Protein AF-A0A9P1CW38-F1 (afdb_monomer_lite)

Organism: NCBI:txid2562237

Sequence (432 aa):
MPWLRYLRNSTYYHFFRKAPPVEELHQASSYWAASQLGVVHQNPTLRSVWLIRNCLDLQGRGKLLSLVRRLSTGAGGAGGWFGYELGRWMMPLHALPALDEAPHPPGCGLVEGLDVFGPQQQRVAAAPEKWLRLGKLRKEQVMGAEEMYQLQEMLPQRIAAFQQQRCLFIQLQRLEPGAEVTAHRDALPYGGDRIATVVLEGSSQVRVGSQTFQVNAGDCYAIADEARYVVEHEVKAASCDRLSLTFRYGLSNLKVLPAMPGEELRAADRGGAPSTYSTKVACSGTGGFSSDKPVCYGGNILFQSYTLEITNFDGSDGECLQVRPCDLLLTPTSGATALFQSTGSMEQALLKGVVNMHADGAVSGKCDGAQFQSSDNMITIENDNGCGIGAMGLEYKVMYCPDQDHVIVNVMKPFDARVVLKSQTCPDAGEV

InterPro domains:
  IPR037151 Alpha-ketoglutarate-dependent dioxygenase AlkB-like superfamily [G3DSA:2.60.120.590] (120-254)

Secondary structure (DSSP, 8-state):
-HHHHHHHHHHHHHHHSPPPPHHHHTS-PEE-----BSSEEEPSSSTTEEEEBT-S-HHHHHHHHHHHHHHHH--SSSS--EEEETTEEEEEEE-SS-GGGS-PPTT--TTTT---S-SHHHHGGG-GGGSEEHHHHHHTT-TTHHHHHHHHHHHHHH-GGGTTPPEEEEEEEEE-TT--EEEE-PPTTTT-SEEEEEEEESEEEEEETTEEEEEETT-EEEEEHHHHHTS-EEE---SS-EEEEEEEE---S--SPPPPTTHHHHHHTTTS------S--------PPPSSS-EEEEEEETTEEEEEEEEE----SS-------------SSS----------------EEEEEEEEEESSS-EEEEEEEEEEETTEEEETTGGGSTTTTTT-EEEEEEETTTTEEEEEEEESS-EEEEEEEEPPPPTT--

pLDDT: mean 74.48, std 21.89, range [23.62, 98.5]

Radius of gyration: 29.0 Å; chains: 1; bounding box: 48×104×50 Å

Structure (mmCIF, N/CA/C/O backbone):
data_AF-A0A9P1CW38-F1
#
_entry.id   AF-A0A9P1CW38-F1
#
loop_
_atom_site.group_PDB
_atom_site.id
_atom_site.type_symbol
_atom_site.label_atom_id
_atom_site.label_alt_id
_atom_site.label_comp_id
_atom_site.label_asym_id
_atom_site.label_entity_id
_atom_site.label_seq_id
_atom_site.pdbx_PDB_ins_code
_atom_site.Cartn_x
_atom_site.Cartn_y
_atom_site.Cartn_z
_atom_site.occupancy
_atom_site.B_iso_or_equiv
_atom_site.auth_seq_id
_atom_site.auth_comp_id
_atom_site.auth_asym_id
_atom_site.auth_atom_id
_atom_site.pdbx_PDB_model_num
ATOM 1 N N . MET A 1 1 ? -18.773 6.253 -19.135 1.00 41.97 1 MET A N 1
ATOM 2 C CA . MET A 1 1 ? -19.449 6.881 -17.979 1.00 41.97 1 MET A CA 1
ATOM 3 C C . MET A 1 1 ? -18.951 6.231 -16.687 1.00 41.97 1 MET A C 1
ATOM 5 O O . MET A 1 1 ? -18.841 5.009 -16.683 1.00 41.97 1 MET A O 1
ATOM 9 N N . PRO A 1 2 ? -18.633 6.993 -15.625 1.00 32.66 2 PRO A N 1
ATOM 10 C CA . PRO A 1 2 ? -18.125 6.454 -14.354 1.00 32.66 2 PRO A CA 1
ATOM 11 C C . PRO A 1 2 ? -19.028 5.388 -13.706 1.00 32.66 2 PRO A C 1
ATOM 13 O O . PRO A 1 2 ? -18.521 4.399 -13.189 1.00 32.66 2 PRO A O 1
ATOM 16 N N . TRP A 1 3 ? -20.357 5.514 -13.827 1.00 39.97 3 TRP A N 1
ATOM 17 C CA . TRP A 1 3 ? -21.308 4.545 -13.260 1.00 39.97 3 TRP A CA 1
ATOM 18 C C . TRP A 1 3 ? -21.252 3.158 -13.926 1.00 39.97 3 TRP A C 1
ATOM 20 O O . TRP A 1 3 ? -21.383 2.151 -13.239 1.00 39.97 3 TRP A O 1
ATOM 30 N N . LEU A 1 4 ? -20.964 3.074 -15.232 1.00 45.44 4 LEU A N 1
ATOM 31 C CA . LEU A 1 4 ? -20.760 1.789 -15.922 1.00 45.44 4 LEU A CA 1
ATOM 32 C C . LEU A 1 4 ? -19.500 1.065 -15.422 1.00 45.44 4 LEU A C 1
ATOM 34 O O . LEU A 1 4 ? -19.476 -0.161 -15.373 1.00 45.44 4 LEU A O 1
ATOM 38 N N . ARG A 1 5 ? -18.455 1.810 -15.030 1.00 45.91 5 ARG A N 1
ATOM 39 C CA . ARG A 1 5 ? -17.238 1.228 -14.436 1.00 45.91 5 ARG A CA 1
ATOM 40 C C . ARG A 1 5 ? -17.492 0.731 -13.015 1.00 45.91 5 ARG A C 1
ATOM 42 O O . ARG A 1 5 ? -17.065 -0.372 -12.692 1.00 45.91 5 ARG A O 1
ATOM 49 N N . TYR A 1 6 ? -18.238 1.502 -12.219 1.00 42.94 6 TYR A N 1
ATOM 50 C CA . TYR A 1 6 ? -18.680 1.092 -10.885 1.00 42.94 6 TYR A CA 1
ATOM 51 C C . TYR A 1 6 ? -19.514 -0.193 -10.941 1.00 42.94 6 TYR A C 1
ATOM 53 O O . TYR A 1 6 ? -19.216 -1.138 -10.217 1.00 42.94 6 TYR A O 1
ATOM 61 N N . LEU A 1 7 ? -20.490 -0.270 -11.856 1.00 52.59 7 LEU A N 1
ATOM 62 C CA . LEU A 1 7 ? -21.285 -1.481 -12.059 1.00 52.59 7 LEU A CA 1
ATOM 63 C C . LEU A 1 7 ? -20.421 -2.659 -12.495 1.00 52.59 7 LEU A C 1
ATOM 65 O O . LEU A 1 7 ? -20.533 -3.707 -11.884 1.00 52.59 7 LEU A O 1
ATOM 69 N N . ARG A 1 8 ? -19.522 -2.488 -13.475 1.00 53.97 8 ARG A N 1
ATOM 70 C CA . ARG A 1 8 ? -18.639 -3.571 -13.941 1.00 53.97 8 ARG A CA 1
ATOM 71 C C . ARG A 1 8 ? -17.787 -4.150 -12.812 1.00 53.97 8 ARG A C 1
ATOM 73 O O . ARG A 1 8 ? -17.695 -5.369 -12.689 1.00 53.97 8 ARG A O 1
ATOM 80 N N . ASN A 1 9 ? -17.178 -3.288 -11.998 1.00 48.59 9 ASN A N 1
ATOM 81 C CA . ASN A 1 9 ? -16.360 -3.721 -10.869 1.00 48.59 9 ASN A CA 1
ATOM 82 C C . ASN A 1 9 ? -17.246 -4.370 -9.796 1.00 48.59 9 ASN A C 1
ATOM 84 O O . ASN A 1 9 ? -16.968 -5.483 -9.372 1.00 48.59 9 ASN A O 1
ATOM 88 N N . SER A 1 10 ? -18.369 -3.744 -9.436 1.00 48.22 10 SER A N 1
ATOM 89 C CA . SER A 1 10 ? -19.313 -4.289 -8.458 1.00 48.22 10 SER A CA 1
ATOM 90 C C . SER A 1 10 ? -19.864 -5.655 -8.877 1.00 48.22 10 SER A C 1
ATOM 92 O O . SER A 1 10 ? -19.800 -6.582 -8.083 1.00 48.22 10 SER A O 1
ATOM 94 N N . THR A 1 11 ? -20.303 -5.843 -10.127 1.00 52.31 11 THR A N 1
ATOM 95 C CA . THR A 1 11 ? -20.783 -7.142 -10.629 1.00 52.31 11 THR A CA 1
ATOM 96 C C . THR A 1 11 ? -19.674 -8.185 -10.681 1.00 52.31 11 THR A C 1
ATOM 98 O O . THR A 1 11 ? -19.913 -9.338 -10.339 1.00 52.31 11 THR A O 1
ATOM 101 N N . TYR A 1 12 ? -18.452 -7.793 -11.054 1.00 53.59 12 TYR A N 1
ATOM 102 C CA . TYR A 1 12 ? -17.307 -8.701 -11.018 1.00 53.59 12 TYR A CA 1
ATOM 103 C C . TYR A 1 12 ? -17.051 -9.210 -9.587 1.00 53.59 12 TYR A C 1
ATOM 105 O O . TYR A 1 12 ? -16.921 -10.408 -9.355 1.00 53.59 12 TYR A O 1
ATOM 113 N N . TYR A 1 13 ? -17.072 -8.326 -8.592 1.00 48.56 13 TYR A N 1
ATOM 114 C CA . TYR A 1 13 ? -16.857 -8.731 -7.203 1.00 48.56 13 TYR A CA 1
ATOM 115 C C . TYR A 1 13 ? -18.060 -9.455 -6.584 1.00 48.56 13 TYR A C 1
ATOM 117 O O . TYR A 1 13 ? -17.867 -10.327 -5.739 1.00 48.56 13 TYR A O 1
ATOM 125 N N . HIS A 1 14 ? -19.283 -9.147 -7.021 1.00 47.44 14 HIS A N 1
ATOM 126 C CA . HIS A 1 14 ? -20.499 -9.730 -6.457 1.00 47.44 14 HIS A CA 1
ATOM 127 C C . HIS A 1 14 ? -20.772 -11.162 -6.941 1.00 47.44 14 HIS A C 1
ATOM 129 O O . HIS A 1 14 ? -21.326 -11.950 -6.178 1.00 47.44 14 HIS A O 1
ATOM 135 N N . PHE A 1 15 ? -20.384 -11.502 -8.177 1.00 47.84 15 PHE A N 1
ATOM 136 C CA . PHE A 1 15 ? -20.623 -12.829 -8.763 1.00 47.84 15 PHE A CA 1
ATOM 137 C C . PHE A 1 15 ? -19.440 -13.795 -8.636 1.00 47.84 15 PHE A C 1
ATOM 139 O O . PHE A 1 15 ? -19.657 -15.002 -8.587 1.00 47.84 15 PHE A O 1
ATOM 146 N N . PHE A 1 16 ? -18.199 -13.299 -8.580 1.00 51.09 16 PHE A N 1
ATOM 147 C CA . PHE A 1 16 ? -17.011 -14.151 -8.743 1.00 51.09 16 PHE A CA 1
ATOM 148 C C . PHE A 1 16 ? -16.161 -14.320 -7.478 1.00 51.09 16 PHE A C 1
ATOM 150 O O . PHE A 1 16 ? -15.170 -15.048 -7.496 1.00 51.09 16 PHE A O 1
ATOM 157 N N . ARG A 1 17 ? -16.550 -13.704 -6.356 1.00 45.72 17 ARG A N 1
ATOM 158 C CA . ARG A 1 17 ? -15.918 -13.922 -5.050 1.00 45.72 17 ARG A CA 1
ATOM 159 C C . ARG A 1 17 ? -16.905 -14.652 -4.143 1.00 45.72 17 ARG A C 1
ATOM 161 O O . ARG A 1 17 ? -18.044 -14.212 -4.008 1.00 45.72 17 ARG A O 1
ATOM 168 N N . LYS A 1 18 ? -16.487 -15.759 -3.512 1.00 42.31 18 LYS A N 1
ATOM 169 C CA . LYS A 1 18 ? -17.288 -16.369 -2.437 1.00 42.31 18 LYS A CA 1
ATOM 170 C C . LYS A 1 18 ? -17.564 -15.282 -1.401 1.00 42.31 18 LYS A C 1
ATOM 172 O O . LYS A 1 18 ? -16.619 -14.658 -0.917 1.00 42.31 18 LYS A O 1
ATOM 177 N N . ALA A 1 19 ? -18.841 -15.042 -1.112 1.00 40.41 19 ALA A N 1
ATOM 178 C CA . ALA A 1 19 ? -19.224 -14.143 -0.038 1.00 40.41 19 ALA A CA 1
ATOM 179 C C . ALA A 1 19 ? -18.502 -14.593 1.246 1.00 40.41 19 ALA A C 1
ATOM 181 O O . ALA A 1 19 ? -18.445 -15.804 1.497 1.00 40.41 19 ALA A O 1
ATOM 182 N N . PRO A 1 20 ? -17.908 -13.667 2.020 1.00 47.94 20 PRO A N 1
ATOM 183 C CA . PRO A 1 20 ? -17.316 -14.023 3.299 1.00 47.94 20 PRO A CA 1
ATOM 184 C C . PRO A 1 20 ? -18.367 -14.745 4.158 1.00 47.94 20 PRO A C 1
ATOM 186 O O . PRO A 1 20 ? -19.553 -14.400 4.079 1.00 47.94 20 PRO A O 1
ATOM 189 N N . PRO A 1 21 ? -17.971 -15.774 4.929 1.00 52.06 21 PRO A N 1
ATOM 190 C CA . PRO A 1 21 ? -18.888 -16.487 5.804 1.00 52.06 21 PRO A CA 1
ATOM 191 C C . PRO A 1 21 ? -19.609 -15.514 6.744 1.00 52.06 21 PRO A C 1
ATOM 193 O O . PRO A 1 21 ? -19.089 -14.456 7.107 1.00 52.06 21 PRO A O 1
ATOM 196 N N . VAL A 1 22 ? -20.833 -15.874 7.125 1.00 43.97 22 VAL A N 1
ATOM 197 C CA . VAL A 1 22 ? -21.741 -15.049 7.937 1.00 43.97 22 VAL A CA 1
ATOM 198 C C . VAL A 1 22 ? -21.062 -14.598 9.238 1.00 43.97 22 VAL A C 1
ATOM 200 O O . VAL A 1 22 ? -21.196 -13.449 9.646 1.00 43.97 22 VAL A O 1
ATOM 203 N N . GLU A 1 23 ? -20.229 -15.447 9.834 1.00 53.84 23 GLU A N 1
ATOM 204 C CA . GLU A 1 23 ? -19.446 -15.151 11.034 1.00 53.84 23 GLU A CA 1
ATOM 205 C C . GLU A 1 23 ? -18.428 -14.020 10.822 1.00 53.84 23 GLU A C 1
ATOM 207 O O . GLU A 1 23 ? -18.170 -13.244 11.736 1.00 53.84 23 GLU A O 1
ATOM 212 N N . GLU A 1 24 ? -17.862 -13.901 9.621 1.00 53.19 24 GLU A N 1
ATOM 213 C CA . GLU A 1 24 ? -16.885 -12.871 9.255 1.00 53.19 24 GLU A CA 1
ATOM 214 C C . GLU A 1 24 ? -17.572 -11.539 8.921 1.00 53.19 24 GLU A C 1
ATOM 216 O O . GLU A 1 24 ? -17.067 -10.474 9.274 1.00 53.19 24 GLU A O 1
ATOM 221 N N . LEU A 1 25 ? -18.781 -11.592 8.349 1.00 47.78 25 LEU A N 1
ATOM 222 C CA . LEU A 1 25 ? -19.665 -10.427 8.211 1.00 47.78 25 LEU A CA 1
ATOM 223 C C . LEU A 1 25 ? -20.176 -9.913 9.567 1.00 47.78 25 LEU A C 1
ATOM 225 O O . LEU A 1 25 ? -20.455 -8.722 9.705 1.00 47.78 25 LEU A O 1
ATOM 229 N N . HIS A 1 26 ? -20.289 -10.797 10.562 1.00 47.31 26 HIS A N 1
ATOM 230 C CA . HIS A 1 26 ? -20.747 -10.473 11.914 1.00 47.31 26 HIS A CA 1
ATOM 231 C C . HIS A 1 26 ? -19.627 -10.292 12.940 1.00 47.31 26 HIS A C 1
ATOM 233 O O . HIS A 1 26 ? -19.929 -10.019 14.105 1.00 47.31 26 HIS A O 1
ATOM 239 N N . GLN A 1 27 ? -18.349 -10.376 12.551 1.00 61.88 27 GLN A N 1
ATOM 240 C CA . GLN A 1 27 ? -17.282 -9.910 13.430 1.00 61.88 27 GLN A CA 1
ATOM 241 C C . GLN A 1 27 ? -17.505 -8.423 13.686 1.00 61.88 27 GLN A C 1
ATOM 243 O O . GLN A 1 27 ? -17.372 -7.592 12.789 1.00 61.88 27 GLN A O 1
ATOM 248 N N . ALA A 1 28 ? -17.892 -8.099 14.920 1.00 65.81 28 ALA A N 1
ATOM 249 C CA . ALA A 1 28 ? -18.190 -6.738 15.319 1.00 65.81 28 ALA A CA 1
ATOM 250 C C . ALA A 1 28 ? -16.959 -5.862 15.067 1.00 65.81 28 ALA A C 1
ATOM 252 O O . ALA A 1 28 ? -15.966 -5.927 15.793 1.00 65.81 28 ALA A O 1
ATOM 253 N N . SER A 1 29 ? -17.016 -5.045 14.017 1.00 76.19 29 SER A N 1
ATOM 254 C CA . SER A 1 29 ? -15.995 -4.039 13.787 1.00 76.19 29 SER A CA 1
ATOM 255 C C . SER A 1 29 ? -16.275 -2.855 14.702 1.00 76.19 29 SER A C 1
ATOM 257 O O . SER A 1 29 ? -17.357 -2.265 14.625 1.00 76.19 29 SER A O 1
ATOM 259 N N . SER A 1 30 ? -15.320 -2.468 15.543 1.00 83.69 30 SER A N 1
ATOM 260 C CA . SER A 1 30 ? -15.432 -1.214 16.285 1.00 83.69 30 SER A CA 1
ATOM 261 C C . SER A 1 30 ? -14.897 -0.064 15.439 1.00 83.69 30 SER A C 1
ATOM 263 O O . SER A 1 30 ? -13.809 -0.144 14.859 1.00 83.69 30 SER A O 1
ATOM 265 N N . TYR A 1 31 ? -15.665 1.021 15.374 1.00 89.06 31 TYR A N 1
ATOM 266 C CA . TYR A 1 31 ? -15.244 2.230 14.681 1.00 89.06 31 TYR A CA 1
ATOM 267 C C . TYR A 1 31 ? -14.292 3.048 15.558 1.00 89.06 31 TYR A C 1
ATOM 269 O O . TYR A 1 31 ? -14.633 3.419 16.682 1.00 89.06 31 TYR A O 1
ATOM 277 N N . TRP A 1 32 ? -13.110 3.364 15.034 1.00 90.56 32 TRP A N 1
ATOM 278 C CA . TRP A 1 32 ? -12.119 4.187 15.718 1.00 90.56 32 TRP A CA 1
ATOM 279 C C . TRP A 1 32 ? -12.121 5.621 15.174 1.00 90.56 32 TRP A C 1
ATOM 281 O O . TRP A 1 32 ? -11.684 5.899 14.055 1.00 90.56 32 TRP A O 1
ATOM 291 N N . ALA A 1 33 ? -12.608 6.554 15.995 1.00 87.75 33 ALA A N 1
ATOM 292 C CA . ALA A 1 33 ? -12.682 7.974 15.670 1.00 87.75 33 ALA A CA 1
ATOM 293 C C . ALA A 1 33 ? -11.532 8.763 16.321 1.00 87.75 33 ALA A C 1
ATOM 295 O O . ALA A 1 33 ? -11.624 9.180 17.472 1.00 87.75 33 ALA A O 1
ATOM 296 N N . ALA A 1 34 ? -10.455 9.010 15.574 1.00 85.00 34 ALA A N 1
ATOM 297 C CA . ALA A 1 34 ? -9.438 9.994 15.951 1.00 85.00 34 ALA A CA 1
ATOM 298 C C . ALA A 1 34 ? -9.785 11.374 15.367 1.00 85.00 34 ALA A C 1
ATOM 300 O O . ALA A 1 34 ? -9.907 11.498 14.144 1.00 85.00 34 ALA A O 1
ATOM 301 N N . SER A 1 35 ? -9.941 12.395 16.215 1.00 85.06 35 SER A N 1
ATOM 302 C CA . SER A 1 35 ? -10.405 13.735 15.811 1.00 85.06 35 SER A CA 1
ATOM 303 C C . SER A 1 35 ? -9.329 14.827 15.833 1.00 85.06 35 SER A C 1
ATOM 305 O O . SER A 1 35 ? -9.459 15.807 15.104 1.00 85.06 35 SER A O 1
ATOM 307 N N . GLN A 1 36 ? -8.263 14.689 16.631 1.00 86.44 36 GLN A N 1
ATOM 308 C CA . GLN A 1 36 ? -7.244 15.742 16.744 1.00 86.44 36 GLN A CA 1
ATOM 309 C C . GLN A 1 36 ? -6.297 15.739 15.539 1.00 86.44 36 GLN A C 1
ATOM 311 O O . GLN A 1 36 ? -5.732 14.702 15.186 1.00 86.44 36 GLN A O 1
ATOM 316 N N . LEU A 1 37 ? -6.103 16.913 14.939 1.00 88.12 37 LEU A N 1
ATOM 317 C CA . LEU A 1 37 ? -5.246 17.115 13.771 1.00 88.12 37 LEU A CA 1
ATOM 318 C C . LEU A 1 37 ? -3.763 17.159 14.159 1.00 88.12 37 LEU A C 1
ATOM 320 O O . LEU A 1 37 ? -3.402 17.697 15.201 1.00 88.12 37 LEU A O 1
ATOM 324 N N . GLY A 1 38 ? -2.899 16.608 13.309 1.00 86.31 38 GLY A N 1
ATOM 325 C CA . GLY A 1 38 ? -1.439 16.647 13.436 1.00 86.31 38 GLY A CA 1
ATOM 326 C C . GLY A 1 38 ? -0.845 15.760 14.536 1.00 86.31 38 GLY A C 1
ATOM 327 O O . GLY A 1 38 ? 0.376 15.604 14.581 1.00 86.31 38 GLY A O 1
ATOM 328 N N . VAL A 1 39 ? -1.682 15.166 15.390 1.00 93.75 39 VAL A N 1
ATOM 329 C CA . VAL A 1 39 ? -1.283 14.285 16.494 1.00 93.75 39 VAL A CA 1
ATOM 330 C C . VAL A 1 39 ? -1.261 12.832 16.027 1.00 93.75 39 VAL A C 1
ATOM 332 O O . VAL A 1 39 ? -2.094 12.412 15.223 1.00 93.75 39 VAL A O 1
ATOM 335 N N . VAL A 1 40 ? -0.295 12.065 16.533 1.00 93.31 40 VAL A N 1
ATOM 336 C CA . VAL A 1 40 ? -0.246 10.614 16.343 1.00 93.31 40 VAL A CA 1
ATOM 337 C C . VAL A 1 40 ? -1.219 9.961 17.314 1.00 93.31 40 VAL A C 1
ATOM 339 O O . VAL A 1 40 ? -1.022 10.008 18.526 1.00 93.31 40 VAL A O 1
ATOM 342 N N . HIS A 1 41 ? -2.254 9.325 16.781 1.00 95.12 41 HIS A N 1
ATOM 343 C CA . HIS A 1 41 ? -3.191 8.516 17.551 1.00 95.12 41 HIS A CA 1
ATOM 344 C C . HIS A 1 41 ? -2.787 7.057 17.422 1.00 95.12 41 HIS A C 1
ATOM 346 O O . HIS A 1 41 ? -2.710 6.543 16.310 1.00 95.12 41 HIS A O 1
ATOM 352 N N . GLN A 1 42 ? -2.535 6.383 18.538 1.00 96.69 42 GLN A N 1
ATOM 353 C CA . GLN A 1 42 ? -2.369 4.931 18.578 1.00 96.69 42 GLN A CA 1
ATOM 354 C C . GLN A 1 42 ? -3.723 4.298 18.898 1.00 96.69 42 GLN A C 1
ATOM 356 O O . GLN A 1 42 ? -4.439 4.791 19.774 1.00 96.69 42 GLN A O 1
ATOM 361 N N . ASN A 1 43 ? -4.102 3.231 18.194 1.00 95.81 43 ASN A N 1
ATOM 362 C CA . ASN A 1 43 ? -5.347 2.541 18.510 1.00 95.81 43 ASN A CA 1
ATOM 363 C C . ASN A 1 43 ? -5.230 1.898 19.911 1.00 95.81 43 ASN A C 1
ATOM 365 O O . ASN A 1 43 ? -4.221 1.251 20.203 1.00 95.81 43 ASN A O 1
ATOM 369 N N . PRO A 1 44 ? -6.234 2.062 20.793 1.00 91.81 44 PRO A N 1
ATOM 370 C CA . PRO A 1 44 ? -6.147 1.591 22.176 1.00 91.81 44 PRO A CA 1
ATOM 371 C C . PRO A 1 44 ? -6.184 0.062 22.307 1.00 91.81 44 PRO A C 1
ATOM 373 O O . PRO A 1 44 ? -5.697 -0.476 23.300 1.00 91.81 44 PRO A O 1
ATOM 376 N N . THR A 1 45 ? -6.759 -0.633 21.320 1.00 91.00 45 THR A N 1
ATOM 377 C CA . THR A 1 45 ? -6.924 -2.095 21.326 1.00 91.00 45 THR A CA 1
ATOM 378 C C . THR A 1 45 ? -5.867 -2.782 20.466 1.00 91.00 45 THR A C 1
ATOM 380 O O . THR A 1 45 ? -5.159 -3.658 20.951 1.00 91.00 45 THR A O 1
ATOM 383 N N . LEU A 1 46 ? -5.679 -2.324 19.226 1.00 91.50 46 LEU A N 1
ATOM 384 C CA . LEU A 1 46 ? -4.623 -2.785 18.327 1.00 91.50 46 LEU A CA 1
ATOM 385 C C . LEU A 1 46 ? -3.427 -1.834 18.406 1.00 91.50 46 LEU A C 1
ATOM 387 O O . LEU A 1 46 ? -3.267 -0.942 17.575 1.00 91.50 46 LEU A O 1
ATOM 391 N N . ARG A 1 47 ? -2.569 -2.027 19.414 1.00 91.94 47 ARG A N 1
ATOM 392 C CA . ARG A 1 47 ? -1.442 -1.119 19.722 1.00 91.94 47 ARG A CA 1
ATOM 393 C C . ARG A 1 47 ? -0.496 -0.876 18.544 1.00 91.94 47 ARG A C 1
ATOM 395 O O . ARG A 1 47 ? 0.216 0.119 18.527 1.00 91.94 47 ARG A O 1
ATOM 402 N N . SER A 1 48 ? -0.467 -1.766 17.567 1.00 95.69 48 SER A N 1
ATOM 403 C CA . SER A 1 48 ? 0.382 -1.664 16.384 1.00 95.69 48 SER A CA 1
ATOM 404 C C . SER A 1 48 ? -0.309 -1.001 15.180 1.00 95.69 48 SER A C 1
ATOM 406 O O . SER A 1 48 ? 0.132 -1.168 14.044 1.00 95.69 48 SER A O 1
ATOM 408 N N . VAL A 1 49 ? -1.372 -0.222 15.427 1.00 97.25 49 VAL A N 1
ATOM 409 C CA . VAL A 1 49 ? -2.066 0.622 14.442 1.00 97.25 49 VAL A CA 1
ATOM 410 C C . VAL A 1 49 ? -2.018 2.085 14.882 1.00 97.25 49 VAL A C 1
ATOM 412 O O . VAL A 1 49 ? -2.383 2.420 16.012 1.00 97.25 49 VAL A O 1
ATOM 415 N N . TRP A 1 50 ? -1.624 2.973 13.968 1.00 98.00 50 TRP A N 1
ATOM 416 C CA . TRP A 1 50 ? -1.580 4.419 14.192 1.00 98.00 50 TRP A CA 1
ATOM 417 C C . TRP A 1 50 ? -2.329 5.192 13.112 1.00 98.00 50 TRP A C 1
ATOM 419 O O . TRP A 1 50 ? -2.440 4.753 11.968 1.00 98.00 50 TRP A O 1
ATOM 429 N N . LEU A 1 51 ? -2.799 6.382 13.477 1.00 97.62 51 LEU A N 1
ATOM 430 C CA . LEU A 1 51 ? -3.487 7.321 12.604 1.00 97.62 51 LEU A CA 1
ATOM 431 C C . LEU A 1 51 ? -3.023 8.744 12.925 1.00 97.62 51 LEU A C 1
ATOM 433 O O . LEU A 1 51 ? -3.076 9.182 14.070 1.00 97.62 51 LEU A O 1
ATOM 437 N N . ILE A 1 52 ? -2.577 9.475 11.911 1.00 97.38 52 ILE A N 1
ATOM 438 C CA . ILE A 1 52 ? -2.188 10.882 11.991 1.00 97.38 52 ILE A CA 1
ATOM 439 C C . ILE A 1 52 ? -3.135 11.655 11.083 1.00 97.38 52 ILE A C 1
ATOM 441 O O . ILE A 1 52 ? -3.080 11.530 9.857 1.00 97.38 52 ILE A O 1
ATOM 445 N N . ARG A 1 53 ? -4.027 12.446 11.679 1.00 97.06 53 ARG A N 1
ATOM 446 C CA . ARG A 1 53 ? -4.970 13.268 10.915 1.00 97.06 53 ARG A CA 1
ATOM 447 C C . ARG A 1 53 ? -4.261 14.472 10.325 1.00 97.06 53 ARG A C 1
ATOM 449 O O . ARG A 1 53 ? -3.538 15.148 11.052 1.00 97.06 53 ARG A O 1
ATOM 456 N N . ASN A 1 54 ? -4.506 14.772 9.053 1.00 96.06 54 ASN A N 1
ATOM 457 C CA . ASN A 1 54 ? -3.955 15.943 8.373 1.00 96.06 54 ASN A CA 1
ATOM 458 C C . ASN A 1 54 ? -2.435 16.097 8.606 1.00 96.06 54 ASN A C 1
ATOM 460 O O . ASN A 1 54 ? -1.953 17.168 8.971 1.00 96.06 54 ASN A O 1
ATOM 464 N N . CYS A 1 55 ? -1.682 14.999 8.465 1.00 96.62 55 CYS A N 1
ATOM 465 C CA . CYS A 1 55 ? -0.222 15.012 8.584 1.00 96.62 55 CYS A CA 1
ATOM 466 C C . CYS A 1 55 ? 0.446 15.805 7.453 1.00 96.62 55 CYS A C 1
ATOM 468 O O . CYS A 1 55 ? 1.633 16.112 7.530 1.00 96.62 55 CYS A O 1
ATOM 470 N N . LEU A 1 56 ? -0.315 16.092 6.398 1.00 95.81 56 LEU A N 1
ATOM 471 C CA . LEU A 1 56 ? 0.107 16.803 5.212 1.00 95.81 56 LEU A CA 1
ATOM 472 C C . LEU A 1 56 ? -0.890 17.927 4.931 1.00 95.81 56 LEU A C 1
ATOM 474 O O . LEU A 1 56 ? -2.055 17.666 4.628 1.00 95.81 56 LEU A O 1
ATOM 478 N N . ASP A 1 57 ? -0.421 19.169 5.013 1.00 95.75 57 ASP A N 1
ATOM 479 C CA . ASP A 1 57 ? -1.249 20.335 4.722 1.00 95.75 57 ASP A CA 1
ATOM 480 C C . ASP A 1 57 ? -1.615 20.444 3.227 1.00 95.75 57 ASP A C 1
ATOM 482 O O . ASP A 1 57 ? -1.131 19.701 2.364 1.00 95.75 57 ASP A O 1
ATOM 486 N N . LEU A 1 58 ? -2.496 21.394 2.900 1.00 97.06 58 LEU A N 1
ATOM 487 C CA . LEU A 1 58 ? -2.966 21.605 1.528 1.00 97.06 58 LEU A CA 1
ATOM 488 C C . LEU A 1 58 ? -1.827 21.927 0.548 1.00 97.06 58 LEU A C 1
ATOM 490 O O . LEU A 1 58 ? -1.887 21.503 -0.609 1.00 97.06 58 LEU A O 1
ATOM 494 N N . GLN A 1 59 ? -0.800 22.659 0.990 1.00 97.81 59 GLN A N 1
ATOM 495 C CA . GLN A 1 59 ? 0.305 23.080 0.134 1.00 97.81 59 GLN A CA 1
ATOM 496 C C . GLN A 1 59 ? 1.231 21.901 -0.182 1.00 97.81 59 GLN A C 1
ATOM 498 O O . GLN A 1 59 ? 1.510 21.639 -1.355 1.00 97.81 59 GLN A O 1
ATOM 503 N N . GLY A 1 60 ? 1.673 21.166 0.839 1.00 97.56 60 GLY A N 1
ATOM 504 C CA . GLY A 1 60 ? 2.493 19.967 0.701 1.00 97.56 60 GLY A CA 1
ATOM 505 C C . GLY A 1 60 ? 1.783 18.900 -0.127 1.00 97.56 60 GLY A C 1
ATOM 506 O O . GLY A 1 60 ? 2.373 18.323 -1.042 1.00 97.56 60 GLY A O 1
ATOM 507 N N . ARG A 1 61 ? 0.476 18.720 0.094 1.00 97.88 61 ARG A N 1
ATOM 508 C CA . ARG A 1 61 ? -0.366 17.843 -0.728 1.00 97.88 61 ARG A CA 1
ATOM 509 C C . ARG A 1 61 ? -0.431 18.289 -2.179 1.00 97.88 61 ARG A C 1
ATOM 511 O O . ARG A 1 61 ? -0.253 17.458 -3.064 1.00 97.88 61 ARG A O 1
ATOM 518 N N . GLY A 1 62 ? -0.619 19.581 -2.441 1.00 98.19 62 GLY A N 1
ATOM 519 C CA . GLY A 1 62 ? -0.606 20.128 -3.799 1.00 98.19 62 GLY A CA 1
ATOM 520 C C . GLY A 1 62 ? 0.706 19.847 -4.536 1.00 98.19 62 GLY A C 1
ATOM 521 O O . GLY A 1 62 ? 0.686 19.413 -5.687 1.00 98.19 62 GLY A O 1
ATOM 522 N N . LYS A 1 63 ? 1.849 20.014 -3.861 1.00 98.19 63 LYS A N 1
ATOM 523 C CA . LYS A 1 63 ? 3.170 19.717 -4.435 1.00 98.19 63 LYS A CA 1
ATOM 524 C C . LYS A 1 63 ? 3.363 18.226 -4.717 1.00 98.19 63 LYS A C 1
ATOM 526 O O . LYS A 1 63 ? 3.834 17.878 -5.798 1.00 98.19 63 LYS A O 1
ATOM 531 N N . LEU A 1 64 ? 2.950 17.347 -3.802 1.00 98.12 64 LEU A N 1
ATOM 532 C CA . LEU A 1 64 ? 2.989 15.899 -4.029 1.00 98.12 64 LEU A CA 1
ATOM 533 C C . LEU A 1 64 ? 2.098 15.476 -5.192 1.00 98.12 64 LEU A C 1
ATOM 535 O O . LEU A 1 64 ? 2.520 14.675 -6.017 1.00 98.12 64 LEU A O 1
ATOM 539 N N . LEU A 1 65 ? 0.900 16.043 -5.319 1.00 97.75 65 LEU A N 1
ATOM 540 C CA . LEU A 1 65 ? 0.026 15.771 -6.459 1.00 97.75 65 LEU A CA 1
ATOM 541 C C . LEU A 1 65 ? 0.646 16.223 -7.782 1.00 97.75 65 LEU A C 1
ATOM 543 O O . LEU A 1 65 ? 0.555 15.498 -8.772 1.00 97.75 65 LEU A O 1
ATOM 547 N N . SER A 1 66 ? 1.323 17.372 -7.804 1.00 96.69 66 SER A N 1
ATOM 548 C CA . SER A 1 66 ? 2.098 17.810 -8.970 1.00 96.69 66 SER A CA 1
ATOM 549 C C . SER A 1 66 ? 3.208 16.820 -9.325 1.00 96.69 66 SER A C 1
ATOM 551 O O . SER A 1 66 ? 3.365 16.496 -10.504 1.00 96.69 66 SER A O 1
ATOM 553 N N . LEU A 1 67 ? 3.920 16.279 -8.326 1.00 96.25 67 LEU A N 1
ATOM 554 C CA . LEU A 1 67 ? 4.888 15.203 -8.539 1.00 96.25 67 LEU A CA 1
ATOM 555 C C . LEU A 1 67 ? 4.209 13.981 -9.159 1.00 96.25 67 LEU A C 1
ATOM 557 O O . LEU A 1 67 ? 4.601 13.564 -10.244 1.00 96.25 67 LEU A O 1
ATOM 561 N N . VAL A 1 68 ? 3.159 13.440 -8.529 1.00 95.19 68 VAL A N 1
ATOM 562 C CA . VAL A 1 68 ? 2.460 12.241 -9.023 1.00 95.19 68 VAL A CA 1
ATOM 563 C C . VAL A 1 68 ? 1.967 12.427 -10.457 1.00 95.19 68 VAL A C 1
ATOM 565 O O . VAL A 1 68 ? 2.162 11.546 -11.295 1.00 95.19 68 VAL A O 1
ATOM 568 N N . ARG A 1 69 ? 1.365 13.578 -10.776 1.00 93.88 69 ARG A N 1
ATOM 569 C CA . ARG A 1 69 ? 0.897 13.888 -12.135 1.00 93.88 69 ARG A CA 1
ATOM 570 C C . ARG A 1 69 ? 2.052 13.906 -13.127 1.00 93.88 69 ARG A C 1
ATOM 572 O O . ARG A 1 69 ? 1.943 13.273 -14.171 1.00 93.88 69 ARG A O 1
ATOM 579 N N . ARG A 1 70 ? 3.177 14.540 -12.779 1.00 92.56 70 ARG A N 1
ATOM 580 C CA . ARG A 1 70 ? 4.377 14.557 -13.626 1.00 92.56 70 ARG A CA 1
ATOM 581 C C . ARG A 1 70 ? 4.919 13.150 -13.878 1.00 92.56 70 ARG A C 1
ATOM 583 O O . ARG A 1 70 ? 5.217 12.831 -15.027 1.00 92.56 70 ARG A O 1
ATOM 590 N N . LEU A 1 71 ? 5.001 12.316 -12.836 1.00 91.56 71 LEU A N 1
ATOM 591 C CA . LEU A 1 71 ? 5.411 10.910 -12.956 1.00 91.56 71 LEU A CA 1
ATOM 592 C C . LEU A 1 71 ? 4.442 10.126 -13.858 1.00 91.56 71 LEU A C 1
ATOM 594 O O . LEU A 1 71 ? 4.874 9.308 -14.659 1.00 91.56 71 LEU A O 1
ATOM 598 N N . SER A 1 72 ? 3.145 10.443 -13.797 1.00 88.06 72 SER A N 1
ATOM 599 C CA . SER A 1 72 ? 2.107 9.809 -14.623 1.00 88.06 72 SER A CA 1
ATOM 600 C C . SER A 1 72 ? 2.183 10.199 -16.104 1.00 88.06 72 SER A C 1
ATOM 602 O O . SER A 1 72 ? 1.827 9.402 -16.965 1.00 88.06 72 SER A O 1
ATOM 604 N N . THR A 1 73 ? 2.612 11.427 -16.409 1.00 85.75 73 THR A N 1
ATOM 605 C CA . THR A 1 73 ? 2.697 11.959 -17.784 1.00 85.75 73 THR A CA 1
ATOM 606 C C . THR A 1 73 ? 4.053 11.741 -18.455 1.00 85.75 73 THR A C 1
ATOM 608 O O . THR A 1 73 ? 4.192 12.016 -19.644 1.00 85.75 73 THR A O 1
ATOM 611 N N . GLY A 1 74 ? 5.073 11.304 -17.711 1.00 79.50 74 GLY A N 1
ATOM 612 C CA . GLY A 1 74 ? 6.421 11.090 -18.235 1.00 79.50 74 GLY A CA 1
ATOM 613 C C . GLY A 1 74 ? 6.450 9.960 -19.265 1.00 79.50 74 GLY A C 1
ATOM 614 O O . GLY A 1 74 ? 6.540 8.793 -18.903 1.00 79.50 74 GLY A O 1
ATOM 615 N N . ALA A 1 75 ? 6.393 10.311 -20.552 1.00 44.59 75 ALA A N 1
ATOM 616 C CA . ALA A 1 75 ? 6.274 9.417 -21.710 1.00 44.59 75 ALA A CA 1
ATOM 617 C C . ALA A 1 75 ? 7.530 8.563 -22.032 1.00 44.59 75 ALA A C 1
ATOM 619 O O . ALA A 1 75 ? 7.798 8.261 -23.190 1.00 44.59 75 ALA A O 1
ATOM 620 N N . GLY A 1 76 ? 8.324 8.173 -21.032 1.00 46.84 76 GLY A N 1
ATOM 621 C CA . GLY A 1 76 ? 9.673 7.627 -21.217 1.00 46.84 76 GLY A CA 1
ATOM 622 C C . GLY A 1 76 ? 9.925 6.262 -20.576 1.00 46.84 76 GLY A C 1
ATOM 623 O O . GLY A 1 76 ? 10.933 6.103 -19.902 1.00 46.84 76 GLY A O 1
ATOM 624 N N . GLY A 1 77 ? 9.023 5.294 -20.753 1.00 53.00 77 GLY A N 1
ATOM 625 C CA . GLY A 1 77 ? 9.336 3.852 -20.784 1.00 53.00 77 GLY A CA 1
ATOM 626 C C . GLY A 1 77 ? 9.824 3.118 -19.519 1.00 53.00 77 GLY A C 1
ATOM 627 O O . GLY A 1 77 ? 9.786 1.891 -19.521 1.00 53.00 77 GLY A O 1
ATOM 628 N N . ALA A 1 78 ? 10.242 3.786 -18.441 1.00 56.41 78 ALA A N 1
ATOM 629 C CA . ALA A 1 78 ? 10.754 3.125 -17.233 1.00 56.41 78 ALA A CA 1
ATOM 630 C C . ALA A 1 78 ? 10.057 3.643 -15.962 1.00 56.41 78 ALA A C 1
ATOM 632 O O . ALA A 1 78 ? 10.132 4.831 -15.653 1.00 56.41 78 ALA A O 1
ATOM 633 N N . GLY A 1 79 ? 9.368 2.749 -15.238 1.00 63.81 79 GLY A N 1
ATOM 634 C CA . GLY A 1 79 ? 8.779 3.037 -13.921 1.00 63.81 79 GLY A CA 1
ATOM 635 C C . GLY A 1 79 ? 7.378 3.663 -13.924 1.00 63.81 79 GLY A C 1
ATOM 636 O O . GLY A 1 79 ? 7.052 4.409 -13.006 1.00 63.81 79 GLY A O 1
ATOM 637 N N . GLY A 1 80 ? 6.563 3.401 -14.951 1.00 81.94 80 GLY A N 1
ATOM 638 C CA . GLY A 1 80 ? 5.191 3.913 -15.050 1.00 81.94 80 GLY A CA 1
ATOM 639 C C . GLY A 1 80 ? 4.163 3.148 -14.207 1.00 81.94 80 GLY A C 1
ATOM 640 O O . GLY A 1 80 ? 4.453 2.109 -13.615 1.00 81.94 80 GLY A O 1
ATOM 641 N N . TRP A 1 81 ? 2.930 3.659 -14.188 1.00 89.56 81 TRP A N 1
ATOM 642 C CA . TRP A 1 81 ? 1.787 2.944 -13.621 1.00 89.56 81 TRP A CA 1
ATOM 643 C C . TRP A 1 81 ? 1.565 1.607 -14.329 1.00 89.56 81 TRP A C 1
ATOM 645 O O . TRP A 1 81 ? 1.555 1.546 -15.558 1.00 89.56 81 TRP A O 1
ATOM 655 N N . PHE A 1 82 ? 1.275 0.563 -13.562 1.00 87.75 82 PHE A N 1
ATOM 656 C CA . PHE A 1 82 ? 0.737 -0.690 -14.084 1.00 87.75 82 PHE A CA 1
ATOM 657 C C . PHE A 1 82 ? -0.559 -1.040 -13.352 1.00 87.75 82 PHE A C 1
ATOM 659 O O . PHE A 1 82 ? -0.777 -0.657 -12.198 1.00 87.75 82 PHE A O 1
ATOM 666 N N . GLY A 1 83 ? -1.455 -1.729 -14.056 1.00 87.88 83 GLY A N 1
ATOM 667 C CA . GLY A 1 83 ? -2.681 -2.251 -13.466 1.00 87.88 83 GLY A CA 1
ATOM 668 C C . GLY A 1 83 ? -2.347 -3.500 -12.667 1.00 87.88 83 GLY A C 1
ATOM 669 O O . GLY A 1 83 ? -1.876 -4.467 -13.250 1.00 87.88 83 GLY A O 1
ATOM 670 N N . TYR A 1 84 ? -2.571 -3.470 -11.357 1.00 84.25 84 TYR A N 1
ATOM 671 C CA . TYR A 1 84 ? -2.385 -4.629 -10.483 1.00 84.25 84 TYR A CA 1
ATOM 672 C C . TYR A 1 84 ? -3.642 -5.499 -10.483 1.00 84.25 84 TYR A C 1
ATOM 674 O O . TYR A 1 84 ? -3.590 -6.688 -10.773 1.00 84.25 84 TYR A O 1
ATOM 682 N N . GLU A 1 85 ? -4.788 -4.858 -10.252 1.00 86.88 85 GLU A N 1
ATOM 683 C CA . GLU A 1 85 ? -6.131 -5.433 -10.341 1.00 86.88 85 GLU A CA 1
ATOM 684 C C . GLU A 1 85 ? -7.044 -4.435 -11.066 1.00 86.88 85 GLU A C 1
ATOM 686 O O . GLU A 1 85 ? -6.666 -3.287 -11.330 1.00 86.88 85 GLU A O 1
ATOM 691 N N . LEU A 1 86 ? -8.266 -4.850 -11.402 1.00 87.00 86 LEU A N 1
ATOM 692 C CA . LEU A 1 86 ? -9.212 -3.993 -12.108 1.00 87.00 86 LEU A CA 1
ATOM 693 C C . LEU A 1 86 ? -9.523 -2.722 -11.300 1.00 87.00 86 LEU A C 1
ATOM 695 O O . LEU A 1 86 ? -10.129 -2.773 -10.236 1.00 87.00 86 LEU A O 1
ATOM 699 N N . GLY A 1 87 ? -9.114 -1.564 -11.826 1.00 91.12 87 GLY A N 1
ATOM 700 C CA . GLY A 1 87 ? -9.277 -0.276 -11.146 1.00 91.12 87 GLY A CA 1
ATOM 701 C C . GLY A 1 87 ? -8.258 -0.006 -10.031 1.00 91.12 87 GLY A C 1
ATOM 702 O O . GLY A 1 87 ? -8.338 1.043 -9.398 1.00 91.12 87 GLY A O 1
ATOM 703 N N . ARG A 1 88 ? -7.283 -0.897 -9.809 1.00 92.75 88 ARG A N 1
ATOM 704 C CA . ARG A 1 88 ? -6.165 -0.707 -8.877 1.00 92.75 88 ARG A CA 1
ATOM 705 C C . ARG A 1 88 ? -4.863 -0.579 -9.656 1.00 92.75 88 ARG A C 1
ATOM 707 O O . ARG A 1 88 ? -4.307 -1.559 -10.148 1.00 92.75 88 ARG A O 1
ATOM 714 N N . TRP A 1 89 ? -4.352 0.640 -9.709 1.00 92.75 89 TRP A N 1
ATOM 715 C CA . TRP A 1 89 ? -3.099 0.976 -10.373 1.00 92.75 89 TRP A CA 1
ATOM 716 C C . TRP A 1 89 ? -2.007 1.195 -9.338 1.00 92.75 89 TRP A C 1
ATOM 718 O O . TRP A 1 89 ? -2.267 1.780 -8.282 1.00 92.75 89 TRP A O 1
ATOM 728 N N . MET A 1 90 ? -0.789 0.751 -9.634 1.00 92.62 90 MET A N 1
ATOM 729 C CA . MET A 1 90 ? 0.355 0.911 -8.739 1.00 92.62 90 MET A CA 1
ATOM 730 C C . MET A 1 90 ? 1.585 1.424 -9.491 1.00 92.62 90 MET A C 1
ATOM 732 O O . MET A 1 90 ? 1.709 1.228 -10.699 1.00 92.62 90 MET A O 1
ATOM 736 N N . MET A 1 91 ? 2.475 2.112 -8.777 1.00 92.56 91 MET A N 1
ATOM 737 C CA . MET A 1 91 ? 3.757 2.587 -9.304 1.00 92.56 91 MET A CA 1
ATOM 738 C C . MET A 1 91 ? 4.807 2.624 -8.179 1.00 92.56 91 MET A C 1
ATOM 740 O O . MET A 1 91 ? 4.620 3.368 -7.212 1.00 92.56 91 MET A O 1
ATOM 744 N N . PRO A 1 92 ? 5.891 1.836 -8.265 1.00 92.31 92 PRO A N 1
ATOM 745 C CA . PRO A 1 92 ? 6.956 1.829 -7.274 1.00 92.31 92 PRO A CA 1
ATOM 746 C C . PRO A 1 92 ? 8.015 2.899 -7.525 1.00 92.31 92 PRO A C 1
ATOM 748 O O . PRO A 1 92 ? 8.322 3.261 -8.662 1.00 92.31 92 PRO A O 1
ATOM 751 N N . LEU A 1 93 ? 8.606 3.375 -6.435 1.00 93.06 93 LEU A N 1
ATOM 752 C CA . LEU A 1 93 ? 9.768 4.249 -6.421 1.00 93.06 93 LEU A CA 1
ATOM 753 C C . LEU A 1 93 ? 10.778 3.748 -5.396 1.00 93.06 93 LEU A C 1
ATOM 755 O O . LEU A 1 93 ? 10.414 3.273 -4.317 1.00 93.06 93 LEU A O 1
ATOM 759 N N . HIS A 1 94 ? 12.056 3.961 -5.692 1.00 93.19 94 HIS A N 1
ATOM 760 C CA . HIS A 1 94 ? 13.090 3.866 -4.671 1.00 93.19 94 HIS A CA 1
ATOM 761 C C . HIS A 1 94 ? 12.917 4.977 -3.640 1.00 93.19 94 HIS A C 1
ATOM 763 O O . HIS A 1 94 ? 12.750 6.151 -3.992 1.00 93.19 94 HIS A O 1
ATOM 769 N N . ALA A 1 95 ? 13.027 4.586 -2.372 1.00 94.75 95 ALA A N 1
ATOM 770 C CA . ALA A 1 95 ? 13.203 5.492 -1.246 1.00 94.75 95 ALA A CA 1
ATOM 771 C C . ALA A 1 95 ? 14.562 6.222 -1.328 1.00 94.75 95 ALA A C 1
ATOM 773 O O . ALA A 1 95 ? 15.336 6.040 -2.271 1.00 94.75 95 ALA A O 1
ATOM 774 N N . LEU A 1 96 ? 14.863 7.069 -0.343 1.00 94.19 96 LEU A N 1
ATOM 775 C CA . LEU A 1 96 ? 16.189 7.672 -0.183 1.00 94.19 96 LEU A CA 1
ATOM 776 C C . LEU A 1 96 ? 16.779 7.309 1.193 1.00 94.19 96 LEU A C 1
ATOM 778 O O . LEU A 1 96 ? 16.205 7.727 2.193 1.00 94.19 96 LEU A O 1
ATOM 782 N N . PRO A 1 97 ? 17.923 6.605 1.283 1.00 92.19 97 PRO A N 1
ATOM 783 C CA . PRO A 1 97 ? 18.714 6.048 0.178 1.00 92.19 97 PRO A CA 1
ATOM 784 C C . PRO A 1 97 ? 17.959 4.959 -0.593 1.00 92.19 97 PRO A C 1
ATOM 786 O O . PRO A 1 97 ? 17.135 4.255 -0.001 1.00 92.19 97 PRO A O 1
ATOM 789 N N . ALA A 1 98 ? 18.258 4.797 -1.886 1.00 87.31 98 ALA A N 1
ATOM 790 C CA . ALA A 1 98 ? 17.669 3.733 -2.704 1.00 87.31 98 ALA A CA 1
ATOM 791 C C . ALA A 1 98 ? 18.153 2.358 -2.235 1.00 87.31 98 ALA A C 1
ATOM 793 O O . ALA A 1 98 ? 19.238 2.259 -1.657 1.00 87.31 98 ALA A O 1
ATOM 794 N N . LEU A 1 99 ? 17.355 1.304 -2.441 1.00 79.06 99 LEU A N 1
ATOM 795 C CA . LEU A 1 99 ? 17.633 -0.028 -1.885 1.00 79.06 99 LEU A CA 1
ATOM 796 C C . LEU A 1 99 ? 19.072 -0.471 -2.143 1.00 79.06 99 LEU A C 1
ATOM 798 O O . LEU A 1 99 ? 19.796 -0.719 -1.184 1.00 79.06 99 LEU A O 1
ATOM 802 N N . ASP A 1 100 ? 19.473 -0.421 -3.407 1.00 78.94 100 ASP A N 1
ATOM 803 C CA . ASP A 1 100 ? 20.770 -0.830 -3.946 1.00 78.94 100 ASP A CA 1
ATOM 804 C C . ASP A 1 100 ? 21.937 0.128 -3.651 1.00 78.94 100 ASP A C 1
ATOM 806 O O . ASP A 1 100 ? 23.091 -0.225 -3.873 1.00 78.94 100 ASP A O 1
ATOM 810 N N . GLU A 1 101 ? 21.670 1.331 -3.143 1.00 81.25 101 GLU A N 1
ATOM 811 C CA . GLU A 1 101 ? 22.710 2.297 -2.763 1.00 81.25 101 GLU A CA 1
ATOM 812 C C . GLU A 1 101 ? 23.234 2.070 -1.341 1.00 81.25 101 GLU A C 1
ATOM 814 O O . GLU A 1 101 ? 24.260 2.635 -0.960 1.00 81.25 101 GLU A O 1
ATOM 819 N N . ALA A 1 102 ? 22.540 1.274 -0.528 1.00 71.25 102 ALA A N 1
ATOM 820 C CA . ALA A 1 102 ? 22.984 1.023 0.831 1.00 71.25 102 ALA A CA 1
ATOM 821 C C . ALA A 1 102 ? 23.838 -0.241 0.923 1.00 71.25 102 ALA A C 1
ATOM 823 O O . ALA A 1 102 ? 23.527 -1.242 0.275 1.00 71.25 102 ALA A O 1
ATOM 824 N N . PRO A 1 103 ? 24.851 -0.248 1.804 1.00 66.94 103 PRO A N 1
ATOM 825 C CA . PRO A 1 103 ? 25.563 -1.468 2.137 1.00 66.94 103 PRO A CA 1
ATOM 826 C C . PRO A 1 103 ? 24.572 -2.470 2.735 1.00 66.94 103 PRO A C 1
ATOM 828 O O . PRO A 1 103 ? 24.090 -2.311 3.858 1.00 66.94 103 PRO A O 1
ATOM 831 N N . HIS A 1 104 ? 24.232 -3.495 1.960 1.00 65.62 104 HIS A N 1
ATOM 832 C CA . HIS A 1 104 ? 23.473 -4.624 2.464 1.00 65.62 104 HIS A CA 1
ATOM 833 C C . HIS A 1 104 ? 24.406 -5.541 3.258 1.00 65.62 104 HIS A C 1
ATOM 835 O O . HIS A 1 104 ? 25.555 -5.745 2.852 1.00 65.62 104 HIS A O 1
ATOM 841 N N . PRO A 1 105 ? 23.930 -6.141 4.362 1.00 60.62 105 PRO A N 1
ATOM 842 C CA . PRO A 1 105 ? 24.622 -7.279 4.940 1.00 60.62 105 PRO A CA 1
ATOM 843 C C . PRO A 1 105 ? 24.809 -8.342 3.843 1.00 60.62 105 PRO A C 1
ATOM 845 O O . PRO A 1 105 ? 23.869 -8.580 3.072 1.00 60.62 105 PRO A O 1
ATOM 848 N N . PRO A 1 106 ? 25.989 -8.975 3.731 1.00 55.00 106 PRO A N 1
ATOM 849 C CA . PRO A 1 106 ? 26.197 -10.049 2.767 1.00 55.00 106 PRO A CA 1
ATOM 850 C C . PRO A 1 106 ? 25.112 -11.126 2.940 1.00 55.00 106 PRO A C 1
ATOM 852 O O . PRO A 1 106 ? 24.898 -11.622 4.044 1.00 55.00 106 PRO A O 1
ATOM 855 N N . GLY A 1 107 ? 24.395 -11.446 1.856 1.00 57.84 107 GLY A N 1
ATOM 856 C CA . GLY A 1 107 ? 23.272 -12.397 1.852 1.00 57.84 107 GLY A CA 1
ATOM 857 C C . GLY A 1 107 ? 21.864 -11.780 1.842 1.00 57.84 107 GLY A C 1
ATOM 858 O O . GLY A 1 107 ? 20.893 -12.504 1.628 1.00 57.84 107 GLY A O 1
ATOM 859 N N . CYS A 1 108 ? 21.720 -10.460 1.995 1.00 56.19 108 CYS A N 1
ATOM 860 C CA . CYS A 1 108 ? 20.444 -9.767 1.782 1.00 56.19 108 CYS A CA 1
ATOM 861 C C . CYS A 1 108 ? 20.230 -9.476 0.286 1.00 56.19 108 CYS A C 1
ATOM 863 O O . CYS A 1 108 ? 20.383 -8.339 -0.156 1.00 56.19 108 CYS A O 1
ATOM 865 N N . GLY A 1 109 ? 19.870 -10.502 -0.495 1.00 55.94 109 GLY A N 1
ATOM 866 C CA . GLY A 1 109 ? 19.450 -10.398 -1.906 1.00 55.94 109 GLY A CA 1
ATOM 867 C C . GLY A 1 109 ? 18.083 -9.724 -2.063 1.00 55.94 109 GLY A C 1
ATOM 868 O O . GLY A 1 109 ? 17.157 -10.278 -2.646 1.00 55.94 109 GLY A O 1
ATOM 869 N N . LEU A 1 110 ? 17.924 -8.545 -1.463 1.00 58.00 110 LEU A N 1
ATOM 870 C CA . LEU A 1 110 ? 16.627 -7.931 -1.209 1.00 58.00 110 LEU A CA 1
ATOM 871 C C . LEU A 1 110 ? 15.862 -7.545 -2.475 1.00 58.00 110 LEU A C 1
ATOM 873 O O . LEU A 1 110 ? 14.639 -7.453 -2.467 1.00 58.00 110 LEU A O 1
ATOM 877 N N . VAL A 1 111 ? 16.608 -7.286 -3.542 1.00 56.12 111 VAL A N 1
ATOM 878 C CA . VAL A 1 111 ? 16.090 -6.745 -4.795 1.00 56.12 111 VAL A CA 1
ATOM 879 C C . VAL A 1 111 ? 15.563 -7.858 -5.702 1.00 56.12 111 VAL A C 1
ATOM 881 O O . VAL A 1 111 ? 14.549 -7.667 -6.363 1.00 56.12 111 VAL A O 1
ATOM 884 N N . GLU A 1 112 ? 16.177 -9.043 -5.674 1.00 54.09 112 GLU A N 1
ATOM 885 C CA . GLU A 1 112 ? 15.811 -10.164 -6.558 1.00 54.09 112 GLU A CA 1
ATOM 886 C C . GLU A 1 112 ? 14.505 -10.858 -6.150 1.00 54.09 112 GLU A C 1
ATOM 888 O O . GLU A 1 112 ? 13.919 -11.594 -6.940 1.00 54.09 112 GLU A O 1
ATOM 893 N N . GLY A 1 113 ? 14.028 -10.609 -4.928 1.00 54.22 113 GLY A N 1
ATOM 894 C CA . GLY A 1 113 ? 12.855 -11.277 -4.380 1.00 54.22 113 GLY A CA 1
ATOM 895 C C . GLY A 1 113 ? 11.608 -10.417 -4.244 1.00 54.22 113 GLY A C 1
ATOM 896 O O . GLY A 1 113 ? 10.572 -10.999 -3.973 1.00 54.22 113 GLY A O 1
ATOM 897 N N . LEU A 1 114 ? 11.675 -9.085 -4.388 1.00 57.62 114 LEU A N 1
ATOM 898 C CA . LEU A 1 114 ? 10.543 -8.170 -4.156 1.00 57.62 114 LEU A CA 1
ATOM 899 C C . LEU A 1 114 ? 9.368 -8.472 -5.109 1.00 57.62 114 LEU A C 1
ATOM 901 O O . LEU A 1 114 ? 9.146 -7.785 -6.103 1.00 57.62 114 LEU A O 1
ATOM 905 N N . ASP A 1 115 ? 8.575 -9.486 -4.766 1.00 54.50 115 ASP A N 1
ATOM 906 C CA . ASP A 1 115 ? 7.401 -9.959 -5.495 1.00 54.50 115 ASP A CA 1
ATOM 907 C C . ASP A 1 115 ? 6.192 -9.088 -5.146 1.00 54.50 115 ASP A C 1
ATOM 909 O O . ASP A 1 115 ? 5.124 -9.529 -4.731 1.00 54.50 115 ASP A O 1
ATOM 913 N N . VAL A 1 116 ? 6.406 -7.779 -5.222 1.00 56.06 116 VAL A N 1
ATOM 914 C CA . VAL A 1 116 ? 5.424 -6.768 -4.834 1.00 56.06 116 VAL A CA 1
ATOM 915 C C . VAL A 1 116 ? 4.346 -6.640 -5.929 1.00 56.06 116 VAL A C 1
ATOM 917 O O . VAL A 1 116 ? 3.313 -6.004 -5.721 1.00 56.06 116 VAL A O 1
ATOM 920 N N . PHE A 1 117 ? 4.543 -7.263 -7.101 1.00 60.84 117 PHE A N 1
ATOM 921 C CA . PHE A 1 117 ? 3.850 -6.893 -8.337 1.00 60.84 117 PHE A CA 1
ATOM 922 C C . PHE A 1 117 ? 3.346 -8.085 -9.154 1.00 60.84 117 PHE A C 1
ATOM 924 O O . PHE A 1 117 ? 3.754 -8.279 -10.295 1.00 60.84 117 PHE A O 1
ATOM 931 N N . GLY A 1 118 ? 2.401 -8.828 -8.575 1.00 59.75 118 GLY A N 1
ATOM 932 C CA . GLY A 1 118 ? 1.408 -9.604 -9.323 1.00 59.75 118 GLY A CA 1
ATOM 933 C C . GLY A 1 118 ? 1.978 -10.682 -10.262 1.00 59.75 118 GLY A C 1
ATOM 934 O O . GLY A 1 118 ? 3.122 -11.114 -10.113 1.00 59.75 118 GLY A O 1
ATOM 935 N N . PRO A 1 119 ? 1.174 -11.162 -11.229 1.00 59.94 119 PRO A N 1
ATOM 936 C CA . PRO A 1 119 ? 1.590 -12.200 -12.168 1.00 59.94 119 PRO A CA 1
ATOM 937 C C . PRO A 1 119 ? 2.825 -11.795 -12.984 1.00 59.94 119 PRO A C 1
ATOM 939 O O . PRO A 1 119 ? 3.031 -10.623 -13.295 1.00 59.94 119 PRO A O 1
ATOM 942 N N . GLN A 1 120 ? 3.602 -12.790 -13.415 1.00 56.91 120 GLN A N 1
ATOM 943 C CA . GLN A 1 120 ? 4.918 -12.672 -14.065 1.00 56.91 120 GLN A CA 1
ATOM 944 C C . GLN A 1 120 ? 5.015 -11.626 -15.200 1.00 56.91 120 GLN A C 1
ATOM 946 O O . GLN A 1 120 ? 6.058 -10.998 -15.374 1.00 56.91 120 GLN A O 1
ATOM 951 N N . GLN A 1 121 ? 3.929 -11.380 -15.942 1.00 52.84 121 GLN A N 1
ATOM 952 C CA . GLN A 1 121 ? 3.876 -10.370 -17.010 1.00 52.84 121 GLN A CA 1
ATOM 953 C C . GLN A 1 121 ? 3.972 -8.919 -16.495 1.00 52.84 121 GLN A C 1
ATOM 955 O O . GLN A 1 121 ? 4.465 -8.050 -17.211 1.00 52.84 121 GLN A O 1
ATOM 960 N N . GLN A 1 122 ? 3.571 -8.648 -15.248 1.00 60.75 122 GLN A N 1
ATOM 961 C CA . GLN A 1 122 ? 3.718 -7.337 -14.599 1.00 60.75 122 GLN A CA 1
ATOM 962 C C . GLN A 1 122 ? 5.125 -7.132 -14.008 1.00 60.75 122 GLN A C 1
ATOM 964 O O . GLN A 1 122 ? 5.584 -5.993 -13.895 1.00 60.75 122 GLN A O 1
ATOM 969 N N . ARG A 1 123 ? 5.865 -8.217 -13.724 1.00 59.41 123 ARG A N 1
ATOM 970 C CA . ARG A 1 123 ? 7.216 -8.161 -13.130 1.00 59.41 123 ARG A CA 1
ATOM 971 C C . ARG A 1 123 ? 8.254 -7.492 -14.037 1.00 59.41 123 ARG A C 1
ATOM 973 O O . ARG A 1 123 ? 9.118 -6.777 -13.543 1.00 59.41 123 ARG A O 1
ATOM 980 N N . VAL A 1 124 ? 8.146 -7.635 -15.363 1.00 52.91 124 VAL A N 1
ATOM 981 C CA . VAL A 1 124 ? 9.102 -7.034 -16.326 1.00 52.91 124 VAL A CA 1
ATOM 982 C C . VAL A 1 124 ? 9.030 -5.497 -16.340 1.00 52.91 124 VAL A C 1
ATOM 984 O O . VAL A 1 124 ? 10.043 -4.816 -16.555 1.00 52.91 124 VAL A O 1
ATOM 987 N N . ALA A 1 125 ? 7.839 -4.942 -16.084 1.00 53.81 125 ALA A N 1
ATOM 988 C CA . ALA A 1 125 ? 7.618 -3.502 -15.944 1.00 53.81 125 ALA A CA 1
ATOM 989 C C . ALA A 1 125 ? 8.077 -2.965 -14.577 1.00 53.81 125 ALA A C 1
ATOM 991 O O . ALA A 1 125 ? 8.347 -1.772 -14.446 1.00 53.81 125 ALA A O 1
ATOM 992 N N . ALA A 1 126 ? 8.209 -3.847 -13.584 1.00 62.09 126 ALA A N 1
ATOM 993 C CA . ALA A 1 126 ? 8.507 -3.511 -12.200 1.00 62.09 126 ALA A CA 1
ATOM 994 C C . ALA A 1 126 ? 9.907 -3.953 -11.748 1.00 62.09 126 ALA A C 1
ATOM 996 O O . ALA A 1 126 ? 10.145 -4.076 -10.549 1.00 62.09 126 ALA A O 1
ATOM 997 N N . ALA A 1 127 ? 10.841 -4.152 -12.677 1.00 77.06 127 ALA A N 1
ATOM 998 C CA . ALA A 1 127 ? 12.221 -4.456 -12.326 1.00 77.06 127 ALA A CA 1
ATOM 999 C C . ALA A 1 127 ? 12.834 -3.282 -11.519 1.00 77.06 127 ALA A C 1
ATOM 1001 O O . ALA A 1 127 ? 12.745 -2.134 -11.980 1.00 77.06 127 ALA A O 1
ATOM 1002 N N . PRO A 1 128 ? 13.381 -3.513 -10.308 1.00 81.00 128 PRO A N 1
ATOM 1003 C CA . PRO A 1 128 ? 13.787 -2.440 -9.396 1.00 81.00 128 PRO A CA 1
ATOM 1004 C C . PRO A 1 128 ? 14.770 -1.431 -9.988 1.00 81.00 128 PRO A C 1
ATOM 1006 O O . PRO A 1 128 ? 14.694 -0.242 -9.689 1.00 81.00 128 PRO A O 1
ATOM 1009 N N . GLU A 1 129 ? 15.656 -1.850 -10.885 1.00 83.44 129 GLU A N 1
ATOM 1010 C CA . GLU A 1 129 ? 16.600 -0.976 -11.580 1.00 83.44 129 GLU A CA 1
ATOM 1011 C C . GLU A 1 129 ? 15.918 0.093 -12.452 1.00 83.44 129 GLU A C 1
ATOM 1013 O O . GLU A 1 129 ? 16.513 1.134 -12.736 1.00 83.44 129 GLU A O 1
ATOM 1018 N N . LYS A 1 130 ? 14.656 -0.133 -12.839 1.00 85.62 130 LYS A N 1
ATOM 1019 C CA . LYS A 1 130 ? 13.840 0.799 -13.629 1.00 85.62 130 LYS A CA 1
ATOM 1020 C C . LYS A 1 130 ? 12.992 1.736 -12.772 1.00 85.62 130 LYS A C 1
ATOM 1022 O O . LYS A 1 130 ? 12.360 2.636 -13.326 1.00 85.62 130 LYS A O 1
ATOM 1027 N N . TRP A 1 131 ? 12.926 1.534 -11.455 1.00 89.19 131 TRP A N 1
ATOM 1028 C CA . TRP A 1 131 ? 12.114 2.389 -10.592 1.00 89.19 131 TRP A CA 1
ATOM 1029 C C . TRP A 1 131 ? 12.718 3.783 -10.497 1.00 89.19 131 TRP A C 1
ATOM 1031 O O . TRP A 1 131 ? 13.936 3.975 -10.423 1.00 89.19 131 TRP A O 1
ATOM 1041 N N . LEU A 1 132 ? 11.843 4.782 -10.449 1.00 92.38 132 LEU A N 1
ATOM 1042 C CA . LEU A 1 132 ? 12.266 6.161 -10.262 1.00 92.38 132 LEU A CA 1
ATOM 1043 C C . LEU A 1 132 ? 12.855 6.329 -8.860 1.00 92.38 132 LEU A C 1
ATOM 1045 O O . LEU A 1 132 ? 12.325 5.816 -7.875 1.00 92.38 132 LEU A O 1
ATOM 1049 N N . ARG A 1 133 ? 13.971 7.056 -8.773 1.00 93.88 133 ARG A N 1
ATOM 1050 C CA . ARG A 1 133 ? 14.692 7.279 -7.516 1.00 93.88 133 ARG A CA 1
ATOM 1051 C C . ARG A 1 133 ? 14.300 8.597 -6.890 1.00 93.88 133 ARG A C 1
ATOM 1053 O O . ARG A 1 133 ? 14.548 9.646 -7.486 1.00 93.88 133 ARG A O 1
ATOM 1060 N N . LEU A 1 134 ? 13.785 8.560 -5.662 1.00 95.88 134 LEU A N 1
ATOM 1061 C CA . LEU A 1 134 ? 13.468 9.776 -4.913 1.00 95.88 134 LEU A CA 1
ATOM 1062 C C . LEU A 1 134 ? 14.692 10.698 -4.781 1.00 95.88 134 LEU A C 1
ATOM 1064 O O . LEU A 1 134 ? 14.576 11.905 -4.980 1.00 95.88 134 LEU A O 1
ATOM 1068 N N . GLY A 1 135 ? 15.882 10.135 -4.546 1.00 96.06 135 GLY A N 1
ATOM 1069 C CA . GLY A 1 135 ? 17.135 10.896 -4.503 1.00 96.06 135 GLY A CA 1
ATOM 1070 C C . GLY A 1 135 ? 17.433 11.679 -5.781 1.00 96.06 135 GLY A C 1
ATOM 1071 O O . GLY A 1 135 ? 17.781 12.859 -5.721 1.00 96.06 135 GLY A O 1
ATOM 1072 N N . LYS A 1 136 ? 17.231 11.050 -6.945 1.00 95.25 136 LYS A N 1
ATOM 1073 C CA . LYS A 1 136 ? 17.397 11.703 -8.250 1.00 95.25 136 LYS A CA 1
ATOM 1074 C C . LYS A 1 136 ? 16.370 12.820 -8.440 1.00 95.25 136 LYS A C 1
ATOM 1076 O O . LYS A 1 136 ? 16.758 13.937 -8.765 1.00 95.25 136 LYS A O 1
ATOM 1081 N N . LEU A 1 137 ? 15.094 12.543 -8.155 1.00 95.94 137 LEU A N 1
ATOM 1082 C CA . LEU A 1 137 ? 14.010 13.529 -8.255 1.00 95.94 137 LEU A CA 1
ATOM 1083 C C . LEU A 1 137 ? 14.270 14.761 -7.372 1.00 95.94 137 LEU A C 1
ATOM 1085 O O . LEU A 1 137 ? 14.032 15.887 -7.805 1.00 95.94 137 LEU A O 1
ATOM 1089 N N . ARG A 1 138 ? 14.807 14.569 -6.158 1.00 97.19 138 ARG A N 1
ATOM 1090 C CA . ARG A 1 138 ? 15.211 15.670 -5.267 1.00 97.19 138 ARG A CA 1
ATOM 1091 C C . ARG A 1 138 ? 16.393 16.461 -5.806 1.00 97.19 138 ARG A C 1
ATOM 1093 O O . ARG A 1 138 ? 16.341 17.686 -5.810 1.00 97.19 138 ARG A O 1
ATOM 1100 N N . LYS A 1 139 ? 17.446 15.780 -6.271 1.00 96.94 139 LYS A N 1
ATOM 1101 C CA . LYS A 1 139 ? 18.632 16.432 -6.851 1.00 96.94 139 LYS A CA 1
ATOM 1102 C C . LYS A 1 139 ? 18.266 17.288 -8.068 1.00 96.94 139 LYS A C 1
ATOM 1104 O O . LYS A 1 139 ? 18.811 18.371 -8.237 1.00 96.94 139 LYS A O 1
ATOM 1109 N N . GLU A 1 140 ? 17.319 16.818 -8.873 1.00 96.62 140 GLU A N 1
ATOM 1110 C CA . GLU A 1 140 ? 16.756 17.536 -10.025 1.00 96.62 140 GLU A CA 1
ATOM 1111 C C . GLU A 1 140 ? 15.702 18.589 -9.637 1.00 96.62 140 GLU A C 1
ATOM 1113 O O . GLU A 1 140 ? 15.110 19.215 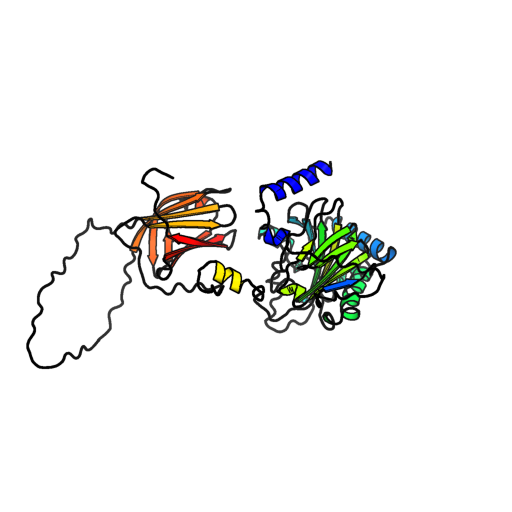-10.515 1.00 96.62 140 GLU A O 1
ATOM 1118 N N . GLN A 1 141 ? 15.453 18.786 -8.337 1.00 96.88 141 GLN A N 1
ATOM 1119 C CA . GLN A 1 141 ? 14.484 19.740 -7.794 1.00 96.88 141 GLN A CA 1
ATOM 1120 C C . GLN A 1 141 ? 13.084 19.590 -8.408 1.00 96.88 141 GLN A C 1
ATOM 1122 O O . GLN A 1 141 ? 12.368 20.564 -8.653 1.00 96.88 141 GLN A O 1
ATOM 1127 N N . VAL A 1 142 ? 12.665 18.349 -8.665 1.00 95.94 142 VAL A N 1
ATOM 1128 C CA . VAL A 1 142 ? 11.310 18.073 -9.135 1.00 95.94 142 VAL A CA 1
ATOM 1129 C C . VAL A 1 142 ? 10.325 18.469 -8.033 1.00 95.94 142 VAL A C 1
ATOM 1131 O O . VAL A 1 142 ? 10.393 17.960 -6.916 1.00 95.94 142 VAL A O 1
ATOM 1134 N N . MET A 1 143 ? 9.398 19.380 -8.347 1.00 96.94 143 MET A N 1
ATOM 1135 C CA . MET A 1 143 ? 8.360 19.837 -7.415 1.00 96.94 143 MET A CA 1
ATOM 1136 C C . MET A 1 143 ? 7.649 18.647 -6.756 1.00 96.94 143 MET A C 1
ATOM 1138 O O . MET A 1 143 ? 7.175 17.766 -7.468 1.00 96.94 143 MET A O 1
ATOM 1142 N N . GLY A 1 144 ? 7.573 18.640 -5.420 1.00 97.75 144 GLY A N 1
ATOM 1143 C CA . GLY A 1 144 ? 6.991 17.561 -4.614 1.00 97.75 144 GLY A CA 1
ATOM 1144 C C . GLY A 1 144 ? 7.989 16.499 -4.139 1.00 97.75 144 GLY A C 1
ATOM 1145 O O . GLY A 1 144 ? 7.673 15.743 -3.224 1.00 97.75 144 GLY A O 1
ATOM 1146 N N . ALA A 1 145 ? 9.195 16.417 -4.715 1.00 97.88 145 ALA A N 1
ATOM 1147 C CA . ALA A 1 145 ? 10.183 15.412 -4.308 1.00 97.88 145 ALA A CA 1
ATOM 1148 C C . ALA A 1 145 ? 10.724 15.667 -2.893 1.00 97.88 145 ALA A C 1
ATOM 1150 O O . ALA A 1 145 ? 10.967 14.722 -2.144 1.00 97.88 145 ALA A O 1
ATOM 1151 N N . GLU A 1 146 ? 10.880 16.935 -2.509 1.00 98.12 146 GLU A N 1
ATOM 1152 C CA . GLU A 1 146 ? 11.289 17.295 -1.151 1.00 98.12 146 GLU A CA 1
ATOM 1153 C C . GLU A 1 146 ? 10.212 16.924 -0.128 1.00 98.12 146 GLU A C 1
ATOM 1155 O O . GLU A 1 146 ? 10.511 16.293 0.880 1.00 98.12 146 GLU A O 1
ATOM 1160 N N . GLU A 1 147 ? 8.945 17.220 -0.421 1.00 98.25 147 GLU A N 1
ATOM 1161 C CA . GLU A 1 147 ? 7.817 16.869 0.444 1.00 98.25 147 GLU A CA 1
ATOM 1162 C C . GLU A 1 147 ? 7.676 15.349 0.618 1.00 98.25 147 GLU A C 1
ATOM 1164 O O . GLU A 1 147 ? 7.371 14.873 1.711 1.00 98.25 147 GLU A O 1
ATOM 1169 N N . MET A 1 148 ? 7.943 14.565 -0.433 1.00 98.19 148 MET A N 1
ATOM 1170 C CA . MET A 1 148 ? 7.912 13.100 -0.355 1.00 98.19 148 MET A CA 1
ATOM 1171 C C . MET A 1 148 ? 9.003 12.564 0.576 1.00 98.19 148 MET A C 1
ATOM 1173 O O . MET A 1 148 ? 8.753 11.645 1.353 1.00 98.19 148 MET A O 1
ATOM 1177 N N . TYR A 1 149 ? 10.196 13.158 0.533 1.00 97.94 149 TYR A N 1
ATOM 1178 C CA . TYR A 1 149 ? 11.281 12.814 1.449 1.00 97.94 149 TYR A CA 1
ATOM 1179 C C . TYR A 1 149 ? 11.000 13.251 2.883 1.00 97.94 149 TYR A C 1
ATOM 1181 O O . TYR A 1 149 ? 11.222 12.480 3.810 1.00 97.94 149 TYR A O 1
ATOM 1189 N N . GLN A 1 150 ? 10.438 14.441 3.081 1.00 97.75 150 GLN A N 1
ATOM 1190 C CA . GLN A 1 150 ? 10.027 14.883 4.411 1.00 97.75 150 GLN A CA 1
ATOM 1191 C C . GLN A 1 150 ? 8.989 13.937 5.023 1.00 97.75 150 GLN A C 1
ATOM 1193 O O . GLN A 1 150 ? 9.096 13.618 6.203 1.00 97.75 150 GLN A O 1
ATOM 1198 N N . LEU A 1 151 ? 8.033 13.425 4.235 1.00 97.56 151 LEU A N 1
ATOM 1199 C CA . LEU A 1 151 ? 7.110 12.382 4.697 1.00 97.56 151 LEU A CA 1
ATOM 1200 C C . LEU A 1 151 ? 7.836 11.085 5.069 1.00 97.56 151 LEU A C 1
ATOM 1202 O O . LEU A 1 151 ? 7.532 10.505 6.112 1.00 97.56 151 LEU A O 1
ATOM 1206 N N . GLN A 1 152 ? 8.801 10.655 4.251 1.00 97.50 152 GLN A N 1
ATOM 1207 C CA . GLN A 1 152 ? 9.608 9.468 4.527 1.00 97.50 152 GLN A CA 1
ATOM 1208 C C . GLN A 1 152 ? 10.320 9.561 5.888 1.00 97.50 152 GLN A C 1
ATOM 1210 O O . GLN A 1 152 ? 10.304 8.592 6.648 1.00 97.50 152 GLN A O 1
ATOM 1215 N N . GLU A 1 153 ? 10.907 10.719 6.204 1.00 96.69 153 GLU A N 1
ATOM 1216 C CA . GLU A 1 153 ? 11.661 10.952 7.444 1.00 96.69 153 GLU A CA 1
ATOM 1217 C C . GLU A 1 153 ? 10.759 11.240 8.651 1.00 96.69 153 GLU A C 1
ATOM 1219 O O . GLU A 1 153 ? 11.072 10.866 9.782 1.00 96.69 153 GLU A O 1
ATOM 1224 N N . MET A 1 154 ? 9.613 11.881 8.422 1.00 96.81 154 MET A N 1
ATOM 1225 C CA . MET A 1 154 ? 8.667 12.247 9.475 1.00 96.81 154 MET A CA 1
ATOM 1226 C C . MET A 1 154 ? 8.115 11.017 10.204 1.00 96.81 154 MET A C 1
ATOM 1228 O O . MET A 1 154 ? 7.912 11.061 11.418 1.00 96.81 154 MET A O 1
ATOM 1232 N N . LEU A 1 155 ? 7.892 9.910 9.496 1.00 94.81 155 LEU A N 1
ATOM 1233 C CA . LEU A 1 155 ? 7.249 8.724 10.063 1.00 94.81 155 LEU A CA 1
ATOM 1234 C C . LEU A 1 155 ? 8.097 8.051 11.168 1.00 94.81 155 LEU A C 1
ATOM 1236 O O . LEU A 1 155 ? 7.578 7.924 12.282 1.00 94.81 155 LEU A O 1
ATOM 1240 N N . PRO A 1 156 ? 9.389 7.714 10.958 1.00 96.12 156 PRO A N 1
ATOM 1241 C CA . PRO A 1 156 ? 10.289 7.274 12.032 1.00 96.12 156 PRO A CA 1
ATOM 1242 C C . PRO A 1 156 ? 10.437 8.260 13.196 1.00 96.12 156 PRO A C 1
ATOM 1244 O O . PRO A 1 156 ? 10.656 7.839 14.330 1.00 96.12 156 PRO A O 1
ATOM 1247 N N . GLN A 1 157 ? 10.320 9.567 12.944 1.00 96.69 157 GLN A N 1
ATOM 1248 C CA . GLN A 1 157 ? 10.424 10.590 13.993 1.00 96.69 157 GLN A CA 1
ATOM 1249 C C . GLN A 1 157 ? 9.175 10.644 14.880 1.00 96.69 157 GLN A C 1
ATOM 1251 O O . GLN A 1 157 ? 9.274 10.940 16.070 1.00 96.69 157 GLN A O 1
ATOM 1256 N N . ARG A 1 158 ? 7.995 10.376 14.309 1.00 96.75 158 ARG A N 1
ATOM 1257 C CA . ARG A 1 158 ? 6.708 10.514 15.003 1.00 96.75 158 ARG A CA 1
ATOM 1258 C C . ARG A 1 158 ? 6.162 9.212 15.576 1.00 96.75 158 ARG A C 1
ATOM 1260 O O . ARG A 1 158 ? 5.409 9.258 16.544 1.00 96.75 158 ARG A O 1
ATOM 1267 N N . ILE A 1 159 ? 6.513 8.065 15.000 1.00 96.75 159 ILE A N 1
ATOM 1268 C CA . ILE A 1 159 ? 6.012 6.758 15.431 1.00 96.75 159 ILE A CA 1
ATOM 1269 C C . ILE A 1 159 ? 7.184 5.938 15.963 1.00 96.75 159 ILE A C 1
ATOM 1271 O O . ILE A 1 159 ? 8.024 5.476 15.197 1.00 96.75 159 ILE A O 1
ATOM 1275 N N . ALA A 1 160 ? 7.216 5.709 17.279 1.00 96.25 160 ALA A N 1
ATOM 1276 C CA . ALA A 1 160 ? 8.317 5.005 17.943 1.00 96.25 160 ALA A CA 1
ATOM 1277 C C . ALA A 1 160 ? 8.632 3.633 17.313 1.00 96.25 160 ALA A C 1
ATOM 1279 O O . ALA A 1 160 ? 9.794 3.286 17.142 1.00 96.25 160 ALA A O 1
ATOM 1280 N N . ALA A 1 161 ? 7.611 2.885 16.877 1.00 94.94 161 ALA A N 1
ATOM 1281 C CA . ALA A 1 161 ? 7.779 1.579 16.229 1.00 94.94 161 ALA A CA 1
ATOM 1282 C C . ALA A 1 161 ? 8.508 1.623 14.867 1.00 94.94 161 ALA A C 1
ATOM 1284 O O . ALA A 1 161 ? 8.913 0.577 14.357 1.00 94.94 161 ALA A O 1
ATOM 1285 N N . PHE A 1 162 ? 8.651 2.811 14.271 1.00 95.62 162 PHE A N 1
ATOM 1286 C CA . PHE A 1 162 ? 9.356 3.056 13.012 1.00 95.62 162 PHE A CA 1
ATOM 1287 C C . PHE A 1 162 ? 10.761 3.633 13.246 1.00 95.62 162 PHE A C 1
ATOM 1289 O O . PHE A 1 162 ? 11.516 3.794 12.289 1.00 95.62 162 PHE A O 1
ATOM 1296 N N . GLN A 1 163 ? 11.140 3.946 14.491 1.00 94.38 163 GLN A N 1
ATOM 1297 C CA . GLN A 1 163 ? 12.471 4.468 14.794 1.00 94.38 163 GLN A CA 1
ATOM 1298 C C . GLN A 1 163 ? 13.550 3.487 14.342 1.00 94.38 163 GLN A C 1
ATOM 1300 O O . GLN A 1 163 ? 13.405 2.273 14.480 1.00 94.38 163 GLN A O 1
ATOM 1305 N N . GLN A 1 164 ? 14.635 4.034 13.789 1.00 89.38 164 GLN A N 1
ATOM 1306 C CA . GLN A 1 164 ? 15.775 3.283 13.244 1.00 89.38 164 GLN A CA 1
ATOM 1307 C C . GLN A 1 164 ? 15.437 2.382 12.045 1.00 89.38 164 GLN A C 1
ATOM 1309 O O . GLN A 1 164 ? 16.337 1.772 11.469 1.00 89.38 164 GLN A O 1
ATOM 1314 N N . GLN A 1 165 ? 14.169 2.314 11.629 1.00 89.62 165 GLN A N 1
ATOM 1315 C CA . GLN A 1 165 ? 13.775 1.560 10.453 1.00 89.62 165 GLN A CA 1
ATOM 1316 C C . GLN A 1 165 ? 14.015 2.400 9.210 1.00 89.62 165 GLN A C 1
ATOM 1318 O O . GLN A 1 165 ? 13.583 3.547 9.099 1.00 89.62 165 GLN A O 1
ATOM 1323 N N . ARG A 1 166 ? 14.698 1.799 8.244 1.00 90.00 166 ARG A N 1
ATOM 1324 C CA . ARG A 1 166 ? 14.937 2.415 6.948 1.00 90.00 166 ARG A CA 1
ATOM 1325 C C . ARG A 1 166 ? 13.740 2.187 6.032 1.00 90.00 166 ARG A C 1
ATOM 1327 O O . ARG A 1 166 ? 13.246 1.063 5.947 1.00 90.00 166 ARG A O 1
ATOM 1334 N N . CYS A 1 167 ? 13.330 3.227 5.306 1.00 93.88 167 CYS A N 1
ATOM 1335 C CA . CYS A 1 167 ? 12.377 3.086 4.209 1.00 93.88 167 CYS A CA 1
ATOM 1336 C C . CYS A 1 167 ? 13.025 2.299 3.063 1.00 93.88 167 CYS A C 1
ATOM 1338 O O . CYS A 1 167 ? 14.091 2.667 2.569 1.00 93.88 167 CYS A O 1
ATOM 1340 N N . LEU A 1 168 ? 12.388 1.208 2.662 1.00 90.88 168 LEU A N 1
ATOM 1341 C CA . LEU A 1 168 ? 12.832 0.338 1.583 1.00 90.88 168 LEU A CA 1
ATOM 1342 C C . LEU A 1 168 ? 12.420 0.932 0.240 1.00 90.88 168 LEU A C 1
ATOM 1344 O O . LEU A 1 168 ? 13.248 1.213 -0.618 1.00 90.88 168 LEU A O 1
ATOM 1348 N N . PHE A 1 169 ? 11.124 1.159 0.069 1.00 92.94 169 PHE A N 1
ATOM 1349 C CA . PHE A 1 169 ? 10.561 1.694 -1.156 1.00 92.94 169 PHE A CA 1
ATOM 1350 C C . PHE A 1 169 ? 9.234 2.390 -0.875 1.00 92.94 169 PHE A C 1
ATOM 1352 O O . PHE A 1 169 ? 8.634 2.253 0.198 1.00 92.94 169 PHE A O 1
ATOM 1359 N N . ILE A 1 170 ? 8.793 3.152 -1.868 1.00 95.38 170 ILE A N 1
ATOM 1360 C CA . ILE A 1 170 ? 7.552 3.913 -1.840 1.00 95.38 170 ILE A CA 1
ATOM 1361 C C . ILE A 1 170 ? 6.664 3.370 -2.952 1.00 95.38 170 ILE A C 1
ATOM 1363 O O . ILE A 1 170 ? 7.105 3.204 -4.085 1.00 95.38 170 ILE A O 1
ATOM 1367 N N . GLN A 1 171 ? 5.406 3.100 -2.642 1.00 94.81 171 GLN A N 1
ATOM 1368 C CA . GLN A 1 171 ? 4.418 2.623 -3.597 1.00 94.81 171 GLN A CA 1
ATOM 1369 C C . GLN A 1 171 ? 3.315 3.667 -3.741 1.00 94.81 171 GLN A C 1
ATOM 1371 O O . GLN A 1 171 ? 2.613 3.973 -2.777 1.00 94.81 171 GLN A O 1
ATOM 1376 N N . LEU A 1 172 ? 3.126 4.196 -4.947 1.00 96.44 172 LEU A N 1
ATOM 1377 C CA . LEU A 1 172 ? 1.911 4.929 -5.273 1.00 96.44 172 LEU A CA 1
ATOM 1378 C C . LEU A 1 172 ? 0.815 3.940 -5.614 1.00 96.44 172 LEU A C 1
ATOM 1380 O O . LEU A 1 172 ? 1.049 2.945 -6.299 1.00 96.44 172 LEU A O 1
ATOM 1384 N N . GLN A 1 173 ? -0.393 4.259 -5.175 1.00 96.62 173 GLN A N 1
ATOM 1385 C CA . GLN A 1 173 ? -1.578 3.491 -5.500 1.00 96.62 173 GLN A CA 1
ATOM 1386 C C . GLN A 1 173 ? -2.718 4.428 -5.871 1.00 96.62 173 GLN A C 1
ATOM 1388 O O . GLN A 1 173 ? -3.048 5.336 -5.107 1.00 96.62 173 GLN A O 1
ATOM 1393 N N . ARG A 1 174 ? -3.345 4.166 -7.019 1.00 96.94 174 ARG A N 1
ATOM 1394 C CA . ARG A 1 174 ? -4.609 4.780 -7.418 1.00 96.94 174 ARG A CA 1
ATOM 1395 C C . ARG A 1 174 ? -5.694 3.710 -7.431 1.00 96.94 174 ARG A C 1
ATOM 1397 O O . ARG A 1 174 ? -5.561 2.709 -8.131 1.00 96.94 174 ARG A O 1
ATOM 1404 N N . LEU A 1 175 ? -6.757 3.941 -6.671 1.00 96.50 175 LEU A N 1
ATOM 1405 C CA . LEU A 1 175 ? -7.990 3.162 -6.716 1.00 96.50 175 LEU A CA 1
ATOM 1406 C C . LEU A 1 175 ? -9.045 3.979 -7.457 1.00 96.50 175 LEU A C 1
ATOM 1408 O O . LEU A 1 175 ? -9.302 5.126 -7.098 1.00 96.50 175 LEU A O 1
ATOM 1412 N N . GLU A 1 176 ? -9.620 3.400 -8.503 1.00 95.50 176 GLU A N 1
ATOM 1413 C CA . GLU A 1 176 ? -10.786 3.939 -9.204 1.00 95.50 176 GLU A CA 1
ATOM 1414 C C . GLU A 1 176 ? -12.064 3.780 -8.357 1.00 95.50 176 GLU A C 1
ATOM 1416 O O . GLU A 1 176 ? -12.084 2.998 -7.401 1.00 95.50 176 GLU A O 1
ATOM 1421 N N . PRO A 1 177 ? -13.166 4.471 -8.699 1.00 94.25 177 PRO A N 1
ATOM 1422 C CA . PRO A 1 177 ? -14.404 4.380 -7.943 1.00 94.25 177 PRO A CA 1
ATOM 1423 C C . PRO A 1 177 ? -14.934 2.943 -7.964 1.00 94.25 177 PRO A C 1
ATOM 1425 O O . PRO A 1 177 ? -15.031 2.312 -9.020 1.00 94.25 177 PRO A O 1
ATOM 1428 N N . GLY A 1 178 ? -15.287 2.426 -6.790 1.00 89.19 178 GLY A N 1
ATOM 1429 C CA . GLY A 1 178 ? -15.720 1.044 -6.596 1.00 89.19 178 GLY A CA 1
ATOM 1430 C C . GLY A 1 178 ? -14.589 0.013 -6.521 1.00 89.19 178 GLY A C 1
ATOM 1431 O O . GLY A 1 178 ? -14.879 -1.141 -6.227 1.00 89.19 178 GLY A O 1
ATOM 1432 N N . ALA A 1 179 ? -13.329 0.389 -6.770 1.00 91.88 179 ALA A N 1
ATOM 1433 C CA . ALA A 1 179 ? -12.195 -0.499 -6.528 1.00 91.88 179 ALA A CA 1
ATOM 1434 C C . ALA A 1 179 ? -11.867 -0.545 -5.029 1.00 91.88 179 ALA A C 1
ATOM 1436 O O . ALA A 1 179 ? -11.938 0.470 -4.333 1.00 91.88 179 ALA A O 1
ATOM 1437 N N . GLU A 1 180 ? -11.476 -1.719 -4.545 1.00 93.06 180 GLU A N 1
ATOM 1438 C CA . GLU A 1 180 ? -11.054 -1.950 -3.166 1.00 93.06 180 GLU A CA 1
ATOM 1439 C C . GLU A 1 180 ? -9.669 -2.598 -3.125 1.00 93.06 180 GLU A C 1
ATOM 1441 O O . GLU A 1 180 ? -9.172 -3.124 -4.121 1.00 93.06 180 GLU A O 1
ATOM 1446 N N . VAL A 1 181 ? -9.039 -2.552 -1.956 1.00 93.56 181 VAL A N 1
ATOM 1447 C CA . VAL A 1 181 ? -7.944 -3.462 -1.626 1.00 93.56 181 VAL A CA 1
ATOM 1448 C C . VAL A 1 181 ? -8.542 -4.490 -0.700 1.00 93.56 181 VAL A C 1
ATOM 1450 O O . VAL A 1 181 ? -8.886 -4.151 0.427 1.00 93.56 181 VAL A O 1
ATOM 1453 N N . THR A 1 182 ? -8.687 -5.715 -1.183 1.00 89.31 182 THR A N 1
ATOM 1454 C CA . THR A 1 182 ? -9.320 -6.796 -0.433 1.00 89.31 182 THR A CA 1
ATOM 1455 C C . THR A 1 182 ? -8.564 -7.119 0.856 1.00 89.31 182 THR A C 1
ATOM 1457 O O . THR A 1 182 ? -7.362 -6.869 0.939 1.00 89.31 182 THR A O 1
ATOM 1460 N N . ALA A 1 183 ? -9.242 -7.726 1.836 1.00 90.00 183 ALA A N 1
ATOM 1461 C CA . ALA A 1 183 ? -8.594 -8.240 3.045 1.00 90.00 183 ALA A CA 1
ATOM 1462 C C . ALA A 1 183 ? -7.378 -9.109 2.697 1.00 90.00 183 ALA A C 1
ATOM 1464 O O . ALA A 1 183 ? -7.486 -10.049 1.908 1.00 90.00 183 ALA A O 1
ATOM 1465 N N . HIS A 1 184 ? -6.217 -8.723 3.222 1.00 88.69 184 HIS A N 1
ATOM 1466 C CA . HIS A 1 184 ? -4.957 -9.418 2.999 1.00 88.69 184 HIS A CA 1
ATOM 1467 C C . HIS A 1 184 ? -3.962 -9.135 4.129 1.00 88.69 184 HIS A C 1
ATOM 1469 O O . HIS A 1 184 ? -4.094 -8.174 4.893 1.00 88.69 184 HIS A O 1
ATOM 1475 N N . ARG A 1 185 ? -2.926 -9.972 4.197 1.00 88.19 185 ARG A N 1
ATOM 1476 C CA . ARG A 1 185 ? -1.669 -9.678 4.890 1.00 88.19 185 ARG A CA 1
ATOM 1477 C C . ARG A 1 185 ? -0.617 -9.397 3.832 1.00 88.19 185 ARG A C 1
ATOM 1479 O O . ARG A 1 185 ? -0.530 -10.123 2.844 1.00 88.19 185 ARG A O 1
ATOM 1486 N N . ASP A 1 186 ? 0.190 -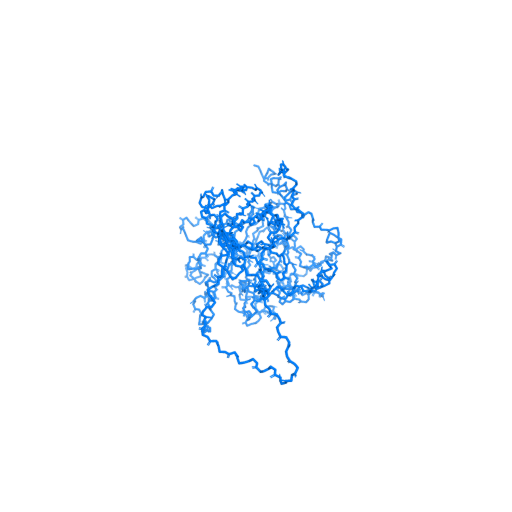8.367 4.039 1.00 84.56 186 ASP A N 1
ATOM 1487 C CA . ASP A 1 186 ? 1.284 -8.095 3.117 1.00 84.56 186 ASP A CA 1
ATOM 1488 C C . ASP A 1 186 ? 2.303 -9.238 3.140 1.00 84.56 186 ASP A C 1
ATOM 1490 O O . ASP A 1 186 ? 2.747 -9.679 4.210 1.00 84.56 186 ASP A O 1
ATOM 1494 N N . ALA A 1 187 ? 2.682 -9.699 1.948 1.00 72.12 187 ALA A N 1
ATOM 1495 C CA . ALA A 1 187 ? 3.574 -10.836 1.774 1.00 72.12 187 ALA A CA 1
ATOM 1496 C C . ALA A 1 187 ? 4.909 -10.635 2.511 1.00 72.12 187 ALA A C 1
ATOM 1498 O O . ALA A 1 187 ? 5.462 -9.528 2.573 1.00 72.12 187 ALA A O 1
ATOM 1499 N N . LEU A 1 188 ? 5.435 -11.722 3.077 1.00 67.75 188 LEU A N 1
ATOM 1500 C CA . LEU A 1 188 ? 6.820 -11.787 3.535 1.00 67.75 188 LEU A CA 1
ATOM 1501 C C . LEU A 1 188 ? 7.718 -12.413 2.473 1.00 67.75 188 LEU A C 1
ATOM 1503 O O . LEU A 1 188 ? 7.241 -13.260 1.722 1.00 67.75 188 LEU A O 1
ATOM 1507 N N . PRO A 1 189 ? 9.014 -12.050 2.447 1.00 59.56 189 PRO A N 1
ATOM 1508 C CA . PRO A 1 189 ? 9.684 -10.962 3.187 1.00 59.56 189 PRO A CA 1
ATOM 1509 C C . PRO A 1 189 ? 9.544 -9.562 2.538 1.00 59.56 189 PRO A C 1
ATOM 1511 O O . PRO A 1 189 ? 10.199 -8.606 2.942 1.00 59.56 189 PRO A O 1
ATOM 1514 N N . TYR A 1 190 ? 8.700 -9.419 1.516 1.00 68.56 190 TYR A N 1
ATOM 1515 C CA . TYR A 1 190 ? 8.793 -8.327 0.536 1.00 68.56 190 TYR A CA 1
ATOM 1516 C C . TYR A 1 190 ? 8.025 -7.044 0.900 1.00 68.56 190 TYR A C 1
ATOM 1518 O O . TYR A 1 190 ? 8.272 -5.985 0.330 1.00 68.56 190 TYR A O 1
ATOM 1526 N N . GLY A 1 191 ? 7.099 -7.109 1.860 1.00 67.56 191 GLY A N 1
ATOM 1527 C CA . GLY A 1 191 ? 6.250 -5.972 2.238 1.00 67.56 191 GLY A CA 1
ATOM 1528 C C . GLY A 1 191 ? 6.870 -4.969 3.217 1.00 67.56 191 GLY A C 1
ATOM 1529 O O . GLY A 1 191 ? 6.232 -3.960 3.523 1.00 67.56 191 GLY A O 1
ATOM 1530 N N . GLY A 1 192 ? 8.074 -5.237 3.725 1.00 81.88 192 GLY A N 1
ATOM 1531 C CA . GLY A 1 192 ? 8.627 -4.557 4.896 1.00 81.88 192 GLY A CA 1
ATOM 1532 C C . GLY A 1 192 ? 7.912 -4.937 6.201 1.00 81.88 192 GLY A C 1
ATOM 1533 O O . GLY A 1 192 ? 6.863 -5.590 6.201 1.00 81.88 192 GLY A O 1
ATOM 1534 N N . ASP A 1 193 ? 8.489 -4.531 7.325 1.00 87.94 193 ASP A N 1
ATOM 1535 C CA . ASP A 1 193 ? 8.001 -4.836 8.680 1.00 87.94 193 ASP A CA 1
ATOM 1536 C C . ASP A 1 193 ? 7.006 -3.808 9.214 1.00 87.94 193 ASP A C 1
ATOM 1538 O O . ASP A 1 193 ? 6.265 -4.058 10.173 1.00 87.94 193 ASP A O 1
ATOM 1542 N N . ARG A 1 194 ? 7.066 -2.609 8.639 1.00 93.94 194 ARG A N 1
ATOM 1543 C CA . ARG A 1 194 ? 6.320 -1.426 9.046 1.00 93.94 194 ARG A CA 1
ATOM 1544 C C . ARG A 1 194 ? 5.817 -0.726 7.805 1.00 93.94 194 ARG A C 1
ATOM 1546 O O . ARG A 1 194 ? 6.558 -0.553 6.838 1.00 93.94 194 ARG A O 1
ATOM 1553 N N . ILE A 1 195 ? 4.564 -0.309 7.832 1.00 96.12 195 ILE A N 1
ATOM 1554 C CA . ILE A 1 195 ? 3.892 0.207 6.646 1.00 96.12 195 ILE A CA 1
ATOM 1555 C C . ILE A 1 195 ? 3.129 1.449 7.043 1.00 96.12 195 ILE A C 1
ATOM 1557 O O . ILE A 1 195 ? 2.330 1.413 7.972 1.00 96.12 195 ILE A O 1
ATOM 1561 N N . ALA A 1 196 ? 3.361 2.542 6.334 1.00 97.94 196 ALA A N 1
ATOM 1562 C CA . ALA A 1 196 ? 2.653 3.792 6.538 1.00 97.94 196 ALA A CA 1
ATOM 1563 C C . ALA A 1 196 ? 2.076 4.269 5.211 1.00 97.94 196 ALA A C 1
ATOM 1565 O O . ALA A 1 196 ? 2.782 4.323 4.209 1.00 97.94 196 ALA A O 1
ATOM 1566 N N . THR A 1 197 ? 0.795 4.613 5.193 1.00 98.38 197 THR A N 1
ATOM 1567 C CA . THR A 1 197 ? 0.086 5.045 3.992 1.00 98.38 197 THR A CA 1
ATOM 1568 C C . THR A 1 197 ? -0.511 6.429 4.191 1.00 98.38 197 THR A C 1
ATOM 1570 O O . THR A 1 197 ? -1.369 6.623 5.051 1.00 98.38 197 THR A O 1
ATOM 1573 N N . VAL A 1 198 ? -0.088 7.373 3.352 1.00 98.50 198 VAL A N 1
ATOM 1574 C CA . VAL A 1 198 ? -0.581 8.752 3.281 1.00 98.50 198 VAL A CA 1
ATOM 1575 C C . VAL A 1 198 ? -1.587 8.868 2.139 1.00 98.50 198 VAL A C 1
ATOM 1577 O O . VAL A 1 198 ? -1.296 8.473 1.009 1.00 98.50 198 VAL A O 1
ATOM 1580 N N . VAL A 1 199 ? -2.768 9.424 2.401 1.00 98.44 199 VAL A N 1
ATOM 1581 C CA . VAL A 1 199 ? -3.801 9.650 1.377 1.00 98.44 199 VAL A CA 1
ATOM 1582 C C . VAL A 1 199 ? -3.608 11.036 0.759 1.00 98.44 199 VAL A C 1
ATOM 1584 O O . VAL A 1 199 ? -3.620 12.040 1.464 1.00 98.44 199 VAL A O 1
ATOM 1587 N N . LEU A 1 200 ? -3.437 11.110 -0.560 1.00 98.25 200 LEU A N 1
ATOM 1588 C CA . LEU A 1 200 ? -3.224 12.361 -1.297 1.00 98.25 200 LEU A CA 1
ATOM 1589 C C . LEU A 1 200 ? -4.519 12.941 -1.878 1.00 98.25 200 LEU A C 1
ATOM 1591 O O . LEU A 1 200 ? -4.722 14.151 -1.833 1.00 98.25 200 LEU A O 1
ATOM 1595 N N . GLU A 1 201 ? -5.396 12.091 -2.408 1.00 98.00 201 GLU A N 1
ATOM 1596 C CA . GLU A 1 201 ? -6.704 12.462 -2.967 1.00 98.00 201 GLU A CA 1
ATOM 1597 C C . GLU A 1 201 ? -7.753 11.422 -2.556 1.00 98.00 201 GLU A C 1
ATOM 1599 O O . GLU A 1 201 ? -7.434 10.245 -2.366 1.00 98.00 201 GLU A O 1
ATOM 1604 N N . GLY A 1 202 ? -9.004 11.870 -2.436 1.00 97.25 202 GLY A N 1
ATOM 1605 C CA . GLY A 1 202 ? -10.142 11.027 -2.077 1.00 97.25 202 GLY A CA 1
ATOM 1606 C C . GLY A 1 202 ? -10.262 10.734 -0.581 1.00 97.25 202 GLY A C 1
ATOM 1607 O O . GLY A 1 202 ? -9.609 11.344 0.272 1.00 97.25 202 GLY A O 1
ATOM 1608 N N . SER A 1 203 ? -11.156 9.804 -0.264 1.00 96.38 203 SER A N 1
ATOM 1609 C CA . SER A 1 203 ? -11.363 9.285 1.083 1.00 96.38 203 SER A CA 1
ATOM 1610 C C . SER A 1 203 ? -11.835 7.833 1.008 1.00 96.38 203 SER A C 1
ATOM 1612 O O . SER A 1 203 ? -12.397 7.401 0.004 1.00 96.38 203 SER A O 1
ATOM 1614 N N . SER A 1 204 ? -11.567 7.055 2.052 1.00 96.94 204 SER A N 1
ATOM 1615 C CA . SER A 1 204 ? -11.956 5.642 2.120 1.00 96.94 204 SER A CA 1
ATOM 1616 C C . SER A 1 204 ? -12.051 5.176 3.566 1.00 96.94 204 SER A C 1
ATOM 1618 O O . SER A 1 204 ? -11.418 5.755 4.450 1.00 96.94 204 SER A O 1
ATOM 1620 N N . GLN A 1 205 ? -12.773 4.085 3.802 1.00 97.06 205 GLN A N 1
ATOM 1621 C CA . GLN A 1 205 ? -12.650 3.348 5.056 1.00 97.06 205 GLN A CA 1
ATOM 1622 C C . GLN A 1 205 ? -11.509 2.341 4.949 1.00 97.06 205 GLN A C 1
ATOM 1624 O O . GLN A 1 205 ? -11.362 1.656 3.937 1.00 97.06 205 GLN A O 1
ATOM 1629 N N . VAL A 1 206 ? -10.699 2.264 5.996 1.00 97.44 206 VAL A N 1
ATOM 1630 C CA . VAL A 1 206 ? -9.658 1.251 6.158 1.00 97.44 206 VAL A CA 1
ATOM 1631 C C . VAL A 1 206 ? -10.068 0.369 7.323 1.00 97.44 206 VAL A C 1
ATOM 1633 O O . VAL A 1 206 ? -10.476 0.878 8.371 1.00 97.44 206 VAL A O 1
ATOM 1636 N N . ARG A 1 207 ? -9.960 -0.945 7.138 1.00 95.88 207 ARG A N 1
ATOM 1637 C CA . ARG A 1 207 ? -10.123 -1.916 8.218 1.00 95.88 207 ARG A CA 1
ATOM 1638 C C . ARG A 1 207 ? -8.793 -2.610 8.471 1.00 95.88 207 ARG A C 1
ATOM 1640 O O . ARG A 1 207 ? -8.124 -3.011 7.526 1.00 95.88 207 ARG A O 1
ATOM 1647 N N . VAL A 1 208 ? -8.435 -2.749 9.742 1.00 95.88 208 VAL A N 1
ATOM 1648 C CA . VAL A 1 208 ? -7.307 -3.548 10.232 1.00 95.88 208 VAL A CA 1
ATOM 1649 C C . VAL A 1 208 ? -7.860 -4.451 11.331 1.00 95.88 208 VAL A C 1
ATOM 1651 O O . VAL A 1 208 ? -8.189 -3.986 12.424 1.00 95.88 208 VAL A O 1
ATOM 1654 N N . GLY A 1 209 ? -8.052 -5.732 11.022 1.00 92.31 209 GLY A N 1
ATOM 1655 C CA . GLY A 1 209 ? -8.700 -6.691 11.917 1.00 92.31 209 GLY A CA 1
ATOM 1656 C C . GLY A 1 209 ? -10.130 -6.283 12.242 1.00 92.31 209 GLY A C 1
ATOM 1657 O O . GLY A 1 209 ? -10.945 -6.089 11.339 1.00 92.31 209 GLY A O 1
ATOM 1658 N N . SER A 1 210 ? -10.422 -6.123 13.533 1.00 90.62 210 SER A N 1
ATOM 1659 C CA . SER A 1 210 ? -11.716 -5.644 14.034 1.00 90.62 210 SER A CA 1
ATOM 1660 C C . SER A 1 210 ? -11.840 -4.116 14.062 1.00 90.62 210 SER A C 1
ATOM 1662 O O . SER A 1 210 ? -12.906 -3.592 14.374 1.00 90.62 210 SER A O 1
ATOM 1664 N N . GLN A 1 211 ? -10.778 -3.371 13.749 1.00 94.69 211 GLN A N 1
ATOM 1665 C CA . GLN A 1 211 ? -10.787 -1.911 13.818 1.00 94.69 211 GLN A CA 1
ATOM 1666 C C . GLN A 1 211 ? -11.072 -1.317 12.444 1.00 94.69 211 GLN A C 1
ATOM 1668 O O . GLN A 1 211 ? -10.351 -1.594 11.489 1.00 94.69 211 GLN A O 1
ATOM 1673 N N . THR A 1 212 ? -12.091 -0.463 12.348 1.00 95.56 212 THR A N 1
ATOM 1674 C CA . THR A 1 212 ? -12.395 0.294 11.123 1.00 95.56 212 THR A CA 1
ATOM 1675 C C . THR A 1 212 ? -12.289 1.787 11.388 1.00 95.56 212 THR A C 1
ATOM 1677 O O . THR A 1 212 ? -12.751 2.276 12.417 1.00 95.56 212 THR A O 1
ATOM 1680 N N . PHE A 1 213 ? -11.693 2.534 10.463 1.00 96.62 213 PHE A N 1
ATOM 1681 C CA . PHE A 1 213 ? -11.572 3.984 10.567 1.00 96.62 213 PHE A CA 1
ATOM 1682 C C . PHE A 1 213 ? -11.614 4.643 9.187 1.00 96.62 213 PHE A C 1
ATOM 1684 O O . PHE A 1 213 ? -11.134 4.105 8.189 1.00 96.62 213 PHE A O 1
ATOM 1691 N N . GLN A 1 214 ? -12.196 5.839 9.127 1.00 96.81 214 GLN A N 1
ATOM 1692 C CA . GLN A 1 214 ? -12.171 6.669 7.925 1.00 96.81 214 GLN A CA 1
ATOM 1693 C C . GLN A 1 214 ? -10.781 7.285 7.752 1.00 96.81 214 GLN A C 1
ATOM 1695 O O . GLN A 1 214 ? -10.218 7.767 8.733 1.00 96.81 214 GLN A O 1
ATOM 1700 N N . VAL A 1 215 ? -10.270 7.365 6.524 1.00 97.56 215 VAL A N 1
ATOM 1701 C CA . VAL A 1 215 ? -9.093 8.167 6.150 1.00 97.56 215 VAL A CA 1
ATOM 1702 C C . VAL A 1 215 ? -9.463 9.140 5.033 1.00 97.56 215 VAL A C 1
ATOM 1704 O O . VAL A 1 215 ? -10.175 8.784 4.091 1.00 97.56 215 VAL A O 1
ATOM 1707 N N . ASN A 1 216 ? -9.001 10.380 5.151 1.00 97.62 216 ASN A N 1
ATOM 1708 C CA . ASN A 1 216 ? -9.244 11.456 4.195 1.00 97.62 216 ASN A CA 1
ATOM 1709 C C . ASN A 1 216 ? -7.926 11.936 3.584 1.00 97.62 216 ASN A C 1
ATOM 1711 O O . ASN A 1 216 ? -6.850 11.692 4.125 1.00 97.62 216 ASN A O 1
ATOM 1715 N N . ALA A 1 217 ? -8.004 12.663 2.473 1.00 98.12 217 ALA A N 1
ATOM 1716 C CA . ALA A 1 217 ? -6.841 13.302 1.873 1.00 98.12 217 ALA A CA 1
ATOM 1717 C C . ALA A 1 217 ? -6.105 14.213 2.877 1.00 98.12 217 ALA A C 1
ATOM 1719 O O . ALA A 1 217 ? -6.679 15.172 3.392 1.00 98.12 217 ALA A O 1
ATOM 1720 N N . GLY A 1 218 ? -4.818 13.947 3.088 1.00 97.88 218 GLY A N 1
ATOM 1721 C CA . GLY A 1 218 ? -3.963 14.572 4.099 1.00 97.88 218 GLY A CA 1
ATOM 1722 C C . GLY A 1 218 ? -3.713 13.690 5.327 1.00 97.88 218 GLY A C 1
ATOM 1723 O O . GLY A 1 218 ? -2.792 13.975 6.087 1.00 97.88 218 GLY A O 1
ATOM 1724 N N . ASP A 1 219 ? -4.485 12.620 5.529 1.00 98.31 219 ASP A N 1
ATOM 1725 C CA . ASP A 1 219 ? -4.287 11.685 6.638 1.00 98.31 219 ASP A CA 1
ATOM 1726 C C . ASP A 1 219 ? -3.211 10.639 6.321 1.00 98.31 219 ASP A C 1
ATOM 1728 O O . ASP A 1 219 ? -3.006 10.251 5.167 1.00 98.31 219 ASP A O 1
ATOM 1732 N N . CYS A 1 220 ? -2.580 10.122 7.374 1.00 98.38 220 CYS A N 1
ATOM 1733 C CA . CYS A 1 220 ? -1.694 8.965 7.327 1.00 98.38 220 CYS A CA 1
ATOM 1734 C C . CYS A 1 220 ? -2.177 7.894 8.301 1.00 98.38 220 CYS A C 1
ATOM 1736 O O . CYS A 1 220 ? -2.431 8.204 9.461 1.00 98.38 220 CYS A O 1
ATOM 1738 N N . TYR A 1 221 ? -2.228 6.634 7.879 1.00 98.38 221 TYR A N 1
ATOM 1739 C CA . TYR A 1 221 ? -2.350 5.502 8.799 1.00 98.38 221 TYR A CA 1
ATOM 1740 C C . TYR A 1 221 ? -1.121 4.607 8.700 1.00 98.38 221 TYR A C 1
ATOM 1742 O O . TYR A 1 221 ? -0.487 4.539 7.649 1.00 98.38 221 TYR A O 1
ATOM 1750 N N . ALA A 1 222 ? -0.772 3.934 9.788 1.00 98.00 222 ALA A N 1
ATOM 1751 C CA . ALA A 1 222 ? 0.381 3.052 9.835 1.00 98.00 222 ALA A CA 1
ATOM 1752 C C . ALA A 1 222 ? 0.065 1.755 10.578 1.00 98.00 222 ALA A C 1
ATOM 1754 O O . ALA A 1 222 ? -0.719 1.758 11.527 1.00 98.00 222 ALA A O 1
ATOM 1755 N N . ILE A 1 223 ? 0.696 0.666 10.146 1.00 97.31 223 ILE A N 1
ATOM 1756 C CA . ILE A 1 223 ? 0.631 -0.657 10.766 1.00 97.31 223 ILE A CA 1
ATOM 1757 C C . ILE A 1 223 ? 2.044 -1.218 10.962 1.00 97.31 223 ILE A C 1
ATOM 1759 O O . ILE A 1 223 ? 2.950 -0.976 10.159 1.00 97.31 223 ILE A O 1
ATOM 1763 N N . ALA A 1 224 ? 2.233 -1.960 12.045 1.00 95.50 224 ALA A N 1
ATOM 1764 C CA . ALA A 1 224 ? 3.482 -2.620 12.415 1.00 95.50 224 ALA A CA 1
ATOM 1765 C C . ALA A 1 224 ? 3.191 -3.969 13.075 1.00 95.50 224 ALA A C 1
ATOM 1767 O O . ALA A 1 224 ? 2.036 -4.278 13.348 1.00 95.50 224 ALA A O 1
ATOM 1768 N N . ASP A 1 225 ? 4.242 -4.733 13.378 1.00 90.88 225 ASP A N 1
ATOM 1769 C CA . ASP A 1 225 ? 4.199 -5.885 14.288 1.00 90.88 225 ASP A CA 1
ATOM 1770 C C . ASP A 1 225 ? 2.956 -6.767 14.089 1.00 90.88 225 ASP A C 1
ATOM 1772 O O . ASP A 1 225 ? 2.663 -7.193 12.973 1.00 90.88 225 ASP A O 1
ATOM 1776 N N . GLU A 1 226 ? 2.204 -7.025 15.157 1.00 90.12 226 GLU A N 1
ATOM 1777 C CA . GLU A 1 226 ? 0.975 -7.814 15.138 1.00 90.12 226 GLU A CA 1
ATOM 1778 C C . GLU A 1 226 ? -0.014 -7.351 14.056 1.00 90.12 226 GLU A C 1
ATOM 1780 O O . GLU A 1 226 ? -0.467 -8.168 13.255 1.00 90.12 226 GLU A O 1
ATOM 1785 N N . ALA A 1 227 ? -0.289 -6.047 13.951 1.00 93.19 227 ALA A N 1
ATOM 1786 C CA . ALA A 1 227 ? -1.215 -5.506 12.960 1.00 93.19 227 ALA A CA 1
ATOM 1787 C C . ALA A 1 227 ? -0.757 -5.722 11.509 1.00 93.19 227 ALA A C 1
ATOM 1789 O O . ALA A 1 227 ? -1.583 -5.716 10.602 1.00 93.19 227 ALA A O 1
ATOM 1790 N N . ARG A 1 228 ? 0.549 -5.901 11.277 1.00 92.69 228 ARG A N 1
ATOM 1791 C CA . ARG A 1 228 ? 1.129 -6.166 9.952 1.00 92.69 228 ARG A CA 1
ATOM 1792 C C . ARG A 1 228 ? 1.280 -7.661 9.653 1.00 92.69 228 ARG A C 1
ATOM 1794 O O . ARG A 1 228 ? 1.204 -8.057 8.489 1.00 92.69 228 ARG A O 1
ATOM 1801 N N . TYR A 1 229 ? 1.592 -8.490 10.649 1.00 86.69 229 TYR A N 1
ATOM 1802 C CA . TYR A 1 229 ? 1.917 -9.913 10.443 1.00 86.69 229 TYR A CA 1
ATOM 1803 C C . TYR A 1 229 ? 0.747 -10.853 10.710 1.00 86.69 229 TYR A C 1
ATOM 1805 O O . TYR A 1 229 ? 0.634 -11.906 10.082 1.00 86.69 229 TYR A O 1
ATOM 1813 N N . VAL A 1 230 ? -0.091 -10.494 11.673 1.00 86.12 230 VAL A N 1
ATOM 1814 C CA . VAL A 1 230 ? -1.108 -11.381 12.237 1.00 86.12 230 VAL A CA 1
ATOM 1815 C C . VAL A 1 230 ? -2.499 -10.965 11.786 1.00 86.12 230 VAL A C 1
ATOM 1817 O O . VAL A 1 230 ? -3.372 -11.806 11.607 1.00 86.12 230 VAL A O 1
ATOM 1820 N N . VAL A 1 231 ? -2.690 -9.669 11.565 1.00 89.69 231 VAL A N 1
ATOM 1821 C CA . VAL A 1 231 ? -3.995 -9.088 11.288 1.00 89.69 231 VAL A CA 1
ATOM 1822 C C . VAL A 1 231 ? -4.117 -8.731 9.811 1.00 89.69 231 VAL A C 1
ATOM 1824 O O . VAL A 1 231 ? -3.231 -8.114 9.220 1.00 89.69 231 VAL A O 1
ATOM 1827 N N . GLU A 1 232 ? -5.237 -9.112 9.206 1.00 92.88 232 GLU A N 1
ATOM 1828 C CA . GLU A 1 232 ? -5.571 -8.676 7.855 1.00 92.88 232 GLU A CA 1
ATOM 1829 C C . GLU A 1 232 ? -5.985 -7.209 7.826 1.00 92.88 232 GLU A C 1
ATOM 1831 O O . GLU A 1 232 ? -6.622 -6.692 8.750 1.00 92.88 232 GLU A O 1
ATOM 1836 N N . HIS A 1 233 ? -5.687 -6.553 6.713 1.00 95.25 233 HIS A N 1
ATOM 1837 C CA . HIS A 1 233 ? -6.152 -5.206 6.455 1.00 95.25 233 HIS A CA 1
ATOM 1838 C C . HIS A 1 233 ? -6.719 -5.060 5.046 1.00 95.25 233 HIS A C 1
ATOM 1840 O O . HIS A 1 233 ? -6.399 -5.818 4.130 1.00 95.25 233 HIS A O 1
ATOM 1846 N N . GLU A 1 234 ? -7.591 -4.071 4.885 1.00 95.75 234 GLU A N 1
ATOM 1847 C CA . GLU A 1 234 ? -8.238 -3.749 3.619 1.00 95.75 234 GLU A CA 1
ATOM 1848 C C . GLU A 1 234 ? -8.557 -2.263 3.499 1.00 95.75 234 GLU A C 1
ATOM 1850 O O . GLU A 1 234 ? -8.712 -1.542 4.489 1.00 95.75 234 GLU A O 1
ATOM 1855 N N . VAL A 1 235 ? -8.701 -1.823 2.252 1.00 96.88 235 VAL A N 1
ATOM 1856 C CA . VAL A 1 235 ? -9.211 -0.500 1.898 1.00 96.88 235 VAL A CA 1
ATOM 1857 C C . VAL A 1 235 ? -10.550 -0.716 1.217 1.00 96.88 235 VAL A C 1
ATOM 1859 O O . VAL A 1 235 ? -10.594 -1.233 0.104 1.00 96.88 235 VAL A O 1
ATOM 1862 N N . LYS A 1 236 ? -11.635 -0.321 1.882 1.00 94.44 236 LYS A N 1
ATOM 1863 C CA . LYS A 1 236 ? -12.991 -0.471 1.352 1.00 94.44 236 LYS A CA 1
ATOM 1864 C C . LYS A 1 236 ? -13.190 0.390 0.108 1.00 94.44 236 LYS A C 1
ATOM 1866 O O . LYS A 1 236 ? -12.629 1.485 0.005 1.00 94.44 236 LYS A O 1
ATOM 1871 N N . ALA A 1 237 ? -14.040 -0.096 -0.793 1.00 90.62 237 ALA A N 1
ATOM 1872 C CA . ALA A 1 237 ? -14.440 0.636 -1.984 1.00 90.62 237 ALA A CA 1
ATOM 1873 C C . ALA A 1 237 ? -14.983 2.036 -1.646 1.00 90.62 237 ALA A C 1
ATOM 1875 O O . ALA A 1 237 ? -15.753 2.217 -0.701 1.00 90.62 237 ALA A O 1
ATOM 1876 N N . ALA A 1 238 ? -14.596 3.022 -2.453 1.00 90.62 238 ALA A N 1
ATOM 1877 C CA . ALA A 1 238 ? -15.044 4.407 -2.341 1.00 90.62 238 ALA A CA 1
ATOM 1878 C C . ALA A 1 238 ? -15.801 4.846 -3.603 1.00 90.62 238 ALA A C 1
ATOM 1880 O O . ALA A 1 238 ? -15.650 4.265 -4.678 1.00 90.62 238 ALA A O 1
ATOM 1881 N N . SER A 1 239 ? -16.612 5.898 -3.492 1.00 89.88 239 SER A N 1
ATOM 1882 C CA . SER A 1 239 ? -17.373 6.458 -4.619 1.00 89.88 239 SER A CA 1
ATOM 1883 C C . SER A 1 239 ? -16.551 7.377 -5.531 1.00 89.88 239 SER A C 1
ATOM 1885 O O . SER A 1 239 ? -17.072 7.879 -6.525 1.00 89.88 239 SER A O 1
ATOM 1887 N N . CYS A 1 240 ? -15.289 7.637 -5.196 1.00 93.62 240 CYS A N 1
ATOM 1888 C CA . CYS A 1 240 ? -14.383 8.501 -5.942 1.00 93.62 240 CYS A CA 1
ATOM 1889 C C . CYS A 1 240 ? -12.994 7.870 -6.056 1.00 93.62 240 CYS A C 1
ATOM 1891 O O . CYS A 1 240 ? -12.679 6.908 -5.354 1.00 93.62 240 CYS A O 1
ATOM 1893 N N . ASP A 1 241 ? -12.172 8.430 -6.942 1.00 95.00 241 ASP A N 1
ATOM 1894 C CA . ASP A 1 241 ? -10.769 8.056 -7.042 1.00 95.00 241 ASP A CA 1
ATOM 1895 C C . ASP A 1 241 ? -10.056 8.321 -5.711 1.00 95.00 241 ASP A C 1
ATOM 1897 O O . ASP A 1 241 ? -10.207 9.384 -5.100 1.00 95.00 241 ASP A O 1
ATOM 1901 N N . ARG A 1 242 ? -9.220 7.369 -5.301 1.00 97.44 242 ARG A N 1
ATOM 1902 C CA . ARG A 1 242 ? -8.311 7.511 -4.167 1.00 97.44 242 ARG A CA 1
ATOM 1903 C C . ARG A 1 242 ? -6.881 7.382 -4.651 1.00 97.44 242 ARG A C 1
ATOM 1905 O O . ARG A 1 242 ? -6.534 6.390 -5.286 1.00 97.44 242 ARG A O 1
ATOM 1912 N N . LEU A 1 243 ? -6.042 8.341 -4.284 1.00 98.12 243 LEU A N 1
ATOM 1913 C CA . LEU A 1 243 ? -4.604 8.297 -4.526 1.00 98.12 243 LEU A CA 1
ATOM 1914 C C . LEU A 1 243 ? -3.872 8.257 -3.187 1.00 98.12 243 LEU A C 1
ATOM 1916 O O . LEU A 1 243 ? -4.143 9.082 -2.314 1.00 98.12 243 LEU A O 1
ATOM 1920 N N . SER A 1 244 ? -2.935 7.329 -3.020 1.00 98.38 244 SER A N 1
ATOM 1921 C CA . SER A 1 244 ? -2.136 7.208 -1.799 1.00 98.38 244 SER A CA 1
ATOM 1922 C C . SER A 1 244 ? -0.665 6.906 -2.068 1.00 98.38 244 SER A C 1
ATOM 1924 O O . SER A 1 244 ? -0.312 6.349 -3.107 1.00 98.38 244 SER A O 1
ATOM 1926 N N . LEU A 1 245 ? 0.172 7.255 -1.091 1.00 98.00 245 LEU A N 1
ATOM 1927 C CA . LEU A 1 245 ? 1.580 6.888 -0.982 1.00 98.00 245 LEU A CA 1
ATOM 1928 C C . LEU A 1 245 ? 1.752 5.907 0.167 1.00 98.00 245 LEU A C 1
ATOM 1930 O O . LEU A 1 245 ? 1.418 6.248 1.297 1.00 98.00 245 LEU A O 1
ATOM 1934 N N . THR A 1 246 ? 2.313 4.736 -0.098 1.00 97.56 246 THR A N 1
ATOM 1935 C CA . THR A 1 246 ? 2.642 3.743 0.923 1.00 97.56 246 THR A CA 1
ATOM 1936 C C . THR A 1 246 ? 4.155 3.622 1.053 1.00 97.56 246 THR A C 1
ATOM 1938 O O . THR A 1 246 ? 4.840 3.260 0.102 1.00 97.56 246 THR A O 1
ATOM 1941 N N . PHE A 1 247 ? 4.673 3.923 2.237 1.00 97.19 247 PHE A N 1
ATOM 1942 C CA . PHE A 1 247 ? 6.068 3.779 2.629 1.00 97.19 247 PHE A CA 1
ATOM 1943 C C . PHE A 1 247 ? 6.229 2.461 3.384 1.00 97.19 247 PHE A C 1
ATOM 1945 O O . PHE A 1 247 ? 5.504 2.206 4.352 1.00 97.19 247 PHE A O 1
ATOM 1952 N N . ARG A 1 248 ? 7.170 1.623 2.949 1.00 94.56 248 ARG A N 1
ATOM 1953 C CA . ARG A 1 248 ? 7.462 0.331 3.583 1.00 94.56 248 ARG A CA 1
ATOM 1954 C C . ARG A 1 248 ? 8.845 0.386 4.213 1.00 94.56 248 ARG A C 1
ATOM 1956 O O . ARG A 1 248 ? 9.808 0.715 3.525 1.00 94.56 248 ARG A O 1
ATOM 1963 N N . TYR A 1 249 ? 8.946 0.087 5.504 1.00 93.56 249 TYR A N 1
ATOM 1964 C CA . TYR A 1 249 ? 10.185 0.181 6.275 1.00 93.56 249 TYR A CA 1
ATOM 1965 C C . TYR A 1 249 ? 10.561 -1.146 6.911 1.00 93.56 249 TYR A C 1
ATOM 1967 O O . TYR A 1 249 ? 9.685 -1.918 7.303 1.00 93.56 249 TYR A O 1
ATOM 1975 N N . GLY A 1 250 ? 11.867 -1.319 7.112 1.00 86.50 250 GLY A N 1
ATOM 1976 C CA . GLY A 1 250 ? 12.432 -2.424 7.879 1.00 86.50 250 GLY A CA 1
ATOM 1977 C C . GLY A 1 250 ? 12.297 -3.770 7.178 1.00 86.50 250 GLY A C 1
ATOM 1978 O O . GLY A 1 250 ? 11.384 -3.987 6.386 1.00 86.50 250 GLY A O 1
ATOM 1979 N N . LEU A 1 251 ? 13.226 -4.673 7.464 1.00 73.06 251 LEU A N 1
ATOM 1980 C CA . LEU A 1 251 ? 13.181 -6.054 6.998 1.00 73.06 251 LEU A CA 1
ATOM 1981 C C . LEU A 1 251 ? 13.524 -6.946 8.167 1.00 73.06 251 LEU A C 1
ATOM 1983 O O . LEU A 1 251 ? 14.657 -6.947 8.656 1.00 73.06 251 LEU A O 1
ATOM 1987 N N . SER A 1 252 ? 12.546 -7.715 8.590 1.00 64.44 252 SER A N 1
ATOM 1988 C CA . SER A 1 252 ? 12.739 -8.723 9.599 1.00 64.44 252 SER A CA 1
ATOM 1989 C C . SER A 1 252 ? 13.418 -9.909 8.943 1.00 64.44 252 SER A C 1
ATOM 1991 O O . SER A 1 252 ? 13.223 -10.221 7.768 1.00 64.44 252 SER A O 1
ATOM 1993 N N . ASN A 1 253 ? 14.172 -10.650 9.748 1.00 58.91 253 ASN A N 1
ATOM 1994 C CA . ASN A 1 253 ? 14.683 -11.957 9.344 1.00 58.91 253 ASN A CA 1
ATOM 1995 C C . ASN A 1 253 ? 13.555 -13.010 9.216 1.00 58.91 253 ASN A C 1
ATOM 1997 O O . ASN A 1 253 ? 13.842 -14.196 9.039 1.00 58.91 253 ASN A O 1
ATOM 2001 N N . LEU A 1 254 ? 12.278 -12.611 9.336 1.00 54.06 254 LEU A N 1
ATOM 2002 C CA . LEU A 1 254 ? 11.128 -13.495 9.209 1.00 54.06 254 LEU A CA 1
ATOM 2003 C C . LEU A 1 254 ? 10.944 -13.892 7.744 1.00 54.06 254 LEU A C 1
ATOM 2005 O O . LEU A 1 254 ? 10.618 -13.078 6.884 1.00 54.06 254 LEU A O 1
ATOM 2009 N N . LYS A 1 255 ? 11.124 -15.185 7.473 1.00 62.56 255 LYS A N 1
ATOM 2010 C CA . LYS A 1 255 ? 10.893 -15.775 6.147 1.00 62.56 255 LYS A CA 1
ATOM 2011 C C . LYS A 1 255 ? 9.460 -16.276 5.952 1.00 62.56 255 LYS A C 1
ATOM 2013 O O . LYS A 1 255 ? 9.065 -16.529 4.822 1.00 62.56 255 LYS A O 1
ATOM 2018 N N . VAL A 1 256 ? 8.702 -16.446 7.037 1.00 57.62 256 VAL A N 1
ATOM 2019 C CA . VAL A 1 256 ? 7.352 -17.029 7.043 1.00 57.62 256 VAL A CA 1
ATOM 2020 C C . VAL A 1 256 ? 6.461 -16.208 7.972 1.00 57.62 256 VAL A C 1
ATOM 2022 O O . VAL A 1 256 ? 6.911 -15.782 9.037 1.00 57.62 256 VAL A O 1
ATOM 2025 N N . LEU A 1 257 ? 5.212 -15.965 7.560 1.00 53.59 257 LEU A N 1
ATOM 2026 C CA . LEU A 1 257 ? 4.225 -15.284 8.399 1.00 53.59 257 LEU A CA 1
ATOM 2027 C C . LEU A 1 257 ? 3.838 -16.190 9.576 1.00 53.59 257 LEU A C 1
ATOM 2029 O O . LEU A 1 257 ? 3.650 -17.389 9.367 1.00 53.59 257 LEU A O 1
ATOM 2033 N N . PRO A 1 258 ? 3.673 -15.649 10.793 1.00 61.47 258 PRO A N 1
ATOM 2034 C CA . PRO A 1 258 ? 3.058 -16.411 11.870 1.00 61.47 258 PRO A CA 1
ATOM 2035 C C . PRO A 1 258 ? 1.642 -16.855 11.463 1.00 61.47 258 PRO A C 1
ATOM 2037 O O . PRO A 1 258 ? 0.921 -16.126 10.766 1.00 61.47 258 PRO A O 1
ATOM 2040 N N . ALA A 1 259 ? 1.252 -18.058 11.892 1.00 54.62 259 ALA A N 1
ATOM 2041 C CA . ALA A 1 259 ? -0.118 -18.542 11.743 1.00 54.62 259 ALA A CA 1
ATOM 2042 C C . ALA A 1 259 ? -1.088 -17.572 12.436 1.00 54.62 259 ALA A C 1
ATOM 2044 O O . ALA A 1 259 ? -0.745 -16.957 13.452 1.00 54.62 259 ALA A O 1
ATOM 2045 N N . MET A 1 260 ? -2.289 -17.397 11.885 1.00 55.41 260 MET A N 1
ATOM 2046 C CA . MET A 1 260 ? -3.285 -16.549 12.535 1.00 55.41 260 MET A CA 1
ATOM 2047 C C . MET A 1 260 ? -3.769 -17.210 13.837 1.00 55.41 260 MET A C 1
ATOM 2049 O O . MET A 1 260 ? -3.988 -18.423 13.866 1.00 55.41 260 MET A O 1
ATOM 2053 N N . PRO A 1 261 ? -3.998 -16.441 14.916 1.00 48.75 261 PRO A N 1
ATOM 2054 C CA . PRO A 1 261 ? -4.691 -16.930 16.097 1.00 48.75 261 PRO A CA 1
ATOM 2055 C C . PRO A 1 261 ? -6.022 -17.576 15.691 1.00 48.75 261 PRO A C 1
ATOM 2057 O O . PRO A 1 261 ? -6.865 -16.939 15.062 1.00 48.75 261 PRO A O 1
ATOM 2060 N N . GLY A 1 262 ? -6.189 -18.861 16.010 1.00 50.50 262 GLY A N 1
ATOM 2061 C CA . GLY A 1 262 ? -7.367 -19.645 15.628 1.00 50.50 262 GLY A CA 1
ATOM 2062 C C . GLY A 1 262 ? -7.272 -20.374 14.282 1.00 50.50 262 GLY A C 1
ATOM 2063 O O . GLY A 1 262 ? -8.171 -21.140 13.954 1.00 50.50 262 GLY A O 1
ATOM 2064 N N . GLU A 1 263 ? -6.191 -20.218 13.516 1.00 54.25 263 GLU A N 1
ATOM 2065 C CA . GLU A 1 263 ? -5.918 -21.056 12.339 1.00 54.25 263 GLU A CA 1
ATOM 2066 C C . GLU A 1 263 ? -5.675 -22.520 12.754 1.00 54.25 263 GLU A C 1
ATOM 2068 O O . GLU A 1 263 ? -6.156 -23.437 12.094 1.00 54.25 263 GLU A O 1
ATOM 2073 N N . GLU A 1 264 ? -5.066 -22.735 13.926 1.00 49.38 264 GLU A N 1
ATOM 2074 C CA . GLU A 1 264 ? -4.933 -24.051 14.572 1.00 49.38 264 GLU A CA 1
ATOM 2075 C C . GLU A 1 264 ? -6.288 -24.635 15.016 1.00 49.38 264 GLU A C 1
ATOM 2077 O O . GLU A 1 264 ? -6.545 -25.820 14.817 1.00 49.38 264 GLU A O 1
ATOM 2082 N N . LEU A 1 265 ? -7.196 -23.802 15.545 1.00 39.03 265 LEU A N 1
ATOM 2083 C CA . LEU A 1 265 ? -8.566 -24.208 15.903 1.00 39.03 265 LEU A CA 1
ATOM 2084 C C . LEU A 1 265 ? -9.403 -24.537 14.658 1.00 39.03 265 LEU A C 1
ATOM 2086 O O . LEU A 1 265 ? -10.127 -25.525 14.645 1.00 39.03 265 LEU A O 1
ATOM 2090 N N . ARG A 1 266 ? -9.246 -23.772 13.571 1.00 43.47 266 ARG A N 1
ATOM 2091 C CA . ARG A 1 266 ? -9.880 -24.059 12.273 1.00 43.47 266 ARG A CA 1
ATOM 2092 C C . ARG A 1 266 ? -9.312 -25.311 11.604 1.00 43.47 266 ARG A C 1
ATOM 2094 O O . ARG A 1 266 ? -10.024 -25.946 10.830 1.00 43.47 266 ARG A O 1
ATOM 2101 N N . ALA A 1 267 ? -8.052 -25.658 11.866 1.00 43.72 267 ALA A N 1
ATOM 2102 C CA . ALA A 1 267 ? -7.475 -26.931 11.445 1.00 43.72 267 ALA A CA 1
ATOM 2103 C C . ALA A 1 267 ? -8.071 -28.100 12.249 1.00 43.72 267 ALA A C 1
ATOM 2105 O O . ALA A 1 267 ? -8.430 -29.117 11.659 1.00 43.72 267 ALA A O 1
ATOM 2106 N N . ALA A 1 268 ? -8.270 -27.917 13.560 1.00 39.91 268 ALA A N 1
ATOM 2107 C CA . ALA A 1 268 ? -8.875 -28.913 14.445 1.00 39.91 268 ALA A CA 1
ATOM 2108 C C . ALA A 1 268 ? -10.372 -29.164 14.159 1.00 39.91 268 ALA A C 1
ATOM 2110 O O . ALA A 1 268 ? -10.783 -30.319 14.065 1.00 39.91 268 ALA A O 1
ATOM 2111 N N . ASP A 1 269 ? -11.172 -28.118 13.919 1.00 36.03 269 ASP A N 1
ATOM 2112 C CA . ASP A 1 269 ? -12.603 -28.242 13.571 1.00 36.03 269 ASP A CA 1
ATOM 2113 C C . ASP A 1 269 ? -12.840 -28.861 12.182 1.00 36.03 269 ASP A C 1
ATOM 2115 O O . ASP A 1 269 ? -13.940 -29.310 11.865 1.00 36.03 269 ASP A O 1
ATOM 2119 N N . ARG A 1 270 ? -11.800 -28.933 11.341 1.00 40.91 270 ARG A N 1
ATOM 2120 C CA . ARG A 1 270 ? -11.837 -29.642 10.052 1.00 40.91 270 ARG A CA 1
ATOM 2121 C C . ARG A 1 270 ? -11.485 -31.128 10.163 1.00 40.91 270 ARG A C 1
ATOM 2123 O O . ARG A 1 270 ? -11.356 -31.783 9.131 1.00 40.91 270 ARG A O 1
ATOM 2130 N N . GLY A 1 271 ? -11.337 -31.668 11.377 1.00 32.56 271 GLY A N 1
ATOM 2131 C CA . GLY A 1 271 ? -11.160 -33.105 11.614 1.00 32.56 271 GLY A CA 1
ATOM 2132 C C . GLY A 1 271 ? -9.883 -33.705 11.014 1.00 32.56 271 GLY A C 1
ATOM 2133 O O . GLY A 1 271 ? -9.792 -34.920 10.865 1.00 32.56 271 GLY A O 1
ATOM 2134 N N . GLY A 1 272 ? -8.900 -32.875 10.661 1.00 35.81 272 GLY A N 1
ATOM 2135 C CA . GLY A 1 272 ? -7.597 -33.302 10.163 1.00 35.81 272 GLY A CA 1
ATOM 2136 C C . GLY A 1 272 ? -6.509 -32.906 11.151 1.00 35.81 272 GLY A C 1
ATOM 2137 O O . GLY A 1 272 ? -6.491 -31.775 11.630 1.00 35.81 272 GLY A O 1
ATOM 2138 N N . ALA A 1 273 ? -5.602 -33.835 11.453 1.00 33.38 273 ALA A N 1
ATOM 2139 C CA . ALA A 1 273 ? -4.394 -33.566 12.227 1.00 33.38 273 ALA A CA 1
ATOM 2140 C C . ALA A 1 273 ? -3.684 -32.283 11.732 1.00 33.38 273 ALA A C 1
ATOM 2142 O O . ALA A 1 273 ? -3.738 -31.983 10.535 1.00 33.38 273 ALA A O 1
ATOM 2143 N N . PRO A 1 274 ? -3.027 -31.520 12.627 1.00 32.41 274 PRO A N 1
ATOM 2144 C CA . PRO A 1 274 ? -2.486 -30.202 12.317 1.00 32.41 274 PRO A CA 1
ATOM 2145 C C . PRO A 1 274 ? -1.538 -30.276 11.119 1.00 32.41 274 PRO A C 1
ATOM 2147 O O . PRO A 1 274 ? -0.445 -30.836 11.205 1.00 32.41 274 PRO A O 1
ATOM 2150 N N . SER A 1 275 ? -1.957 -29.697 9.991 1.00 36.81 275 SER A N 1
ATOM 2151 C CA . SER A 1 275 ? -1.083 -29.524 8.841 1.00 36.81 275 SER A CA 1
ATOM 2152 C C . SER A 1 275 ? -0.096 -28.411 9.168 1.00 36.81 275 SER A C 1
ATOM 2154 O O . SER A 1 275 ? -0.395 -27.222 9.037 1.00 36.81 275 SER A O 1
ATOM 2156 N N . THR A 1 276 ? 1.108 -28.788 9.578 1.00 33.28 276 THR A N 1
ATOM 2157 C CA . THR A 1 276 ? 2.269 -27.943 9.343 1.00 33.28 276 THR A CA 1
ATOM 2158 C C . THR A 1 276 ? 2.323 -27.694 7.837 1.00 33.28 276 THR A C 1
ATOM 2160 O O . THR A 1 276 ? 2.578 -28.609 7.056 1.00 33.28 276 THR A O 1
ATOM 2163 N N . TYR A 1 277 ? 2.072 -26.458 7.393 1.00 34.22 277 TYR A N 1
ATOM 2164 C CA . TYR A 1 277 ? 2.488 -26.018 6.060 1.00 34.22 277 TYR A CA 1
ATOM 2165 C C . TYR A 1 277 ? 4.019 -25.934 6.049 1.00 34.22 277 TYR A C 1
ATOM 2167 O O . TYR A 1 277 ? 4.633 -24.872 6.023 1.00 34.22 277 TYR A O 1
ATOM 2175 N N . SER A 1 278 ? 4.646 -27.104 6.101 1.00 35.66 278 SER A N 1
ATOM 2176 C CA . SER A 1 278 ? 5.950 -27.323 5.523 1.00 35.66 278 SER A CA 1
ATOM 2177 C C . SER A 1 278 ? 5.760 -27.190 4.016 1.00 35.66 278 SER A C 1
ATOM 2179 O O . SER A 1 278 ? 5.035 -27.963 3.392 1.00 35.66 278 SER A O 1
ATOM 2181 N N . THR A 1 279 ? 6.432 -26.221 3.401 1.00 40.16 279 THR A N 1
ATOM 2182 C CA . THR A 1 279 ? 6.551 -26.123 1.935 1.00 40.16 279 THR A CA 1
ATOM 2183 C C . THR A 1 279 ? 7.153 -27.396 1.313 1.00 40.16 279 THR A C 1
ATOM 2185 O O . THR A 1 279 ? 7.022 -27.634 0.108 1.00 40.16 279 THR A O 1
ATOM 2188 N N . LYS A 1 280 ? 7.723 -28.281 2.141 1.00 41.97 280 LYS A N 1
ATOM 2189 C CA . LYS A 1 280 ? 7.990 -29.681 1.823 1.00 41.97 280 LYS A CA 1
ATOM 2190 C C . LYS A 1 280 ? 6.858 -30.565 2.354 1.00 41.97 280 LYS A C 1
ATOM 2192 O O . LYS A 1 280 ? 6.904 -30.984 3.510 1.00 41.97 280 LYS A O 1
ATOM 2197 N N . VAL A 1 281 ? 5.894 -30.908 1.502 1.00 50.75 281 VAL A N 1
ATOM 2198 C CA . VAL A 1 281 ? 5.223 -32.205 1.655 1.00 50.75 281 VAL A CA 1
ATOM 2199 C C . VAL A 1 281 ? 6.305 -33.226 1.322 1.00 50.75 281 VAL A C 1
ATOM 2201 O O . VAL A 1 281 ? 6.681 -33.379 0.162 1.00 50.75 281 VAL A O 1
ATOM 2204 N N . ALA A 1 282 ? 6.928 -33.795 2.349 1.00 53.38 282 ALA A N 1
ATOM 2205 C CA . ALA A 1 282 ? 7.839 -34.910 2.170 1.00 53.38 282 ALA A CA 1
ATOM 2206 C C . ALA A 1 282 ? 6.958 -36.143 1.979 1.00 53.38 282 ALA A C 1
ATOM 2208 O O . ALA A 1 282 ? 6.486 -36.707 2.960 1.00 53.38 282 ALA A O 1
ATOM 2209 N N . CYS A 1 283 ? 6.671 -36.499 0.728 1.00 64.19 283 CYS A N 1
ATOM 2210 C CA . CYS A 1 283 ? 6.041 -37.780 0.431 1.00 64.19 283 CYS A CA 1
ATOM 2211 C C . CYS A 1 283 ? 7.047 -38.854 0.844 1.00 64.19 283 CYS A C 1
ATOM 2213 O O . CYS A 1 283 ? 8.148 -38.925 0.298 1.00 64.19 283 CYS A O 1
ATOM 2215 N N . SER A 1 284 ? 6.723 -39.570 1.918 1.00 61.50 284 SER A N 1
ATOM 2216 C CA . SER A 1 284 ? 7.668 -40.433 2.637 1.00 61.50 284 SER A CA 1
ATOM 2217 C C . SER A 1 284 ? 7.313 -41.916 2.540 1.00 61.50 284 SER A C 1
ATOM 2219 O O . SER A 1 284 ? 8.042 -42.763 3.051 1.00 61.50 284 SER A O 1
ATOM 2221 N N . GLY A 1 285 ? 6.226 -42.240 1.837 1.00 65.50 285 GLY A N 1
ATOM 2222 C CA . GLY A 1 285 ? 5.814 -43.609 1.558 1.00 65.50 285 GLY A CA 1
ATOM 2223 C C . GLY A 1 285 ? 6.631 -44.262 0.443 1.00 65.50 285 GLY A C 1
ATOM 2224 O O . GLY A 1 285 ? 7.013 -43.617 -0.529 1.00 65.50 285 GLY A O 1
ATOM 2225 N N . THR A 1 286 ? 6.859 -45.567 0.569 1.00 61.69 286 THR A N 1
ATOM 2226 C CA . THR A 1 286 ? 7.245 -46.443 -0.545 1.00 61.69 286 THR A CA 1
ATOM 2227 C C . THR A 1 286 ? 6.020 -47.293 -0.868 1.00 61.69 286 THR A C 1
ATOM 2229 O O . THR A 1 286 ? 5.591 -48.105 -0.054 1.00 61.69 286 THR A O 1
ATOM 2232 N N . GLY A 1 287 ? 5.380 -47.047 -2.009 1.00 65.00 287 GLY A N 1
ATOM 2233 C CA . GLY A 1 287 ? 4.159 -47.752 -2.393 1.00 65.00 287 GLY A CA 1
ATOM 2234 C C . GLY A 1 287 ? 3.749 -47.426 -3.824 1.00 65.00 287 GLY A C 1
ATOM 2235 O O . GLY A 1 287 ? 3.876 -46.287 -4.262 1.00 65.00 287 GLY A O 1
ATOM 2236 N N . GLY A 1 288 ? 3.296 -48.435 -4.563 1.00 66.62 288 GLY A N 1
ATOM 2237 C CA . GLY A 1 288 ? 2.725 -48.263 -5.899 1.00 66.62 288 GLY A CA 1
ATOM 2238 C C . GLY A 1 288 ? 1.207 -48.089 -5.850 1.00 66.62 288 GLY A C 1
ATOM 2239 O O . GLY A 1 288 ? 0.585 -48.246 -4.798 1.00 66.62 288 GLY A O 1
ATOM 2240 N N . PHE A 1 289 ? 0.605 -47.791 -6.999 1.00 70.25 289 PHE A N 1
ATOM 2241 C CA . PHE A 1 289 ? -0.845 -47.889 -7.164 1.00 70.25 289 PHE A CA 1
ATOM 2242 C C . PHE A 1 289 ? -1.303 -49.341 -6.988 1.00 70.25 289 PHE A C 1
ATOM 2244 O O . PHE A 1 289 ? -0.607 -50.266 -7.410 1.00 70.25 289 PHE A O 1
ATOM 2251 N N . SER A 1 290 ? -2.473 -49.549 -6.377 1.00 66.25 290 SER A N 1
ATOM 2252 C CA . SER A 1 290 ? -3.107 -50.873 -6.353 1.00 66.25 290 SER A CA 1
ATOM 2253 C C . SER A 1 290 ? -3.456 -51.292 -7.789 1.00 66.25 290 SER A C 1
ATOM 2255 O O . SER A 1 290 ? -4.003 -50.494 -8.544 1.00 66.25 290 SER A O 1
ATOM 2257 N N . SER A 1 291 ? -3.098 -52.518 -8.179 1.00 61.28 291 SER A N 1
ATOM 2258 C CA . SER A 1 291 ? -3.204 -53.030 -9.556 1.00 61.28 291 SER A CA 1
ATOM 2259 C C . SER A 1 291 ? -4.619 -53.383 -10.005 1.00 61.28 291 SER A C 1
ATOM 2261 O O . SER A 1 291 ? -4.855 -53.521 -11.199 1.00 61.28 291 SER A O 1
ATOM 2263 N N . ASP A 1 292 ? -5.562 -53.542 -9.079 1.00 74.62 292 ASP A N 1
ATOM 2264 C CA . ASP A 1 292 ? -6.752 -54.345 -9.379 1.00 74.62 292 ASP A CA 1
ATOM 2265 C C . ASP A 1 292 ? -7.946 -53.510 -9.867 1.00 74.62 292 ASP A C 1
ATOM 2267 O O . ASP A 1 292 ? -8.925 -54.071 -10.366 1.00 74.62 292 ASP A O 1
ATOM 2271 N N . LYS A 1 293 ? -7.911 -52.178 -9.697 1.00 80.00 293 LYS A N 1
ATOM 2272 C CA . LYS A 1 293 ? -9.006 -51.265 -10.066 1.00 80.00 293 LYS A CA 1
ATOM 2273 C C . LYS A 1 293 ? -8.491 -49.876 -10.465 1.00 80.00 293 LYS A C 1
ATOM 2275 O O . LYS A 1 293 ? -7.471 -49.447 -9.928 1.00 80.00 293 LYS A O 1
ATOM 2280 N N . PRO A 1 294 ? -9.218 -49.147 -11.337 1.00 83.69 294 PRO A N 1
ATOM 2281 C CA . PRO A 1 294 ? -8.968 -47.729 -11.574 1.00 83.69 294 PRO A CA 1
ATOM 2282 C C . PRO A 1 294 ? -9.012 -46.944 -10.262 1.00 83.69 294 PRO A C 1
ATOM 2284 O O . PRO A 1 294 ? -9.888 -47.178 -9.422 1.00 83.69 294 PRO A O 1
ATOM 2287 N N . VAL A 1 295 ? -8.076 -46.011 -10.094 1.00 88.00 295 VAL A N 1
ATOM 2288 C CA . VAL A 1 295 ? -8.057 -45.092 -8.952 1.00 88.00 295 VAL A CA 1
ATOM 2289 C C . VAL A 1 295 ? -8.236 -43.675 -9.466 1.00 88.00 295 VAL A C 1
ATOM 2291 O O . VAL A 1 295 ? -7.504 -43.238 -10.356 1.00 88.00 295 VAL A O 1
ATOM 2294 N N . CYS A 1 296 ? -9.203 -42.957 -8.900 1.00 88.00 296 CYS A N 1
ATOM 2295 C CA . CYS A 1 296 ? -9.529 -41.602 -9.309 1.00 88.00 296 CYS A CA 1
ATOM 2296 C C . CYS A 1 296 ? -9.172 -40.609 -8.215 1.00 88.00 296 CYS A C 1
ATOM 2298 O O . CYS A 1 296 ? -9.482 -40.809 -7.045 1.00 88.00 296 CYS A O 1
ATOM 2300 N N . TYR A 1 297 ? -8.558 -39.506 -8.615 1.00 89.75 297 TYR A N 1
ATOM 2301 C CA . TYR A 1 297 ? -8.205 -38.399 -7.748 1.00 89.75 297 TYR A CA 1
ATOM 2302 C C . TYR A 1 297 ? -8.904 -37.134 -8.232 1.00 89.75 297 TYR A C 1
ATOM 2304 O O . TYR A 1 297 ? -8.921 -36.848 -9.427 1.00 89.75 297 TYR A O 1
ATOM 2312 N N . GLY A 1 298 ? -9.470 -36.371 -7.301 1.00 87.06 298 GLY A N 1
ATOM 2313 C CA . GLY A 1 298 ? -10.173 -35.124 -7.580 1.00 87.06 298 GLY A CA 1
ATOM 2314 C C . GLY A 1 298 ? -9.670 -33.981 -6.710 1.00 87.06 298 GLY A C 1
ATOM 2315 O O . GLY A 1 298 ? -9.318 -34.158 -5.540 1.00 87.06 298 GLY A O 1
ATOM 2316 N N . GLY A 1 299 ? -9.640 -32.778 -7.271 1.00 86.00 299 GLY A N 1
ATOM 2317 C CA . GLY A 1 299 ? -9.291 -31.571 -6.534 1.00 86.00 299 GLY A CA 1
ATOM 2318 C C . GLY A 1 299 ? -9.626 -30.307 -7.309 1.00 86.00 299 GLY A C 1
ATOM 2319 O O . GLY A 1 299 ? -9.960 -30.348 -8.487 1.00 86.00 299 GLY A O 1
ATOM 2320 N N . ASN A 1 300 ? -9.543 -29.166 -6.629 1.00 75.19 300 ASN A N 1
ATOM 2321 C CA . ASN A 1 300 ? -9.800 -27.865 -7.234 1.00 75.19 300 ASN A CA 1
ATOM 2322 C C . ASN A 1 300 ? -8.627 -26.924 -6.969 1.00 75.19 300 ASN A C 1
ATOM 2324 O O . ASN A 1 300 ? -8.118 -26.864 -5.847 1.00 75.19 300 ASN A O 1
ATOM 2328 N N . ILE A 1 301 ? -8.258 -26.131 -7.972 1.00 65.94 301 ILE A N 1
ATOM 2329 C CA . ILE A 1 301 ? -7.400 -24.956 -7.812 1.00 65.94 301 ILE A CA 1
ATOM 2330 C C . ILE A 1 301 ? -8.143 -23.734 -8.330 1.00 65.94 301 ILE A C 1
ATOM 2332 O O . ILE A 1 301 ? -8.488 -23.647 -9.504 1.00 65.94 301 ILE A O 1
ATOM 2336 N N . LEU A 1 302 ? -8.383 -22.771 -7.439 1.00 67.88 302 LEU A N 1
ATOM 2337 C CA . LEU A 1 302 ? -9.131 -21.549 -7.742 1.00 67.88 302 LEU A CA 1
ATOM 2338 C C . LEU A 1 302 ? -10.503 -21.847 -8.385 1.00 67.88 302 LEU A C 1
ATOM 2340 O O . LEU A 1 302 ? -11.468 -22.098 -7.669 1.00 67.88 302 LEU A O 1
ATOM 2344 N N . PHE A 1 303 ? -10.570 -21.807 -9.719 1.00 61.03 303 PHE A N 1
ATOM 2345 C CA . PHE A 1 303 ? -11.752 -21.971 -10.570 1.00 61.03 303 PHE A CA 1
ATOM 2346 C C . PHE A 1 303 ? -11.666 -23.185 -11.516 1.00 61.03 303 PHE A C 1
ATOM 2348 O O . PHE A 1 303 ? -12.502 -23.304 -12.409 1.00 61.03 303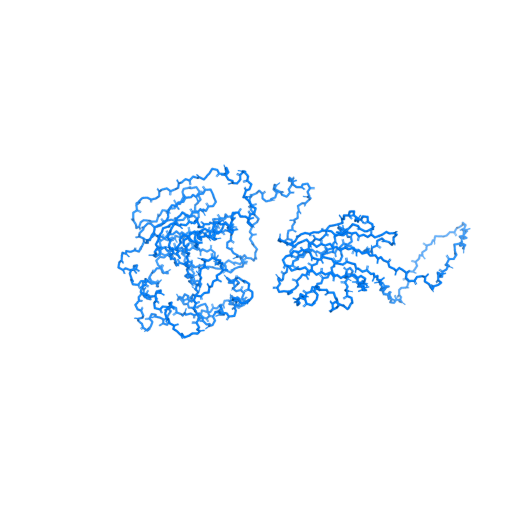 PHE A O 1
ATOM 2355 N N . GLN A 1 304 ? -10.651 -24.041 -11.371 1.00 66.62 304 GLN A N 1
ATOM 2356 C CA . GLN A 1 304 ? -10.468 -25.239 -12.189 1.00 66.62 304 GLN A CA 1
ATOM 2357 C C . GLN A 1 304 ? -10.580 -26.505 -11.343 1.00 66.62 304 GLN A C 1
ATOM 2359 O O . GLN A 1 304 ? -9.904 -26.621 -10.314 1.00 66.62 304 GLN A O 1
ATOM 2364 N N . SER A 1 305 ? -11.397 -27.452 -11.796 1.00 77.94 305 SER A N 1
ATOM 2365 C CA . SER A 1 305 ? -11.426 -28.815 -11.273 1.00 77.94 305 SER A CA 1
ATOM 2366 C C . SER A 1 305 ? -10.431 -29.674 -12.037 1.00 77.94 305 SER A C 1
ATOM 2368 O O . SER A 1 305 ? -10.332 -29.597 -13.258 1.00 77.94 305 SER A O 1
ATOM 2370 N N . TYR A 1 306 ? -9.680 -30.479 -11.300 1.00 78.44 306 TYR A N 1
ATOM 2371 C CA . TYR A 1 306 ? -8.725 -31.433 -11.836 1.00 78.44 306 TYR A CA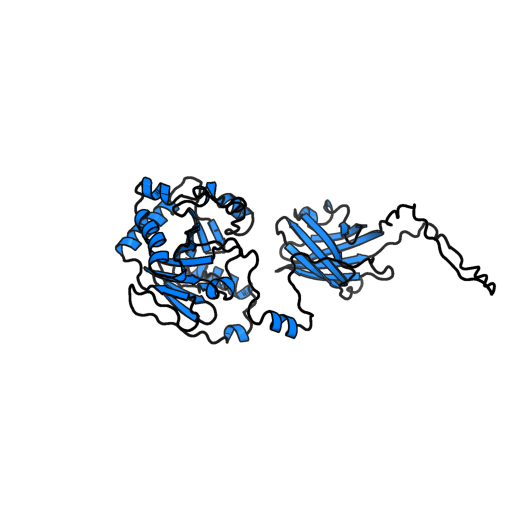 1
ATOM 2372 C C . TYR A 1 306 ? -9.177 -32.822 -11.423 1.00 78.44 306 TYR A C 1
ATOM 2374 O O . TYR A 1 306 ? -9.352 -33.089 -10.229 1.00 78.44 306 TYR A O 1
ATOM 2382 N N . THR A 1 307 ? -9.339 -33.696 -12.405 1.00 83.50 307 THR A N 1
ATOM 2383 C CA . THR A 1 307 ? -9.554 -35.121 -12.190 1.00 83.50 307 THR A CA 1
ATOM 2384 C C . THR A 1 307 ? -8.417 -35.900 -12.832 1.00 83.50 307 THR A C 1
ATOM 2386 O O . THR A 1 307 ? -7.911 -35.566 -13.908 1.00 83.50 307 THR A O 1
ATOM 2389 N N . LEU A 1 308 ? -7.960 -36.917 -12.114 1.00 83.62 308 LEU A N 1
ATOM 2390 C CA . LEU A 1 308 ? -6.909 -37.812 -12.556 1.00 83.62 308 LEU A CA 1
ATOM 2391 C C . LEU A 1 308 ? -7.371 -39.237 -12.306 1.00 83.62 308 LEU A C 1
ATOM 2393 O O . LEU A 1 308 ? -7.492 -39.653 -11.158 1.00 83.62 308 LEU A O 1
ATOM 2397 N N . GLU A 1 309 ? -7.625 -39.974 -13.370 1.00 87.12 309 GLU A N 1
ATOM 2398 C CA . GLU A 1 309 ? -7.895 -41.402 -13.320 1.00 87.12 309 GLU A CA 1
ATOM 2399 C C . GLU A 1 309 ? -6.630 -42.144 -13.743 1.00 87.12 309 GLU A C 1
ATOM 2401 O O . GLU A 1 309 ? -6.067 -41.907 -14.814 1.00 87.12 309 GLU A O 1
ATOM 2406 N N . ILE A 1 310 ? -6.167 -43.038 -12.879 1.00 80.25 310 ILE A N 1
ATOM 2407 C CA . ILE A 1 310 ? -4.987 -43.858 -13.116 1.00 80.25 310 ILE A CA 1
ATOM 2408 C C . ILE A 1 310 ? -5.461 -45.289 -13.332 1.00 80.25 310 ILE A C 1
ATOM 2410 O O . ILE A 1 310 ? -6.047 -45.911 -12.443 1.00 80.25 310 ILE A O 1
ATOM 2414 N N . THR A 1 311 ? -5.177 -45.807 -14.522 1.00 79.62 311 THR A N 1
ATOM 2415 C CA . THR A 1 311 ? -5.434 -47.194 -14.907 1.00 79.62 311 THR A CA 1
ATOM 2416 C C . THR A 1 311 ? -4.096 -47.885 -15.115 1.00 79.62 311 THR A C 1
ATOM 2418 O O . THR A 1 311 ? -3.314 -47.519 -15.996 1.00 79.62 311 THR A O 1
ATOM 2421 N N . ASN A 1 312 ? -3.779 -48.849 -14.255 1.00 68.75 312 ASN A N 1
ATOM 2422 C CA . ASN A 1 312 ? -2.546 -49.607 -14.407 1.00 68.75 312 ASN A CA 1
ATOM 2423 C C . ASN A 1 312 ? -2.716 -50.651 -15.521 1.00 68.75 312 ASN A C 1
ATOM 2425 O O . ASN A 1 312 ? -3.775 -51.263 -15.637 1.00 68.75 312 ASN A O 1
ATOM 2429 N N . PHE A 1 313 ? -1.670 -50.842 -16.321 1.00 57.56 313 PHE A N 1
ATOM 2430 C CA . PHE A 1 313 ? -1.574 -51.943 -17.272 1.00 57.56 313 PHE A CA 1
ATOM 2431 C C . PHE A 1 313 ? -0.292 -52.692 -16.921 1.00 57.56 313 PHE A C 1
ATOM 2433 O O . PHE A 1 313 ? 0.802 -52.333 -17.361 1.00 57.56 313 PHE A O 1
ATOM 2440 N N . ASP A 1 314 ? -0.405 -53.719 -16.085 1.00 54.53 314 ASP A N 1
ATOM 2441 C CA . ASP A 1 314 ? 0.64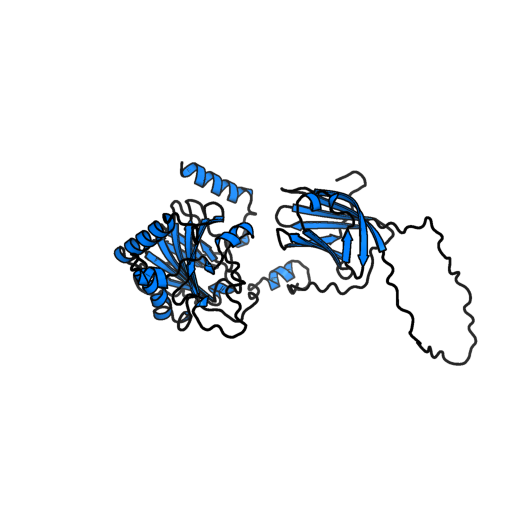8 -54.712 -15.979 1.00 54.53 314 ASP A CA 1
ATOM 2442 C C . ASP A 1 314 ? 0.652 -55.484 -17.300 1.00 54.53 314 ASP A C 1
ATOM 2444 O O . ASP A 1 314 ? -0.230 -56.285 -17.581 1.00 54.53 314 ASP A O 1
ATOM 2448 N N . GLY A 1 315 ? 1.609 -55.168 -18.174 1.00 46.81 315 GLY A N 1
ATOM 2449 C CA . GLY A 1 315 ? 1.764 -55.789 -19.489 1.00 46.81 315 GLY A CA 1
ATOM 2450 C C . GLY A 1 315 ? 2.049 -57.293 -19.422 1.00 46.81 315 GLY A C 1
ATOM 2451 O O . GLY A 1 315 ? 3.140 -57.732 -19.773 1.00 46.81 315 GLY A O 1
ATOM 2452 N N . SER A 1 316 ? 1.064 -58.088 -19.015 1.00 41.03 316 SER A N 1
ATOM 2453 C CA . SER A 1 316 ? 1.069 -59.543 -19.007 1.00 41.03 316 SER A CA 1
ATOM 2454 C C . SER A 1 316 ? 0.328 -60.102 -20.226 1.00 41.03 316 SER A C 1
ATOM 2456 O O . SER A 1 316 ? -0.542 -60.951 -20.110 1.00 41.03 316 SER A O 1
ATOM 2458 N N . ASP A 1 317 ? 0.780 -59.702 -21.418 1.00 42.09 317 ASP A N 1
ATOM 2459 C CA . ASP A 1 317 ? 0.842 -60.619 -22.573 1.00 42.09 317 ASP A CA 1
ATOM 2460 C C . ASP A 1 317 ? 2.265 -61.209 -22.722 1.00 42.09 317 ASP A C 1
ATOM 2462 O O . ASP A 1 317 ? 2.709 -61.597 -23.802 1.00 42.09 317 ASP A O 1
ATOM 2466 N N . GLY A 1 318 ? 3.009 -61.300 -21.616 1.00 30.94 318 GLY A N 1
ATOM 2467 C CA . GLY A 1 318 ? 4.310 -61.959 -21.540 1.00 30.94 318 GLY A CA 1
ATOM 2468 C C . GLY A 1 318 ? 4.476 -62.667 -20.202 1.00 30.94 318 GLY A C 1
ATOM 2469 O O . GLY A 1 318 ? 4.841 -62.035 -19.221 1.00 30.94 318 GLY A O 1
ATOM 2470 N N . GLU A 1 319 ? 4.150 -63.961 -20.191 1.00 27.58 319 GLU A N 1
ATOM 2471 C CA . GLU A 1 319 ? 4.486 -64.987 -19.192 1.00 27.58 319 GLU A CA 1
ATOM 2472 C C . GLU A 1 319 ? 4.802 -64.506 -17.763 1.00 27.58 319 GLU A C 1
ATOM 2474 O O . GLU A 1 319 ? 5.923 -64.116 -17.431 1.00 27.58 319 GLU A O 1
ATOM 2479 N N . CYS A 1 320 ? 3.846 -64.707 -16.850 1.00 25.33 320 CYS A N 1
ATOM 2480 C CA . CYS A 1 320 ? 4.182 -64.894 -15.445 1.00 25.33 320 CYS A CA 1
ATOM 2481 C C . CYS A 1 320 ? 5.222 -66.019 -15.320 1.00 25.33 320 CYS A C 1
ATOM 2483 O O . CYS A 1 320 ? 4.893 -67.199 -15.465 1.00 25.33 320 CYS A O 1
ATOM 2485 N N . LEU A 1 321 ? 6.458 -65.669 -14.959 1.00 25.12 321 LEU A N 1
ATOM 2486 C CA . LEU A 1 321 ? 7.367 -66.584 -14.277 1.00 25.12 321 LEU A CA 1
ATOM 2487 C C . LEU A 1 321 ? 6.693 -67.010 -12.965 1.00 25.12 321 LEU A C 1
ATOM 2489 O O . LEU A 1 321 ? 6.812 -66.360 -11.928 1.00 25.12 321 LEU A O 1
ATOM 2493 N N . GLN A 1 322 ? 5.943 -68.111 -13.027 1.00 26.12 322 GLN A N 1
ATOM 2494 C CA . GLN A 1 322 ? 5.521 -68.862 -11.856 1.00 26.12 322 GLN A CA 1
ATOM 2495 C C . GLN A 1 322 ? 6.770 -69.327 -11.106 1.00 26.12 322 GLN A C 1
ATOM 2497 O O . GLN A 1 322 ? 7.371 -70.348 -11.444 1.00 26.12 322 GLN A O 1
ATOM 2502 N N . VAL A 1 323 ? 7.127 -68.633 -10.030 1.00 24.95 323 VAL A N 1
ATOM 2503 C CA . VAL A 1 323 ? 7.908 -69.258 -8.964 1.00 24.95 323 VAL A CA 1
ATOM 2504 C C . VAL A 1 323 ? 6.921 -70.083 -8.144 1.00 24.95 323 VAL A C 1
ATOM 2506 O O . VAL A 1 323 ? 6.100 -69.553 -7.397 1.00 24.95 323 VAL A O 1
ATOM 2509 N N . ARG A 1 324 ? 6.939 -71.401 -8.360 1.00 23.98 324 ARG A N 1
ATOM 2510 C CA . ARG A 1 324 ? 6.119 -72.352 -7.604 1.00 23.98 324 ARG A CA 1
ATOM 2511 C C . ARG A 1 324 ? 6.509 -72.333 -6.118 1.00 23.98 324 ARG A C 1
ATOM 2513 O O . ARG A 1 324 ? 7.700 -72.319 -5.812 1.00 23.98 324 ARG A O 1
ATOM 2520 N N . PRO A 1 325 ? 5.539 -72.426 -5.196 1.00 31.70 325 PRO A N 1
ATOM 2521 C CA . PRO A 1 325 ? 5.806 -72.680 -3.789 1.00 31.70 325 PRO A CA 1
ATOM 2522 C C . PRO A 1 325 ? 5.958 -74.192 -3.563 1.00 31.70 325 PRO A C 1
ATOM 2524 O O . PRO A 1 325 ? 4.971 -74.901 -3.693 1.00 31.70 325 PRO A O 1
ATOM 2527 N N . CYS A 1 326 ? 7.177 -74.665 -3.284 1.00 23.62 326 CYS A N 1
ATOM 2528 C CA . CYS A 1 326 ? 7.602 -75.942 -2.656 1.00 23.62 326 CYS A CA 1
ATOM 2529 C C . CYS A 1 326 ? 9.152 -75.892 -2.695 1.00 23.62 326 CYS A C 1
ATOM 2531 O O . CYS A 1 326 ? 9.700 -75.605 -3.750 1.00 23.62 326 CYS A O 1
ATOM 2533 N N . ASP A 1 327 ? 9.951 -76.004 -1.634 1.00 24.16 327 ASP A N 1
ATOM 2534 C CA . ASP A 1 327 ? 9.886 -76.941 -0.521 1.00 24.16 327 ASP A CA 1
ATOM 2535 C C . ASP A 1 327 ? 10.343 -76.301 0.795 1.00 24.16 327 ASP A C 1
ATOM 2537 O O . ASP A 1 327 ? 11.414 -75.705 0.912 1.00 24.16 327 ASP A O 1
ATOM 2541 N N . LEU A 1 328 ? 9.517 -76.496 1.817 1.00 26.09 328 LEU A N 1
ATOM 2542 C CA . LEU A 1 328 ? 9.811 -76.205 3.209 1.00 26.09 328 LEU A CA 1
ATOM 2543 C C . LEU A 1 328 ? 10.317 -77.515 3.832 1.00 26.09 328 LEU A C 1
ATOM 2545 O O . LEU A 1 328 ? 9.521 -78.369 4.215 1.00 26.09 328 LEU A O 1
ATOM 2549 N N . LEU A 1 329 ? 11.637 -77.705 3.904 1.00 24.59 329 LEU A N 1
ATOM 2550 C CA . LEU A 1 329 ? 12.238 -78.798 4.675 1.00 24.59 329 LEU A CA 1
ATOM 2551 C C . LEU A 1 329 ? 12.631 -78.279 6.059 1.00 24.59 329 LEU A C 1
ATOM 2553 O O . LEU A 1 329 ? 13.671 -77.652 6.250 1.00 24.59 329 LEU A O 1
ATOM 2557 N N . LEU A 1 330 ? 11.767 -78.557 7.035 1.00 27.69 330 LEU A N 1
ATOM 2558 C CA . LEU A 1 330 ? 12.109 -78.515 8.451 1.00 27.69 330 LEU A CA 1
ATOM 2559 C C . LEU A 1 330 ? 12.970 -79.738 8.779 1.00 27.69 330 LEU A C 1
ATOM 2561 O O . LEU A 1 330 ? 12.512 -80.871 8.638 1.00 27.69 330 LEU A O 1
ATOM 2565 N N . THR A 1 331 ? 14.175 -79.518 9.304 1.00 27.41 331 THR A N 1
ATOM 2566 C CA . THR A 1 331 ? 14.859 -80.518 10.135 1.00 27.41 331 THR A CA 1
ATOM 2567 C C . THR A 1 331 ? 15.104 -79.943 11.529 1.00 27.41 331 THR A C 1
ATOM 2569 O O . THR A 1 331 ? 15.558 -78.801 11.644 1.00 27.41 331 THR A O 1
ATOM 2572 N N . PRO A 1 332 ? 14.808 -80.696 12.600 1.00 34.22 332 PRO A N 1
ATOM 2573 C CA . PRO A 1 332 ? 14.875 -80.195 13.959 1.00 34.22 332 PRO A CA 1
ATOM 2574 C C . PRO A 1 332 ? 16.301 -80.346 14.473 1.00 34.22 332 PRO A C 1
ATOM 2576 O O . PRO A 1 332 ? 16.687 -81.444 14.840 1.00 34.22 332 PRO A O 1
ATOM 2579 N N . THR A 1 333 ? 17.067 -79.256 14.457 1.00 36.22 333 THR A N 1
ATOM 2580 C CA . THR A 1 333 ? 18.131 -78.882 15.411 1.00 36.22 333 THR A CA 1
ATOM 2581 C C . THR A 1 333 ? 19.115 -77.960 14.702 1.00 36.22 333 THR A C 1
ATOM 2583 O O . THR A 1 333 ? 19.713 -78.368 13.713 1.00 36.22 333 THR A O 1
ATOM 2586 N N . SER A 1 334 ? 19.327 -76.779 15.288 1.00 30.69 334 SER A N 1
ATOM 2587 C CA . SER A 1 334 ? 20.320 -75.728 14.988 1.00 30.69 334 SER A CA 1
ATOM 2588 C C . SER A 1 334 ? 19.777 -74.490 14.258 1.00 30.69 334 SER A C 1
ATOM 2590 O O . SER A 1 334 ? 19.059 -74.572 13.268 1.00 30.69 334 SER A O 1
ATOM 2592 N N . GLY A 1 335 ? 20.045 -73.329 14.866 1.00 29.95 335 GLY A N 1
ATOM 2593 C CA . GLY A 1 335 ? 19.466 -72.031 14.534 1.00 29.95 335 GLY A CA 1
ATOM 2594 C C . GLY A 1 335 ? 19.950 -71.462 13.204 1.00 29.95 335 GLY A C 1
ATOM 2595 O O . GLY A 1 335 ? 21.118 -71.585 12.844 1.00 29.95 335 GLY A O 1
ATOM 2596 N N . ALA A 1 336 ? 19.034 -70.799 12.501 1.00 25.28 336 ALA A N 1
ATOM 2597 C CA . ALA A 1 336 ? 19.327 -70.057 11.288 1.00 25.28 336 ALA A CA 1
ATOM 2598 C C . ALA A 1 336 ? 20.031 -68.733 11.627 1.00 25.28 336 ALA A C 1
ATOM 2600 O O . ALA A 1 336 ? 19.431 -67.824 12.199 1.00 25.28 336 ALA A O 1
ATOM 2601 N N . THR A 1 337 ? 21.293 -68.620 11.221 1.00 27.19 337 THR A N 1
ATOM 2602 C CA . THR A 1 337 ? 21.986 -67.341 11.040 1.00 27.19 337 THR A CA 1
ATOM 2603 C C . THR A 1 337 ? 21.949 -67.025 9.548 1.00 27.19 337 THR A C 1
ATOM 2605 O O . THR A 1 337 ? 22.659 -67.659 8.770 1.00 27.19 337 THR A O 1
ATOM 2608 N N . ALA A 1 338 ? 21.115 -66.074 9.125 1.00 25.39 338 ALA A N 1
ATOM 2609 C CA . ALA A 1 338 ? 21.145 -65.572 7.754 1.00 25.39 338 ALA A CA 1
ATOM 2610 C C . ALA A 1 338 ? 22.225 -64.485 7.631 1.00 25.39 338 ALA A C 1
ATOM 2612 O O . ALA A 1 338 ? 22.076 -63.371 8.132 1.00 25.39 338 ALA A O 1
ATOM 2613 N N . LEU A 1 339 ? 23.327 -64.841 6.968 1.00 25.14 339 LEU A N 1
ATOM 2614 C CA . LEU A 1 339 ? 24.323 -63.917 6.431 1.00 25.14 339 LEU A CA 1
ATOM 2615 C C . LEU A 1 339 ? 23.716 -63.196 5.219 1.00 25.14 339 LEU A C 1
ATOM 2617 O O . LEU A 1 339 ? 23.513 -63.802 4.171 1.00 25.14 339 LEU A O 1
ATOM 2621 N N . PHE A 1 340 ? 23.453 -61.897 5.353 1.00 25.98 340 PHE A N 1
ATOM 2622 C CA . PHE A 1 340 ? 23.237 -61.018 4.205 1.00 25.98 340 PHE A CA 1
ATOM 2623 C C . PHE A 1 340 ? 24.598 -60.697 3.573 1.00 25.98 340 PHE A C 1
ATOM 2625 O O . PHE A 1 340 ? 25.385 -59.945 4.145 1.00 25.98 340 PHE A O 1
ATOM 2632 N N . GLN A 1 341 ? 24.875 -61.243 2.389 1.00 27.03 341 GLN A N 1
ATOM 2633 C CA . GLN A 1 341 ? 25.837 -60.645 1.462 1.00 27.03 341 GLN A CA 1
ATOM 2634 C C . GLN A 1 341 ? 25.052 -59.920 0.373 1.00 27.03 341 GLN A C 1
ATOM 2636 O O . GLN A 1 341 ? 24.447 -60.535 -0.502 1.00 27.03 341 GLN A O 1
ATOM 2641 N N . SER A 1 342 ? 25.038 -58.591 0.478 1.00 32.62 342 SER A N 1
ATOM 2642 C CA . SER A 1 342 ? 24.594 -57.694 -0.575 1.00 32.62 342 SER A CA 1
ATOM 2643 C C . SER A 1 342 ? 25.723 -57.501 -1.582 1.00 32.62 342 SER A C 1
ATOM 2645 O O . SER A 1 342 ? 26.811 -57.075 -1.219 1.00 32.62 342 SER A O 1
ATOM 2647 N N . THR A 1 343 ? 25.434 -57.781 -2.849 1.00 32.03 343 THR A N 1
ATOM 2648 C CA . THR A 1 343 ? 25.945 -57.047 -4.018 1.00 32.03 343 THR A CA 1
ATOM 2649 C C . THR A 1 343 ? 25.066 -57.429 -5.207 1.00 32.03 343 THR A C 1
ATOM 2651 O O . THR A 1 343 ? 25.413 -58.284 -6.016 1.00 32.03 343 THR A O 1
ATOM 2654 N N . GLY A 1 344 ? 23.888 -56.820 -5.277 1.00 29.00 344 GLY A N 1
ATOM 2655 C CA . GLY A 1 344 ? 23.027 -56.821 -6.450 1.00 29.00 344 GLY A CA 1
ATOM 2656 C C . GLY A 1 344 ? 22.273 -55.502 -6.439 1.00 29.00 344 GLY A C 1
ATOM 2657 O O . GLY A 1 344 ? 21.496 -55.248 -5.524 1.00 29.00 344 GLY A O 1
ATOM 2658 N N . SER A 1 345 ? 22.589 -54.627 -7.388 1.00 34.81 345 SER A N 1
ATOM 2659 C CA . SER A 1 345 ? 21.845 -53.397 -7.653 1.00 34.81 345 SER A CA 1
ATOM 2660 C C . SER A 1 345 ? 20.365 -53.750 -7.837 1.00 34.81 345 SER A C 1
ATOM 2662 O O . SER A 1 345 ? 20.039 -54.457 -8.787 1.00 34.81 345 SER A O 1
ATOM 2664 N N . MET A 1 346 ? 19.485 -53.291 -6.938 1.00 33.47 346 MET A N 1
ATOM 2665 C CA . MET A 1 346 ? 18.037 -53.293 -7.174 1.00 33.47 346 MET A CA 1
ATOM 2666 C C . MET A 1 346 ? 17.765 -52.347 -8.342 1.00 33.47 346 MET A C 1
ATOM 2668 O O . MET A 1 346 ? 17.649 -51.138 -8.161 1.00 33.47 346 MET A O 1
ATOM 2672 N N . GLU A 1 347 ? 17.708 -52.899 -9.547 1.00 41.94 347 GLU A N 1
ATOM 2673 C CA . GLU A 1 347 ? 17.108 -52.229 -10.690 1.00 41.94 347 GLU A CA 1
ATOM 2674 C C . GLU A 1 347 ? 15.630 -52.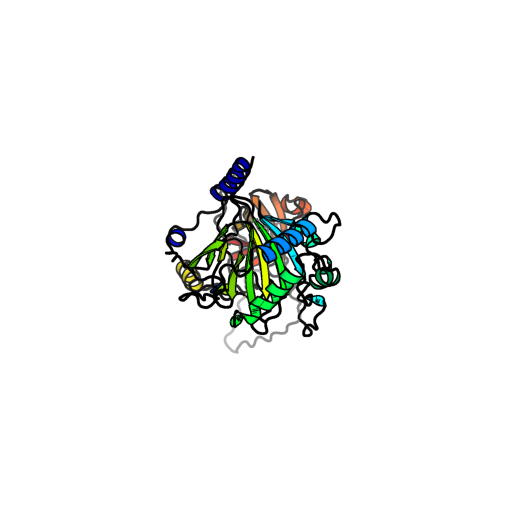021 -10.333 1.00 41.94 347 GLU A C 1
ATOM 2676 O O . GLU A 1 347 ? 14.863 -52.976 -10.197 1.00 41.94 347 GLU A O 1
ATOM 2681 N N . GLN A 1 348 ? 15.263 -50.779 -10.013 1.00 50.97 348 GLN A N 1
ATOM 2682 C CA . GLN A 1 348 ? 13.892 -50.434 -9.661 1.00 50.97 348 GLN A CA 1
ATOM 2683 C C . GLN A 1 348 ? 12.992 -50.768 -10.851 1.00 50.97 348 GLN A C 1
ATOM 2685 O O . GLN A 1 348 ? 13.204 -50.266 -11.954 1.00 50.97 348 GLN A O 1
ATOM 2690 N N . ALA A 1 349 ? 11.992 -51.619 -10.629 1.00 55.62 349 ALA A N 1
ATOM 2691 C CA . ALA A 1 349 ? 10.995 -51.922 -11.640 1.00 55.62 349 ALA A CA 1
ATOM 2692 C C . ALA A 1 349 ? 10.233 -50.633 -11.990 1.00 55.62 349 ALA A C 1
ATOM 2694 O O . ALA A 1 349 ? 9.420 -50.146 -11.205 1.00 55.62 349 ALA A O 1
ATOM 2695 N N . LEU A 1 350 ? 10.525 -50.068 -13.163 1.00 60.59 350 LEU A N 1
ATOM 2696 C CA . LEU A 1 350 ? 9.762 -48.974 -13.753 1.00 60.59 350 LEU A CA 1
ATOM 2697 C C . LEU A 1 350 ? 8.344 -49.475 -14.034 1.00 60.59 350 LEU A C 1
ATOM 2699 O O . LEU A 1 350 ? 8.126 -50.274 -14.945 1.00 60.59 350 LEU A O 1
ATOM 2703 N N . LEU A 1 351 ? 7.380 -49.003 -13.246 1.00 69.94 351 LEU A N 1
ATOM 2704 C CA . LEU A 1 351 ? 5.966 -49.251 -13.502 1.00 69.94 351 LEU A CA 1
ATOM 2705 C C . LEU A 1 351 ? 5.513 -48.332 -14.637 1.00 69.94 351 LEU A C 1
ATOM 2707 O O . LEU A 1 351 ? 5.679 -47.110 -14.557 1.00 69.94 351 LEU A O 1
ATOM 2711 N N . LYS A 1 352 ? 4.954 -48.932 -15.689 1.00 78.31 352 LYS A N 1
ATOM 2712 C CA . LYS A 1 352 ? 4.302 -48.227 -16.794 1.00 78.31 352 LYS A CA 1
ATOM 2713 C C . LYS A 1 352 ? 2.796 -48.396 -16.672 1.00 78.31 352 LYS A C 1
ATOM 2715 O O . LYS A 1 352 ? 2.334 -49.472 -16.317 1.00 78.31 352 LYS A O 1
ATOM 2720 N N . GLY A 1 353 ? 2.045 -47.352 -16.983 1.00 83.62 353 GLY A N 1
ATOM 2721 C CA . GLY A 1 353 ? 0.588 -47.402 -16.969 1.00 83.62 353 GLY A CA 1
ATOM 2722 C C . GLY A 1 353 ? -0.020 -46.328 -17.852 1.00 83.62 353 GLY A C 1
ATOM 2723 O O . GLY A 1 353 ? 0.688 -45.652 -18.602 1.00 83.62 353 GLY A O 1
ATOM 2724 N N . VAL A 1 354 ? -1.338 -46.183 -17.755 1.00 83.69 354 VAL A N 1
ATOM 2725 C CA . VAL A 1 354 ? -2.115 -45.225 -18.533 1.00 83.69 354 VAL A CA 1
ATOM 2726 C C . VAL A 1 354 ? -2.853 -44.277 -17.594 1.00 83.69 354 VAL A C 1
ATOM 2728 O O . VAL A 1 354 ? -3.438 -44.698 -16.595 1.00 83.69 354 VAL A O 1
ATOM 2731 N N . VAL A 1 355 ? -2.825 -42.986 -17.909 1.00 84.44 355 VAL A N 1
ATOM 2732 C CA . VAL A 1 355 ? -3.497 -41.945 -17.137 1.00 84.44 355 VAL A CA 1
ATOM 2733 C C . VAL A 1 355 ? -4.483 -41.175 -18.006 1.00 84.44 355 VAL A C 1
ATOM 2735 O O . VAL A 1 355 ? -4.150 -40.748 -19.115 1.00 84.44 355 VAL A O 1
ATOM 2738 N N . ASN A 1 356 ? -5.688 -40.977 -17.470 1.00 84.62 356 ASN A N 1
ATOM 2739 C CA . ASN A 1 356 ? -6.650 -40.021 -17.991 1.00 84.62 356 ASN A CA 1
ATOM 2740 C C . ASN A 1 356 ? -6.637 -38.785 -17.081 1.00 84.62 356 ASN A C 1
ATOM 2742 O O . ASN A 1 356 ? -6.878 -38.884 -15.878 1.00 84.62 356 ASN A O 1
ATOM 2746 N N . MET A 1 357 ? -6.337 -37.612 -17.630 1.00 82.94 357 MET A N 1
ATOM 2747 C CA . MET A 1 357 ? -6.277 -36.353 -16.886 1.00 82.94 357 MET A CA 1
ATOM 2748 C C . MET A 1 357 ? -7.194 -35.321 -17.524 1.00 82.94 357 MET A C 1
ATOM 2750 O O . MET A 1 357 ? -7.077 -35.036 -18.717 1.00 82.94 357 MET A O 1
ATOM 2754 N N . HIS A 1 358 ? -8.097 -34.754 -16.729 1.00 84.38 358 HIS A N 1
ATOM 2755 C CA . HIS A 1 358 ? -9.016 -33.715 -17.176 1.00 84.38 358 HIS A CA 1
ATOM 2756 C C . HIS A 1 358 ? -8.843 -32.500 -16.269 1.00 84.38 358 HIS A C 1
ATOM 2758 O O . HIS A 1 358 ? -8.786 -32.607 -15.043 1.00 84.38 358 HIS A O 1
ATOM 2764 N N . ALA A 1 359 ? -8.701 -31.339 -16.892 1.00 79.81 359 ALA A N 1
ATOM 2765 C CA . ALA A 1 359 ? -8.727 -30.050 -16.230 1.00 79.81 359 ALA A CA 1
ATOM 2766 C C . ALA A 1 359 ? -9.908 -29.275 -16.809 1.00 79.81 359 ALA A C 1
ATOM 2768 O O . ALA A 1 359 ? -9.903 -28.967 -18.000 1.00 79.81 359 ALA A O 1
ATOM 2769 N N . ASP A 1 360 ? -10.895 -28.948 -15.983 1.00 77.75 360 ASP A N 1
ATOM 2770 C CA . ASP A 1 360 ? -12.105 -28.239 -16.397 1.00 77.75 360 ASP A CA 1
ATOM 2771 C C . ASP A 1 360 ? -12.156 -26.855 -15.755 1.00 77.75 360 ASP A C 1
ATOM 2773 O O . ASP A 1 360 ? -12.024 -26.702 -14.542 1.00 77.75 360 ASP A O 1
ATOM 2777 N N . GLY A 1 361 ? -12.348 -25.818 -16.571 1.00 75.81 361 GLY A N 1
ATOM 2778 C CA . GLY A 1 361 ? -12.504 -24.436 -16.120 1.00 75.81 361 GLY A CA 1
ATOM 2779 C C . GLY A 1 361 ? -12.299 -23.441 -17.259 1.00 75.81 361 GLY A C 1
ATOM 2780 O O . GLY A 1 361 ? -12.567 -23.751 -18.415 1.00 75.81 361 GLY A O 1
ATOM 2781 N N . ALA A 1 362 ? -11.800 -22.236 -16.952 1.00 64.94 362 ALA A N 1
ATOM 2782 C CA . ALA A 1 362 ? -11.587 -21.179 -17.958 1.00 64.94 362 ALA A CA 1
ATOM 2783 C C . ALA A 1 362 ? -10.635 -21.589 -19.098 1.00 64.94 362 ALA A C 1
ATOM 2785 O O . ALA A 1 362 ? -10.646 -21.011 -20.181 1.00 64.94 362 ALA A O 1
ATOM 2786 N N . VAL A 1 363 ? -9.796 -22.576 -18.812 1.00 62.19 363 VAL A N 1
ATOM 2787 C CA . VAL A 1 363 ? -8.831 -23.199 -19.702 1.00 62.19 363 VAL A CA 1
ATOM 2788 C C . VAL A 1 363 ? -9.010 -24.688 -19.431 1.00 62.19 363 VAL A C 1
ATOM 2790 O O . VAL A 1 363 ? -8.679 -25.122 -18.327 1.00 62.19 363 VAL A O 1
ATOM 2793 N N . SER A 1 364 ? -9.637 -25.409 -20.366 1.00 76.38 364 SER A N 1
ATOM 2794 C CA . SER A 1 364 ? -9.911 -26.839 -20.235 1.00 76.38 364 SER A CA 1
ATOM 2795 C C . SER A 1 364 ? -9.011 -27.682 -21.130 1.00 76.38 364 SER A C 1
ATOM 2797 O O . SER A 1 364 ? -8.775 -27.359 -22.294 1.00 76.38 364 SER A O 1
ATOM 2799 N N . GLY A 1 365 ? -8.493 -28.770 -20.577 1.00 80.94 365 GLY A N 1
ATOM 2800 C CA . GLY A 1 365 ? -7.569 -29.663 -21.257 1.00 80.94 365 GLY A CA 1
ATOM 2801 C C . GLY A 1 365 ? -7.857 -31.097 -20.863 1.00 80.94 365 GLY A C 1
ATOM 2802 O O . GLY A 1 365 ? -8.157 -31.380 -19.706 1.00 80.94 365 GLY A O 1
ATOM 2803 N N . LYS A 1 366 ? -7.760 -31.999 -21.835 1.00 83.31 366 LYS A N 1
ATOM 2804 C CA . LYS A 1 366 ? -8.032 -33.415 -21.637 1.00 83.31 366 LYS A CA 1
ATOM 2805 C C . LYS A 1 366 ? -6.888 -34.253 -22.195 1.00 83.31 366 LYS A C 1
ATOM 2807 O O . LYS A 1 366 ? -6.308 -33.922 -23.233 1.00 83.31 366 LYS A O 1
ATOM 2812 N N . CYS A 1 367 ? -6.540 -35.290 -21.453 1.00 83.12 367 CYS A N 1
ATOM 2813 C CA . CYS A 1 367 ? -5.480 -36.240 -21.728 1.00 83.12 367 CYS A CA 1
ATOM 2814 C C . CYS A 1 367 ? -6.101 -37.618 -21.539 1.00 83.12 367 CYS A C 1
ATOM 2816 O O . CYS A 1 367 ? -6.334 -38.004 -20.403 1.00 83.12 367 CYS A O 1
ATOM 2818 N N . ASP A 1 368 ? -6.432 -38.312 -22.624 1.00 84.00 368 ASP A N 1
ATOM 2819 C CA . ASP A 1 368 ? -6.964 -39.674 -22.556 1.00 84.00 368 ASP A CA 1
ATOM 2820 C C . ASP A 1 368 ? -5.869 -40.643 -22.971 1.00 84.00 368 ASP A C 1
ATOM 2822 O O . ASP A 1 368 ? -5.267 -40.487 -24.037 1.00 84.00 368 ASP A O 1
ATOM 2826 N N . GLY A 1 369 ? -5.634 -41.669 -22.164 1.00 83.44 369 GLY A N 1
ATOM 2827 C CA . GLY A 1 369 ? -4.778 -42.766 -22.577 1.00 83.44 369 GLY A CA 1
ATOM 2828 C C . GLY A 1 369 ? -3.277 -42.459 -22.551 1.00 83.44 369 GLY A C 1
ATOM 2829 O O . GLY A 1 369 ? -2.511 -43.187 -23.185 1.00 83.44 369 GLY A O 1
ATOM 2830 N N . ALA A 1 370 ? -2.828 -41.399 -21.871 1.00 83.62 370 ALA A N 1
ATOM 2831 C CA . ALA A 1 370 ? -1.412 -41.047 -21.883 1.00 83.62 370 ALA A CA 1
ATOM 2832 C C . ALA A 1 370 ? -0.591 -42.052 -21.080 1.00 83.62 370 ALA A C 1
ATOM 2834 O O . ALA A 1 370 ? -0.958 -42.433 -19.969 1.00 83.62 370 ALA A O 1
ATOM 2835 N N . GLN A 1 371 ? 0.531 -42.484 -21.648 1.00 83.50 371 GLN A N 1
ATOM 2836 C CA . GLN A 1 371 ? 1.434 -43.385 -20.946 1.00 83.50 371 GLN A CA 1
ATOM 2837 C C . GLN A 1 371 ? 2.140 -42.623 -19.833 1.00 83.50 371 GLN A C 1
ATOM 2839 O O . GLN A 1 371 ? 2.479 -41.452 -19.990 1.00 83.50 371 GLN A O 1
ATOM 2844 N N . PHE A 1 372 ? 2.386 -43.279 -18.707 1.00 82.69 372 PHE A N 1
ATOM 2845 C CA . PHE A 1 372 ? 3.249 -42.728 -17.676 1.00 82.69 372 PHE A CA 1
ATOM 2846 C C . PHE A 1 372 ? 4.314 -43.725 -17.250 1.00 82.69 372 PHE A C 1
ATOM 2848 O O . PHE A 1 372 ? 4.102 -44.938 -17.277 1.00 82.69 372 PHE A O 1
ATOM 2855 N N . GLN A 1 373 ? 5.447 -43.189 -16.810 1.00 81.50 373 GLN A N 1
ATOM 2856 C CA . GLN A 1 373 ? 6.471 -43.924 -16.083 1.00 81.50 373 GLN A CA 1
ATOM 2857 C C . GLN A 1 373 ? 6.477 -43.470 -14.628 1.00 81.50 373 GLN A C 1
ATOM 2859 O O . GLN A 1 373 ? 6.487 -42.270 -14.345 1.00 81.50 373 GLN A O 1
ATOM 2864 N N . SER A 1 374 ? 6.472 -44.429 -13.705 1.00 77.50 374 SER A N 1
ATOM 2865 C CA . SER A 1 374 ? 6.602 -44.162 -12.276 1.00 77.50 374 SER A CA 1
ATOM 2866 C C . SER A 1 374 ? 8.000 -44.530 -11.779 1.00 77.50 374 SER A C 1
ATOM 2868 O O . SER A 1 374 ? 8.409 -45.686 -11.885 1.00 77.50 374 SER A O 1
ATOM 2870 N N . SER A 1 375 ? 8.703 -43.565 -11.182 1.00 77.00 375 SER A N 1
ATOM 2871 C CA . SER A 1 375 ? 9.986 -43.762 -10.488 1.00 77.00 375 SER A CA 1
ATOM 2872 C C . SER A 1 375 ? 9.962 -43.040 -9.142 1.00 77.00 375 SER A C 1
ATOM 2874 O O . SER A 1 375 ? 9.650 -41.849 -9.119 1.00 77.00 375 SER A O 1
ATOM 2876 N N . ASP A 1 376 ? 10.295 -43.711 -8.036 1.00 68.12 376 ASP A N 1
ATOM 2877 C CA . ASP A 1 376 ? 10.450 -43.079 -6.711 1.00 68.12 376 ASP A CA 1
ATOM 2878 C C . ASP A 1 376 ? 9.303 -42.114 -6.328 1.00 68.12 376 ASP A C 1
ATOM 2880 O O . ASP A 1 376 ? 9.534 -40.996 -5.864 1.00 68.12 376 ASP A O 1
ATOM 2884 N N . ASN A 1 377 ? 8.051 -42.541 -6.555 1.00 70.31 377 ASN A N 1
ATOM 2885 C CA . ASN A 1 377 ? 6.806 -41.791 -6.297 1.00 70.31 377 ASN A CA 1
ATOM 2886 C C . ASN A 1 377 ? 6.497 -40.626 -7.264 1.00 70.31 377 ASN A C 1
ATOM 2888 O O . ASN A 1 377 ? 5.557 -39.853 -7.063 1.00 70.31 377 ASN A O 1
ATOM 2892 N N . MET A 1 378 ? 7.265 -40.483 -8.338 1.00 71.31 378 MET A N 1
ATOM 2893 C CA . MET A 1 378 ? 7.047 -39.483 -9.378 1.00 71.31 378 MET A CA 1
ATOM 2894 C C . MET A 1 378 ? 6.414 -40.124 -10.603 1.00 71.31 378 MET A C 1
ATOM 2896 O O . MET A 1 378 ? 6.963 -41.080 -11.143 1.00 71.31 378 MET A O 1
ATOM 2900 N N . ILE A 1 379 ? 5.296 -39.560 -11.059 1.00 76.75 379 ILE A N 1
ATOM 2901 C CA . ILE A 1 379 ? 4.649 -39.961 -12.306 1.00 76.75 379 ILE A CA 1
ATOM 2902 C C . ILE A 1 379 ? 5.100 -38.990 -13.387 1.00 76.75 379 ILE A C 1
ATOM 2904 O O . ILE A 1 379 ? 4.778 -37.800 -13.347 1.00 76.75 379 ILE A O 1
ATOM 2908 N N . THR A 1 380 ? 5.839 -39.503 -14.360 1.00 78.25 380 THR A N 1
ATOM 2909 C CA . THR A 1 380 ? 6.185 -38.762 -15.570 1.00 78.25 380 THR A CA 1
ATOM 2910 C C . THR A 1 380 ? 5.239 -39.204 -16.671 1.00 78.25 380 THR A C 1
ATOM 2912 O O . THR A 1 380 ? 5.301 -40.351 -17.103 1.00 78.25 380 THR A O 1
ATOM 2915 N N . ILE A 1 381 ? 4.343 -38.313 -17.093 1.00 77.62 381 ILE A N 1
ATOM 2916 C CA . ILE A 1 381 ? 3.430 -38.568 -18.211 1.00 77.62 381 ILE A CA 1
ATOM 2917 C C . ILE A 1 381 ? 4.226 -38.380 -19.503 1.00 77.62 381 ILE A C 1
ATOM 2919 O O . ILE A 1 381 ? 4.750 -37.300 -19.768 1.00 77.62 381 ILE A O 1
ATOM 2923 N N . GLU A 1 382 ? 4.358 -39.447 -20.280 1.00 68.38 382 GLU A N 1
ATOM 2924 C CA . GLU A 1 382 ? 5.023 -39.434 -21.574 1.00 68.38 382 GLU A CA 1
ATOM 2925 C C . GLU A 1 382 ? 4.083 -38.852 -22.636 1.00 68.38 382 GLU A C 1
ATOM 2927 O O . GLU A 1 382 ? 2.893 -39.163 -22.670 1.00 68.38 382 GLU A O 1
ATOM 2932 N N . ASN A 1 383 ? 4.635 -38.044 -23.547 1.00 62.66 383 ASN A N 1
ATOM 2933 C CA . ASN A 1 383 ? 3.909 -37.462 -24.684 1.00 62.66 383 ASN A CA 1
ATOM 2934 C C . ASN A 1 383 ? 2.813 -36.435 -24.301 1.00 62.66 383 ASN A C 1
ATOM 2936 O O . ASN A 1 383 ? 1.747 -36.367 -24.919 1.00 62.66 383 ASN A O 1
ATOM 2940 N N . ASP A 1 384 ? 3.113 -35.590 -23.312 1.00 66.56 384 ASP A N 1
ATOM 2941 C CA . ASP A 1 384 ? 2.290 -34.467 -22.835 1.00 66.56 384 ASP A CA 1
ATOM 2942 C C . ASP A 1 384 ? 1.863 -33.466 -23.929 1.00 66.56 384 ASP A C 1
ATOM 2944 O O . ASP A 1 384 ? 0.813 -32.836 -23.815 1.00 66.56 384 ASP A O 1
ATOM 2948 N N . ASN A 1 385 ? 2.625 -33.360 -25.021 1.00 59.34 385 ASN A N 1
ATOM 2949 C CA . ASN A 1 385 ? 2.326 -32.490 -26.164 1.00 59.34 385 ASN A CA 1
ATOM 2950 C C . ASN A 1 385 ? 1.009 -32.832 -26.890 1.00 59.34 385 ASN A C 1
ATOM 2952 O O . ASN A 1 385 ? 0.444 -31.965 -27.557 1.00 59.34 385 ASN A O 1
ATOM 2956 N N . GLY A 1 386 ? 0.520 -34.075 -26.784 1.00 60.34 386 GLY A N 1
ATOM 2957 C CA . GLY A 1 386 ? -0.777 -34.491 -27.340 1.00 60.34 386 GLY A CA 1
ATOM 2958 C C . GLY A 1 386 ? -1.956 -34.267 -26.390 1.00 60.34 386 GLY A C 1
ATOM 2959 O O . GLY A 1 386 ? -3.109 -34.256 -26.817 1.00 60.34 386 GLY A O 1
ATOM 2960 N N . CYS A 1 387 ? -1.668 -34.062 -25.107 1.00 64.44 387 CYS A N 1
ATOM 2961 C CA . CYS A 1 387 ? -2.658 -33.803 -24.083 1.00 64.44 387 CYS A CA 1
ATOM 2962 C C . CYS A 1 387 ? -2.909 -32.301 -24.017 1.00 64.44 387 CYS A C 1
ATOM 2964 O O . CYS A 1 387 ? -1.975 -31.520 -23.856 1.00 64.44 387 CYS A O 1
ATOM 2966 N N . GLY A 1 388 ? -4.168 -31.868 -24.124 1.00 58.62 388 GLY A N 1
ATOM 2967 C CA . GLY A 1 388 ? -4.525 -30.444 -24.236 1.00 58.62 388 GLY A CA 1
ATOM 2968 C C . GLY A 1 388 ? -3.954 -29.540 -23.131 1.00 58.62 388 GLY A C 1
ATOM 2969 O O . GLY A 1 388 ? -3.890 -28.334 -23.311 1.00 58.62 388 GLY A O 1
ATOM 2970 N N . ILE A 1 389 ? -3.479 -30.118 -22.025 1.00 68.56 389 ILE A N 1
ATOM 2971 C CA . ILE A 1 389 ? -2.790 -29.451 -20.916 1.00 68.56 389 ILE A CA 1
ATOM 2972 C C . ILE A 1 389 ? -1.393 -28.934 -21.327 1.00 68.56 389 ILE A C 1
ATOM 2974 O O . ILE A 1 389 ? -1.065 -27.784 -21.039 1.00 68.56 389 ILE A O 1
ATOM 2978 N N . GLY A 1 390 ? -0.586 -29.724 -22.047 1.00 65.69 390 GLY A N 1
ATOM 2979 C CA . GLY A 1 390 ? 0.739 -29.303 -22.531 1.00 65.69 390 GLY A CA 1
ATOM 2980 C C . GLY A 1 390 ? 0.651 -28.290 -23.678 1.00 65.69 390 GLY A C 1
ATOM 2981 O O . GLY A 1 390 ? 1.373 -27.291 -23.699 1.00 65.69 390 GLY A O 1
ATOM 2982 N N . ALA A 1 391 ? -0.327 -28.464 -24.575 1.00 64.38 391 ALA A N 1
ATOM 2983 C CA . ALA A 1 391 ? -0.615 -27.526 -25.669 1.00 64.38 391 ALA A CA 1
ATOM 2984 C C . ALA A 1 391 ? -1.000 -26.110 -25.185 1.00 64.38 391 ALA A C 1
ATOM 2986 O O . ALA A 1 391 ? -0.895 -25.140 -25.935 1.00 64.38 391 ALA A O 1
ATOM 2987 N N . MET A 1 392 ? -1.406 -25.977 -23.919 1.00 67.75 392 MET A N 1
ATOM 2988 C CA . MET A 1 392 ? -1.710 -24.703 -23.261 1.00 67.75 392 MET A CA 1
ATOM 2989 C C . MET A 1 392 ? -0.473 -23.992 -22.696 1.00 67.75 392 MET A C 1
ATOM 2991 O O . MET A 1 392 ? -0.602 -22.946 -22.058 1.00 67.75 392 MET A O 1
ATOM 2995 N N . GLY A 1 393 ? 0.726 -24.538 -22.923 1.00 71.75 393 GLY A N 1
ATOM 2996 C CA . GLY A 1 393 ? 1.979 -24.003 -22.392 1.00 71.75 393 GLY A CA 1
ATOM 2997 C C . GLY A 1 393 ? 2.124 -24.198 -20.882 1.00 71.75 393 GLY A C 1
ATOM 2998 O O . GLY A 1 393 ? 2.909 -23.483 -20.253 1.00 71.75 393 GLY A O 1
ATOM 2999 N N . LEU A 1 394 ? 1.354 -25.124 -20.295 1.00 76.38 394 LEU A N 1
ATOM 3000 C CA . LEU A 1 394 ? 1.475 -25.481 -18.889 1.00 76.38 394 LEU A CA 1
ATOM 3001 C C . LEU A 1 394 ? 2.621 -26.472 -18.720 1.00 76.38 394 LEU A C 1
ATOM 3003 O O . LEU A 1 394 ? 2.584 -27.580 -19.244 1.00 76.38 394 LEU A O 1
ATOM 3007 N N . GLU A 1 395 ? 3.628 -26.076 -17.952 1.00 80.50 395 GLU A N 1
ATOM 3008 C CA . GLU A 1 395 ? 4.685 -26.987 -17.521 1.00 80.50 395 GLU A CA 1
ATOM 3009 C C . GLU A 1 395 ? 4.263 -27.548 -16.165 1.00 80.50 395 GLU A C 1
ATOM 3011 O O . GLU A 1 395 ? 4.049 -26.769 -15.232 1.00 80.50 395 GLU A O 1
ATOM 3016 N N . TYR A 1 396 ? 4.102 -28.865 -16.037 1.00 82.38 396 TYR A N 1
ATOM 3017 C CA . TYR A 1 396 ? 3.627 -29.471 -14.795 1.00 82.38 396 TYR A CA 1
ATOM 3018 C C . TYR A 1 396 ? 4.364 -30.763 -14.437 1.00 82.38 396 TYR A C 1
ATOM 3020 O O . TYR A 1 396 ? 5.017 -31.389 -15.265 1.00 82.38 396 TYR A O 1
ATOM 3028 N N . LYS A 1 397 ? 4.273 -31.150 -13.163 1.00 83.06 397 LYS A N 1
ATOM 3029 C CA . LYS A 1 397 ? 4.868 -32.367 -12.612 1.00 83.06 397 LYS A CA 1
ATOM 3030 C C . LYS A 1 397 ? 3.898 -33.045 -11.657 1.00 83.06 397 LYS A C 1
ATOM 3032 O O . LYS A 1 397 ? 3.471 -32.423 -10.684 1.00 83.06 397 LYS A O 1
ATOM 3037 N N . VAL A 1 398 ? 3.605 -34.319 -11.900 1.00 83.31 398 VAL A N 1
ATOM 3038 C CA . VAL A 1 398 ? 2.700 -35.120 -11.071 1.00 83.31 398 VAL A CA 1
ATOM 3039 C C . VAL A 1 398 ? 3.513 -35.994 -10.112 1.00 83.31 398 VAL A C 1
ATOM 3041 O O . VAL A 1 398 ? 4.483 -36.645 -10.495 1.00 83.31 398 VAL A O 1
ATOM 3044 N N . MET A 1 399 ? 3.152 -35.982 -8.835 1.00 83.81 399 MET A N 1
ATOM 3045 C CA . MET A 1 399 ? 3.801 -36.766 -7.786 1.00 83.81 399 MET A CA 1
ATOM 3046 C C . MET A 1 399 ? 2.733 -37.509 -7.002 1.00 83.81 399 MET A C 1
ATOM 3048 O O . MET A 1 399 ? 1.787 -36.891 -6.526 1.00 83.81 399 MET A O 1
ATOM 3052 N N . TYR A 1 400 ? 2.876 -38.818 -6.868 1.00 82.94 400 TYR A N 1
ATOM 3053 C CA . TYR A 1 400 ? 2.006 -39.611 -6.012 1.00 82.94 400 TYR A CA 1
ATOM 3054 C C . TYR A 1 400 ? 2.603 -39.677 -4.609 1.00 82.94 400 TYR A C 1
ATOM 3056 O O . TYR A 1 400 ? 3.816 -39.752 -4.453 1.00 82.94 400 TYR A O 1
ATOM 3064 N N . CYS A 1 401 ? 1.767 -39.623 -3.579 1.00 83.19 401 CYS A N 1
ATOM 3065 C CA . CYS A 1 401 ? 2.203 -39.691 -2.189 1.00 83.19 401 CYS A CA 1
ATOM 3066 C C . CYS A 1 401 ? 1.499 -40.883 -1.535 1.00 83.19 401 CYS A C 1
ATOM 3068 O O . CYS A 1 401 ? 0.377 -40.727 -1.043 1.00 83.19 401 CYS A O 1
ATOM 3070 N N . PRO A 1 402 ? 2.123 -42.081 -1.570 1.00 79.44 402 PRO A N 1
ATOM 3071 C CA . PRO A 1 402 ? 1.475 -43.335 -1.176 1.00 79.44 402 PRO A CA 1
ATOM 3072 C C . PRO A 1 402 ? 1.040 -43.353 0.289 1.00 79.44 402 PRO A C 1
ATOM 3074 O O . PRO A 1 402 ? 0.061 -43.992 0.648 1.00 79.44 402 PRO A O 1
ATOM 3077 N N . ASP A 1 403 ? 1.769 -42.632 1.140 1.00 80.56 403 ASP A N 1
ATOM 3078 C CA . ASP A 1 403 ? 1.495 -42.478 2.567 1.00 80.56 403 ASP A CA 1
ATOM 3079 C C . ASP A 1 403 ? 0.222 -41.675 2.862 1.00 80.56 403 ASP A C 1
ATOM 3081 O O . ASP A 1 403 ? -0.324 -41.774 3.960 1.00 80.56 403 ASP A O 1
ATOM 3085 N N . GLN A 1 404 ? -0.253 -40.884 1.900 1.00 78.81 404 GLN A N 1
ATOM 3086 C CA . GLN A 1 404 ? -1.415 -40.012 2.063 1.00 78.81 404 GLN A CA 1
ATOM 3087 C C . GLN A 1 404 ? -2.553 -40.321 1.087 1.00 78.81 404 GLN A C 1
ATOM 3089 O O . GLN A 1 404 ? -3.586 -39.665 1.167 1.00 78.81 404 GLN A O 1
ATOM 3094 N N . ASP A 1 405 ? -2.358 -41.274 0.169 1.00 84.31 405 ASP A N 1
ATOM 3095 C CA . ASP A 1 405 ? -3.253 -41.538 -0.966 1.00 84.31 405 ASP A CA 1
ATOM 3096 C C . ASP A 1 405 ? -3.686 -40.238 -1.674 1.00 84.31 405 ASP A C 1
ATOM 3098 O O . ASP A 1 405 ? -4.865 -39.933 -1.884 1.00 84.31 405 ASP A O 1
ATOM 3102 N N . HIS A 1 406 ? -2.687 -39.408 -1.983 1.00 86.75 406 HIS A N 1
ATOM 3103 C CA . HIS A 1 406 ? -2.857 -38.132 -2.667 1.00 86.75 406 HIS A CA 1
ATOM 3104 C C . HIS A 1 406 ? -2.007 -38.089 -3.930 1.00 86.75 406 HIS A C 1
ATOM 3106 O O . HIS A 1 406 ? -0.890 -38.610 -3.967 1.00 86.75 406 HIS A O 1
ATOM 3112 N N . VAL A 1 407 ? -2.491 -37.353 -4.927 1.00 85.12 407 VAL A N 1
ATOM 3113 C CA . VAL A 1 407 ? -1.692 -36.962 -6.086 1.00 85.12 407 VAL A CA 1
ATOM 3114 C C . VAL A 1 407 ? -1.461 -35.461 -6.059 1.00 85.12 407 VAL A C 1
ATOM 3116 O O . VAL A 1 407 ? -2.386 -34.667 -5.937 1.00 85.12 407 VAL A O 1
ATOM 3119 N N . ILE A 1 408 ? -0.208 -35.052 -6.181 1.00 85.94 408 ILE A N 1
ATOM 3120 C CA . ILE A 1 408 ? 0.209 -33.660 -6.201 1.00 85.94 408 ILE A CA 1
ATOM 3121 C C . ILE A 1 408 ? 0.559 -33.273 -7.634 1.00 85.94 408 ILE A C 1
ATOM 3123 O O . ILE A 1 408 ? 1.545 -33.754 -8.190 1.00 85.94 408 ILE A O 1
ATOM 3127 N N . VAL A 1 409 ? -0.203 -32.349 -8.211 1.00 86.56 409 VAL A N 1
ATOM 3128 C CA . VAL A 1 409 ? 0.104 -31.725 -9.501 1.00 86.56 409 VAL A CA 1
ATOM 3129 C C . VAL A 1 409 ? 0.788 -30.386 -9.234 1.00 86.56 409 VAL A C 1
ATOM 3131 O O . VAL A 1 409 ? 0.162 -29.434 -8.773 1.00 86.56 409 VAL A O 1
ATOM 3134 N N . ASN A 1 410 ? 2.091 -30.303 -9.493 1.00 82.19 410 ASN A N 1
ATOM 3135 C CA . ASN A 1 410 ? 2.839 -29.048 -9.450 1.00 82.19 410 ASN A CA 1
ATOM 3136 C C . ASN A 1 410 ? 2.792 -28.407 -10.837 1.00 82.19 410 ASN A C 1
ATOM 3138 O O . ASN A 1 410 ? 3.476 -28.869 -11.743 1.00 82.19 410 ASN A O 1
ATOM 3142 N N . VAL A 1 411 ? 1.998 -27.357 -11.002 1.00 81.38 411 VAL A N 1
ATOM 3143 C CA . VAL A 1 411 ? 1.929 -26.537 -12.214 1.00 81.38 411 VAL A CA 1
ATOM 3144 C C . VAL A 1 411 ? 3.034 -25.485 -12.133 1.00 81.38 411 VAL A C 1
ATOM 3146 O O . VAL A 1 411 ? 2.857 -24.433 -11.528 1.00 81.38 411 VAL A O 1
ATOM 3149 N N . MET A 1 412 ? 4.196 -25.777 -12.711 1.00 79.50 412 MET A N 1
ATOM 3150 C CA . MET A 1 412 ? 5.398 -24.937 -12.655 1.00 79.50 412 MET A CA 1
ATOM 3151 C C . MET A 1 412 ? 5.246 -23.655 -13.481 1.00 79.50 412 MET A C 1
ATOM 3153 O O . MET A 1 412 ? 5.656 -22.584 -13.039 1.00 79.50 412 MET A O 1
ATOM 3157 N N . LYS A 1 413 ? 4.616 -23.727 -14.661 1.00 71.44 413 LYS A N 1
ATOM 3158 C CA . LYS A 1 413 ? 4.345 -22.547 -15.499 1.00 71.44 413 LYS A CA 1
ATOM 3159 C C . LYS A 1 413 ? 2.900 -22.513 -15.988 1.00 71.44 413 LYS A C 1
ATOM 3161 O O . LYS A 1 413 ? 2.347 -23.570 -16.273 1.00 71.44 413 LYS A O 1
ATOM 3166 N N . PRO A 1 414 ? 2.300 -21.314 -16.112 1.00 70.19 414 PRO A N 1
ATOM 3167 C CA . PRO A 1 414 ? 2.805 -20.008 -15.666 1.00 70.19 414 PRO A CA 1
ATOM 3168 C C . PRO A 1 414 ? 2.538 -19.724 -14.174 1.00 70.19 414 PRO A C 1
ATOM 3170 O O . PRO A 1 414 ? 2.857 -18.637 -13.699 1.00 70.19 414 PRO A O 1
ATOM 3173 N N . PHE A 1 415 ? 1.900 -20.649 -13.453 1.00 71.62 415 PHE A N 1
ATOM 3174 C CA . PHE A 1 415 ? 1.266 -20.347 -12.167 1.00 71.62 415 PHE A CA 1
ATOM 3175 C C . PHE A 1 415 ? 2.113 -20.642 -10.924 1.00 71.62 415 PHE A C 1
ATOM 3177 O O . PHE A 1 415 ? 1.746 -20.147 -9.864 1.00 71.62 415 PHE A O 1
ATOM 3184 N N . ASP A 1 416 ? 3.198 -21.419 -11.038 1.00 78.50 416 ASP A N 1
ATOM 3185 C CA . ASP A 1 416 ? 3.973 -21.954 -9.900 1.00 78.50 416 ASP A CA 1
ATOM 3186 C C . ASP A 1 416 ? 3.073 -22.389 -8.728 1.00 78.50 416 ASP A C 1
ATOM 3188 O O . ASP A 1 416 ? 3.161 -21.910 -7.596 1.00 78.50 416 ASP A O 1
ATOM 3192 N N . ALA A 1 417 ? 2.106 -23.250 -9.045 1.00 77.25 417 ALA A N 1
ATOM 3193 C CA . ALA A 1 417 ? 1.047 -23.649 -8.136 1.00 77.25 417 ALA A CA 1
ATOM 3194 C C . ALA A 1 417 ? 1.083 -25.150 -7.862 1.00 77.25 417 ALA A C 1
ATOM 3196 O O . ALA A 1 417 ? 1.447 -25.956 -8.715 1.00 77.25 417 ALA A O 1
ATOM 3197 N N . ARG A 1 418 ? 0.652 -25.541 -6.663 1.00 82.94 418 ARG A N 1
ATOM 3198 C CA . ARG A 1 418 ? 0.548 -26.941 -6.251 1.00 82.94 418 ARG A CA 1
ATOM 3199 C C . ARG A 1 418 ? -0.912 -27.300 -6.007 1.00 82.94 418 ARG A C 1
ATOM 3201 O O . ARG A 1 418 ? -1.557 -26.694 -5.155 1.00 82.94 418 ARG A O 1
ATOM 3208 N N . VAL A 1 419 ? -1.405 -28.308 -6.717 1.00 84.06 419 VAL A N 1
ATOM 3209 C CA . VAL A 1 419 ? -2.743 -28.879 -6.535 1.00 84.06 419 VAL A CA 1
ATOM 3210 C C . VAL A 1 419 ? -2.601 -30.225 -5.845 1.00 84.06 419 VAL A C 1
ATOM 3212 O O . VAL A 1 419 ? -1.838 -31.069 -6.304 1.00 84.06 419 VAL A O 1
ATOM 3215 N N . VAL A 1 420 ? -3.321 -30.429 -4.745 1.00 86.56 420 VAL A N 1
ATOM 3216 C CA . VAL A 1 420 ? -3.408 -31.733 -4.077 1.00 86.56 420 VAL A CA 1
ATOM 3217 C C . VAL A 1 420 ? -4.754 -32.350 -4.440 1.00 86.56 420 VAL A C 1
ATOM 3219 O O . VAL A 1 420 ? -5.799 -31.827 -4.054 1.00 86.56 420 VAL A O 1
ATOM 3222 N N . LEU A 1 421 ? -4.715 -33.432 -5.208 1.00 88.69 421 LEU A N 1
ATOM 3223 C CA . LEU A 1 421 ? -5.859 -34.247 -5.589 1.00 88.69 421 LEU A CA 1
ATOM 3224 C C . LEU A 1 421 ? -6.012 -35.381 -4.576 1.00 88.69 421 LEU A C 1
ATOM 3226 O O . LEU A 1 421 ? -5.036 -36.051 -4.227 1.00 88.69 421 LEU A O 1
ATOM 3230 N N . LYS A 1 422 ? -7.237 -35.587 -4.100 1.00 88.62 422 LYS A N 1
ATOM 3231 C CA . LYS A 1 422 ? -7.568 -36.631 -3.130 1.00 88.62 422 LYS A CA 1
ATOM 3232 C C . LYS A 1 422 ? -8.259 -37.791 -3.817 1.00 88.62 422 LYS A C 1
ATOM 3234 O O . LYS A 1 422 ? -9.043 -37.560 -4.734 1.00 88.62 422 LYS A O 1
ATOM 3239 N N . SER A 1 423 ? -7.984 -38.999 -3.342 1.00 88.56 423 SER A N 1
ATOM 3240 C CA . SER A 1 423 ? -8.674 -40.211 -3.774 1.00 88.56 423 SER A CA 1
ATOM 3241 C C . SER A 1 423 ? -10.193 -40.049 -3.644 1.00 88.56 423 SER A C 1
ATOM 3243 O O . SER A 1 423 ? -10.697 -39.518 -2.649 1.00 88.56 423 SER A O 1
ATOM 3245 N N . GLN A 1 424 ? -10.918 -40.453 -4.680 1.00 89.69 424 GLN A N 1
ATOM 3246 C CA . GLN A 1 424 ? -12.372 -40.416 -4.775 1.00 89.69 424 GLN A CA 1
ATOM 3247 C C . GLN A 1 424 ? -12.875 -41.625 -5.568 1.00 89.69 424 GLN A C 1
ATOM 3249 O O . GLN A 1 424 ? -12.121 -42.301 -6.267 1.00 89.69 424 GLN A O 1
ATOM 3254 N N . THR A 1 425 ? -14.173 -41.906 -5.468 1.00 88.50 425 THR A N 1
ATOM 3255 C CA . THR A 1 425 ? -14.800 -42.953 -6.280 1.00 88.50 425 THR A CA 1
ATOM 3256 C C . THR A 1 425 ? -14.722 -42.568 -7.755 1.00 88.50 425 THR A C 1
ATOM 3258 O O . THR A 1 425 ? -15.054 -41.437 -8.110 1.00 88.50 425 THR A O 1
ATOM 3261 N N . CYS A 1 426 ? -14.257 -43.490 -8.600 1.00 85.25 426 CYS A N 1
ATOM 3262 C CA . CYS A 1 426 ? -14.286 -43.281 -10.042 1.00 85.25 426 CYS A CA 1
ATOM 3263 C C . CYS A 1 426 ? -15.735 -43.192 -10.532 1.00 85.25 426 CYS A C 1
ATOM 3265 O O . CYS A 1 426 ? -16.563 -43.973 -10.054 1.00 85.25 426 CYS A O 1
ATOM 3267 N N . PRO A 1 427 ? -16.055 -42.260 -11.445 1.00 80.25 427 PRO A N 1
ATOM 3268 C CA . PRO A 1 427 ? -17.361 -42.247 -12.085 1.00 80.25 427 PRO A CA 1
ATOM 3269 C C . PRO A 1 427 ? -17.575 -43.544 -12.877 1.00 80.25 427 PRO A C 1
ATOM 3271 O O . PRO A 1 427 ? -16.615 -44.174 -13.331 1.00 80.25 427 PRO A O 1
ATOM 3274 N N . ASP A 1 428 ? -18.833 -43.959 -13.022 1.00 78.31 428 ASP A N 1
ATOM 3275 C CA . ASP A 1 428 ? -19.170 -45.137 -13.817 1.00 78.31 428 ASP A CA 1
ATOM 3276 C C . ASP A 1 428 ? -18.756 -44.918 -15.280 1.00 78.31 428 ASP A C 1
ATOM 3278 O O . ASP A 1 428 ? -18.839 -43.808 -15.813 1.00 78.31 428 ASP A O 1
ATOM 3282 N N . ALA A 1 429 ? -18.292 -45.980 -15.946 1.00 66.31 429 ALA A N 1
ATOM 3283 C CA . ALA A 1 429 ? -17.796 -45.901 -17.317 1.00 66.31 429 ALA A CA 1
ATOM 3284 C C . ALA A 1 429 ? -18.848 -45.270 -18.256 1.00 66.31 429 ALA A C 1
ATOM 3286 O O . ALA A 1 429 ? -19.842 -45.908 -18.603 1.00 66.31 429 ALA A O 1
ATOM 3287 N N . GLY A 1 430 ? -18.612 -44.022 -18.679 1.00 57.75 430 GLY A N 1
ATOM 3288 C CA . GLY A 1 430 ? -19.510 -43.256 -19.553 1.00 57.75 430 GLY A CA 1
ATOM 3289 C C . GLY A 1 430 ? -20.126 -41.995 -18.934 1.00 57.75 430 GLY A C 1
ATOM 3290 O O . GLY A 1 430 ? -20.730 -41.222 -19.675 1.00 57.75 430 GLY A O 1
ATOM 3291 N N . GLU A 1 431 ? -19.945 -41.747 -17.634 1.00 51.25 431 GLU A N 1
ATOM 3292 C CA . GLU A 1 431 ? -20.267 -40.466 -16.994 1.00 51.25 431 GLU A CA 1
ATOM 3293 C C . GLU A 1 431 ? -18.979 -39.638 -16.825 1.00 51.25 431 GLU A C 1
ATOM 3295 O O . GLU A 1 431 ? -18.116 -39.977 -16.019 1.00 51.25 431 GLU A O 1
ATOM 3300 N N . VAL A 1 432 ? -18.818 -38.567 -17.610 1.00 49.50 432 VAL A N 1
ATOM 3301 C CA . VAL A 1 432 ? -17.783 -37.531 -17.403 1.00 49.50 432 VAL A CA 1
ATOM 3302 C C . VAL A 1 432 ? -18.459 -36.175 -17.344 1.00 49.50 432 VAL A C 1
ATOM 3304 O O . VAL A 1 432 ? -19.252 -35.892 -18.276 1.00 49.50 432 VAL A O 1
#

Foldseek 3Di:
DQVVLLVVLCVCCVPQDDDPPPVVVPLAFDEDDDDDAQAWDADPPQRQKIKHHLVDPPVLLVQQVQVVVCQAPPPDQFFHWDDQDRQKIKTKAAAVVGQVVDDDDPPCPLQVPQPVGHFPVRVVRVRSVRHHYLVVCVVVVRGSSVSVNCVQVVCLVRPVLCPPWHFHIKMKIKGAANGKFDWDADDPQNQAQKKKKAWSADKWWKDQASYIYIDHHSMMMMGHDCSRQATTMMTGGHRGMIIMMMTHIHGDPDRDGDDHVCNQVVCVVVVDDDDPPPVDPPLPDDDDDDQPDWWKWWFDDSFKIKIKIWHFDPPPVDDDPPPDDDDDDDDPDDDDDDDDDDDDPPPDPWGKTFMWMWIDGPQTKTDGGFIWTDDPQWTDTPPCVVTSCVVVVFDWTWGARPVQQWIWIQRCPPPRDIIIIHIDDDDDPPDD